Protein AF-A0A7C2AHK5-F1 (afdb_monomer_lite)

Secondary structure (DSSP, 8-state):
---------SSSS-------TTSPP-----TTSTHHHHHHHHTSTT-------EEEE-TTS-EEEEEEEE-TTS-EEEEEEEE----S-B-TT-SEEHHHHS--SS----TTT-S-SSPPEEE-SSSSSSPEEEEEETTTTEEEEE-TTS-EEEEE-SSEEEEEEE-SSSSSS-EEEEEESSS-EEEEEEEETTEEEEEEEEE-BSS---S-S-PPP-EEE-SSSSS--EEEEEEEEEEE-TTS-EEEEEEEEEE-TTS-EEEEEEEEEEETT----EEEEEEE--STT-SSPEEEEEETTSEEEEE-TTT--EEEEEE-SS-EEEEEEE-SSSSS-EEEEEEPPBTTTTBPPEEEEEEE-TTS-EEEEEEEE--TT-EEPPPEEE-TTSSSS-EEEEEEE---SSTTS-S--EEEEEEETT-PBPTTPPEEESSBPPTT---EEE-SSSSSSPEEEEEEBSTT-EEEEE-TTS-EEEEEE-SS-B-S--EEE-SSSSSEEEEEEEBTT-EEEEEEEEEETT-EEE-SGGGSTT---EE---------HHHHHHHHHTSTTS-SSHHHHHHHHHHHHHHHHHHHB-SSSEEESSHHHHS-HHHHHHHHHHHHHHHHTT---SS-EEEEEE-S-HHHHHHHHHHHHHHHHTT-EEEEEEE--HHHHHHHHHHTT-SEEEEE--TTS-TT-EEEEEEEEETTEEEPPPHHHHHHHHHHHHHHHHH-----

pLDDT: mean 77.26, std 20.7, range [22.19, 98.31]

Foldseek 3Di:
DDDDDWDDDPDPDDGDDDDDQVDADEDDDDPVCVVVVVVVVVPDPFFPFDFDFDWDQDPQGKTKTWGWGAHPVRDIDIGIHIYDDQPFDFQAQPLPFVCVVPPFPDDPPDPVPLAQLEFWAWACQPPPPQTWIWTDGQRQQWIWTAASNRDIDIDRHHRFRYWFWDQQPQPRHIKIWTFHAFQGKIWIWTDDPNDIDTLDIDGLEDGTDDDDSADWDWFWADFQQPNHTKIWTKRWYWDADPVRWIKIWIWTFIAGPNRDTPDIGTPDMDTPPDDQGQREWFWACADPDDRGIWIWTFGQQAKTWTARSVVRDTLEIDGDDGGFQYWFWEDQPPDGTWIWTFGWDDLVVQRATKIWTWHADPSRYTDTQAMDGDDTQWTKEYKAWFDQPLPLGIKIKIWIFHDDPPQEDWDQGIWIFIAHSRRHTDAQDTDTDIFGAARHEYWWWFFFAQPLGTWTWDAGFYPLGFIFTAHPNGDGPDTGHDPAHFHHYWFWAPNPPPQFIWIWGAHSSRGITTGTGNTGRVTTQAGIQCRHSSNNSYGYRDRRLPPDVVVVLVVVVVVPPDDDPSVVVLVVVLVVLLVLLVVQQDFFWGKDPACVPRVDLLNLLLLLLLVVVLQVVQDPDPEFEEEEEEEDAPSTVVSRVSNCSSCVVVRYHYDYPYHDDPVVQVVVCVVVVGQKYWYWAPDPDDSRMITTFMWHAHPVGIDGDGRVSSVSSSVSSSVCSVPVDDPD

Structure (mmCIF, N/CA/C/O backbone):
data_AF-A0A7C2AHK5-F1
#
_entry.id   AF-A0A7C2AHK5-F1
#
loop_
_atom_site.group_PDB
_atom_site.id
_atom_site.type_symbol
_atom_site.label_atom_id
_atom_site.label_alt_id
_atom_site.label_comp_id
_atom_site.label_asym_id
_atom_site.label_entity_id
_atom_site.label_seq_id
_atom_site.pdbx_PDB_ins_code
_atom_site.Cartn_x
_atom_site.Cartn_y
_atom_site.Cartn_z
_atom_site.occupancy
_atom_site.B_iso_or_equiv
_atom_site.auth_seq_id
_atom_site.auth_comp_id
_atom_site.auth_asym_id
_atom_site.auth_atom_id
_atom_site.pdbx_PDB_model_num
ATOM 1 N N . MET A 1 1 ? 29.754 5.024 -36.751 1.00 22.38 1 MET A N 1
ATOM 2 C CA . MET A 1 1 ? 29.939 6.315 -37.450 1.00 22.38 1 MET A CA 1
ATOM 3 C C . MET A 1 1 ? 29.369 7.406 -36.564 1.00 22.38 1 MET A C 1
ATOM 5 O O . MET A 1 1 ? 28.341 7.166 -35.954 1.00 22.38 1 MET A O 1
ATOM 9 N N . ASP A 1 2 ? 30.065 8.533 -36.438 1.00 22.19 2 ASP A N 1
ATOM 10 C CA . ASP A 1 2 ? 29.644 9.706 -35.663 1.00 22.19 2 ASP A CA 1
ATOM 11 C C . ASP A 1 2 ? 29.239 10.776 -36.690 1.00 22.19 2 ASP A C 1
ATOM 13 O O . ASP A 1 2 ? 30.099 11.295 -37.404 1.00 22.19 2 ASP A O 1
ATOM 17 N N . ILE A 1 3 ? 27.935 10.994 -36.890 1.00 24.61 3 ILE A N 1
ATOM 18 C CA . ILE A 1 3 ? 27.409 11.943 -37.885 1.00 24.61 3 ILE A CA 1
ATOM 19 C C . ILE A 1 3 ? 26.700 13.063 -37.125 1.00 24.61 3 ILE A C 1
ATOM 21 O O . ILE A 1 3 ? 25.500 13.005 -36.877 1.00 24.61 3 ILE A O 1
ATOM 25 N N . LYS A 1 4 ? 27.456 14.102 -36.761 1.00 23.19 4 LYS A N 1
ATOM 26 C CA . LYS A 1 4 ? 26.909 15.366 -36.253 1.00 23.19 4 LYS A CA 1
ATOM 27 C C . LYS A 1 4 ? 26.503 16.260 -37.425 1.00 23.19 4 LYS A C 1
ATOM 29 O O . LYS A 1 4 ? 27.356 16.664 -38.212 1.00 23.19 4 LYS A O 1
ATOM 34 N N . GLY A 1 5 ? 25.218 16.599 -37.521 1.00 24.86 5 GLY A N 1
ATOM 35 C CA . GLY A 1 5 ? 24.708 17.590 -38.471 1.00 24.86 5 GLY A CA 1
ATOM 36 C C . GLY A 1 5 ? 23.272 18.010 -38.155 1.00 24.86 5 GLY A C 1
ATOM 37 O O . GLY A 1 5 ? 22.361 17.192 -38.235 1.00 24.86 5 GLY A O 1
ATOM 38 N N . ILE A 1 6 ? 23.095 19.287 -37.807 1.00 25.98 6 ILE A N 1
ATOM 39 C CA . ILE A 1 6 ? 21.806 19.961 -37.582 1.00 25.98 6 ILE A CA 1
ATOM 40 C C . ILE A 1 6 ? 21.166 20.244 -38.949 1.00 25.98 6 ILE A C 1
ATOM 42 O O . ILE A 1 6 ? 21.825 20.809 -39.822 1.00 25.98 6 ILE A O 1
ATOM 46 N N . VAL A 1 7 ? 19.898 19.871 -39.144 1.00 29.41 7 VAL A N 1
ATOM 47 C CA . VAL A 1 7 ? 19.110 20.264 -40.324 1.00 29.41 7 VAL A CA 1
ATOM 48 C C . VAL A 1 7 ? 18.128 21.354 -39.902 1.00 29.41 7 VAL A C 1
ATOM 50 O O . VAL A 1 7 ? 17.110 21.064 -39.285 1.00 29.41 7 VAL A O 1
ATOM 53 N N . GLU A 1 8 ? 18.420 22.608 -40.249 1.00 27.92 8 GLU A N 1
ATOM 54 C CA . GLU A 1 8 ? 17.404 23.664 -40.315 1.00 27.92 8 GLU A CA 1
ATOM 55 C C . GLU A 1 8 ? 16.759 23.612 -41.706 1.00 27.92 8 GLU A C 1
ATOM 57 O O . GLU A 1 8 ? 17.364 23.990 -42.710 1.00 27.92 8 GLU A O 1
ATOM 62 N N . GLY A 1 9 ? 15.532 23.095 -41.773 1.00 25.39 9 GLY A N 1
ATOM 63 C CA . GLY A 1 9 ? 14.725 23.015 -42.987 1.00 25.39 9 GLY A CA 1
ATOM 64 C C . GLY A 1 9 ? 13.323 23.560 -42.733 1.00 25.39 9 GLY A C 1
ATOM 65 O O . GLY A 1 9 ? 12.704 23.260 -41.721 1.00 25.39 9 GLY A O 1
ATOM 66 N N . ASN A 1 10 ? 12.846 24.397 -43.653 1.00 28.81 10 ASN A N 1
ATOM 67 C CA . ASN A 1 10 ? 11.644 25.232 -43.572 1.00 28.81 10 ASN A CA 1
ATOM 68 C C . ASN A 1 10 ? 10.322 24.424 -43.550 1.00 28.81 10 ASN A C 1
ATOM 70 O O . ASN A 1 10 ? 9.554 24.446 -44.507 1.00 28.81 10 ASN A O 1
ATOM 74 N N . VAL A 1 11 ? 10.028 23.732 -42.451 1.00 28.94 11 VAL A N 1
ATOM 75 C CA . VAL A 1 11 ? 8.681 23.266 -42.089 1.00 28.94 11 VAL A CA 1
ATOM 76 C C . VAL A 1 11 ? 8.541 23.520 -40.593 1.00 28.94 11 VAL A C 1
ATOM 78 O O . VAL A 1 11 ? 9.368 23.077 -39.802 1.00 28.94 11 VAL A O 1
ATOM 81 N N . LYS A 1 12 ? 7.572 24.353 -40.206 1.00 28.83 12 LYS A N 1
ATOM 82 C CA . LYS A 1 12 ? 7.459 24.899 -38.847 1.00 28.83 12 LYS A CA 1
ATOM 83 C C . LYS A 1 12 ? 7.512 23.790 -37.777 1.00 28.83 12 LYS A C 1
ATOM 85 O O . LYS A 1 12 ? 6.617 22.955 -37.734 1.00 28.83 12 LYS A O 1
ATOM 90 N N . ASN A 1 13 ? 8.504 23.906 -36.887 1.00 28.30 13 ASN A N 1
ATOM 91 C CA . ASN A 1 13 ? 8.609 23.318 -35.542 1.00 28.30 13 ASN A CA 1
ATOM 92 C C . ASN A 1 13 ? 9.015 21.836 -35.404 1.00 28.30 13 ASN A C 1
ATOM 94 O O . ASN A 1 13 ? 8.268 21.069 -34.807 1.00 28.30 13 ASN A O 1
ATOM 98 N N . TRP A 1 14 ? 10.227 21.453 -35.824 1.00 29.44 14 TRP A N 1
ATOM 99 C CA . TRP A 1 14 ? 10.820 20.161 -35.425 1.00 29.44 14 TRP A CA 1
ATOM 100 C C . TRP A 1 14 ? 12.317 20.297 -35.097 1.00 29.44 14 TRP A C 1
ATOM 102 O O . TRP A 1 14 ? 13.020 21.077 -35.740 1.00 29.44 14 TRP A O 1
ATOM 112 N N . LYS A 1 15 ? 12.798 19.540 -34.097 1.00 26.73 15 LYS A N 1
ATOM 113 C CA . LYS A 1 15 ? 14.209 19.440 -33.672 1.00 26.73 15 LYS A CA 1
ATOM 114 C C . LYS A 1 15 ? 14.663 17.981 -33.828 1.00 26.73 15 LYS A C 1
ATOM 116 O O . LYS A 1 15 ? 13.911 17.072 -33.498 1.00 26.73 15 LYS A O 1
ATOM 121 N N . LEU A 1 16 ? 15.858 17.772 -34.376 1.00 29.59 16 LEU A N 1
ATOM 122 C CA . LEU A 1 16 ? 16.405 16.467 -34.762 1.00 29.59 16 LEU A CA 1
ATOM 123 C C . LEU A 1 16 ? 17.705 16.221 -33.982 1.00 29.59 16 LEU A C 1
ATOM 125 O O . LEU A 1 16 ? 18.669 16.964 -34.179 1.00 29.59 16 LEU A O 1
ATOM 129 N N . GLU A 1 17 ? 17.744 15.205 -33.120 1.00 25.67 17 GLU A N 1
ATOM 130 C CA . GLU A 1 17 ? 18.942 14.806 -32.363 1.00 25.67 17 GLU A CA 1
ATOM 131 C C . GLU A 1 17 ? 19.341 13.358 -32.712 1.00 25.67 17 GLU A C 1
ATOM 133 O O . GLU A 1 17 ? 18.481 12.515 -32.955 1.00 25.67 17 GLU A O 1
ATOM 138 N N . TYR A 1 18 ? 20.648 13.087 -32.825 1.00 26.77 18 TYR A N 1
ATOM 139 C CA . TYR A 1 18 ? 21.206 11.804 -33.284 1.00 26.77 18 TYR A CA 1
ATOM 140 C C . TYR A 1 18 ? 22.194 11.228 -32.253 1.00 26.77 18 TYR A C 1
ATOM 142 O O . TYR A 1 18 ? 23.119 11.939 -31.851 1.00 26.77 18 TYR A O 1
ATOM 150 N N . GLY A 1 19 ? 22.078 9.930 -31.942 1.00 25.77 19 GLY A N 1
ATOM 151 C CA . GLY A 1 19 ? 23.074 9.117 -31.222 1.00 25.77 19 GLY A CA 1
ATOM 152 C C . GLY A 1 19 ? 23.246 7.707 -31.829 1.00 25.77 19 GLY A C 1
ATOM 153 O O . GLY A 1 19 ? 22.784 7.461 -32.943 1.00 25.77 19 GLY A O 1
ATOM 154 N N . ARG A 1 20 ? 24.061 6.828 -31.219 1.00 24.67 20 ARG A N 1
ATOM 155 C CA . ARG A 1 20 ? 24.598 5.583 -31.843 1.00 24.67 20 ARG A CA 1
ATOM 156 C C . ARG A 1 20 ? 23.581 4.428 -31.889 1.00 24.67 20 ARG A C 1
ATOM 158 O O . ARG A 1 20 ? 22.604 4.438 -31.164 1.00 24.67 20 ARG A O 1
ATOM 165 N N . ALA A 1 21 ? 23.884 3.414 -32.713 1.00 27.17 21 ALA A N 1
ATOM 166 C CA . ALA A 1 21 ? 23.085 2.233 -33.111 1.00 27.17 21 ALA A CA 1
ATOM 167 C C . ALA A 1 21 ? 22.557 1.298 -31.991 1.00 27.17 21 ALA A C 1
ATOM 169 O O . ALA A 1 21 ? 22.083 0.201 -32.271 1.00 27.17 21 ALA A O 1
ATOM 170 N N . ASP A 1 22 ? 22.628 1.734 -30.740 1.00 29.72 22 ASP A N 1
ATOM 171 C CA . ASP A 1 22 ? 22.151 1.031 -29.553 1.00 29.72 22 ASP A CA 1
ATOM 172 C C . ASP A 1 22 ? 20.921 1.775 -28.968 1.00 29.72 22 ASP A C 1
ATOM 174 O O . ASP A 1 22 ? 20.307 1.328 -28.000 1.00 29.72 22 ASP A O 1
ATOM 178 N N . GLU A 1 23 ? 20.561 2.919 -29.565 1.00 32.22 23 GLU A N 1
ATOM 179 C CA . GLU A 1 23 ? 19.473 3.814 -29.181 1.00 32.22 23 GLU A CA 1
ATOM 180 C C . GLU A 1 23 ? 18.272 3.631 -30.128 1.00 32.22 23 GLU A C 1
ATOM 182 O O . GLU A 1 23 ? 18.377 3.764 -31.348 1.00 32.22 23 GLU A O 1
ATOM 187 N N . LEU A 1 24 ? 17.104 3.319 -29.564 1.00 30.81 24 LEU A N 1
ATOM 188 C CA . LEU A 1 24 ? 15.826 3.299 -30.280 1.00 30.81 24 LEU A CA 1
ATOM 189 C C . LEU A 1 24 ? 15.439 4.729 -30.695 1.00 30.81 24 LEU A C 1
ATOM 191 O O . LEU A 1 24 ? 15.269 5.599 -29.844 1.00 30.81 24 LEU A O 1
ATOM 195 N N . PHE A 1 25 ? 15.275 4.967 -31.998 1.00 32.66 25 PHE A N 1
ATOM 196 C CA . PHE A 1 25 ? 14.879 6.269 -32.547 1.00 32.66 25 PHE A CA 1
ATOM 197 C C . PHE A 1 25 ? 13.351 6.418 -32.620 1.00 32.66 25 PHE A C 1
ATOM 199 O O . PHE A 1 25 ? 12.674 5.548 -33.170 1.00 32.66 25 PHE A O 1
ATOM 206 N N . TYR A 1 26 ? 12.811 7.555 -32.168 1.00 35.31 26 TYR A N 1
ATOM 207 C CA . TYR A 1 26 ? 11.376 7.872 -32.234 1.00 35.31 26 TYR A CA 1
ATOM 208 C C . TYR A 1 26 ? 11.083 8.971 -33.259 1.00 35.31 26 TYR A C 1
ATOM 210 O O . TYR A 1 26 ? 11.805 9.960 -33.353 1.00 35.31 26 TYR A O 1
ATOM 218 N N . TRP A 1 27 ? 9.986 8.814 -34.001 1.00 33.56 27 TRP A N 1
ATOM 219 C CA . TRP A 1 27 ? 9.486 9.801 -34.958 1.00 33.56 27 TRP A CA 1
ATOM 220 C C . TRP A 1 27 ? 7.971 9.967 -34.773 1.00 33.56 27 TRP A C 1
ATOM 222 O O . TRP A 1 27 ? 7.254 8.976 -34.647 1.00 33.56 27 TRP A O 1
ATOM 232 N N . GLN A 1 28 ? 7.468 11.202 -34.808 1.00 31.05 28 GLN A N 1
ATOM 233 C CA . GLN A 1 28 ? 6.037 11.493 -34.952 1.00 31.05 28 GLN A CA 1
ATOM 234 C C . GLN A 1 28 ? 5.805 12.081 -36.343 1.00 31.05 28 GLN A C 1
ATOM 236 O O . GLN A 1 28 ? 6.187 13.220 -36.571 1.00 31.05 28 GLN A O 1
ATOM 241 N N . LEU A 1 29 ? 5.174 11.352 -37.270 1.00 32.09 29 LEU A N 1
ATOM 242 C CA . LEU A 1 29 ? 4.672 11.950 -38.515 1.00 32.09 29 LEU A CA 1
ATOM 243 C C . LEU A 1 29 ? 3.349 11.316 -38.969 1.00 32.09 29 LEU A C 1
ATOM 245 O O . LEU A 1 29 ? 3.121 10.124 -38.729 1.00 32.09 29 LEU A O 1
ATOM 249 N N . PRO A 1 30 ? 2.486 12.081 -39.665 1.00 31.25 30 PRO A N 1
ATOM 250 C CA . PRO A 1 30 ? 1.340 11.525 -40.369 1.00 31.25 30 PRO A CA 1
ATOM 251 C C . PRO A 1 30 ? 1.787 10.558 -41.487 1.00 31.25 30 PRO A C 1
ATOM 253 O O . PRO A 1 30 ? 2.823 10.793 -42.112 1.00 31.25 30 PRO A O 1
ATOM 256 N N . PRO A 1 31 ? 0.995 9.515 -41.814 1.00 36.59 31 PRO A N 1
ATOM 257 C CA . PRO A 1 31 ? 1.322 8.500 -42.829 1.00 36.59 31 PRO A CA 1
ATOM 258 C C . PRO A 1 31 ? 1.708 9.043 -44.219 1.00 36.59 31 PRO A C 1
ATOM 260 O O . PRO A 1 31 ? 2.374 8.365 -44.996 1.00 36.59 31 PRO A O 1
ATOM 263 N N . GLU A 1 32 ? 1.286 10.261 -44.548 1.00 37.19 32 GLU A N 1
ATOM 264 C CA . GLU A 1 32 ? 1.394 10.837 -45.890 1.00 37.19 32 GLU A CA 1
ATOM 265 C C . GLU A 1 32 ? 2.747 11.528 -46.153 1.00 37.19 32 GLU A C 1
ATOM 267 O O . GLU A 1 32 ? 3.104 11.765 -47.306 1.00 37.19 32 GLU A O 1
ATOM 272 N N . GLU A 1 33 ? 3.539 11.804 -45.108 1.00 36.91 33 GLU A N 1
ATOM 273 C CA . GLU A 1 33 ? 4.796 12.570 -45.203 1.00 36.91 33 GLU A CA 1
ATOM 274 C C . GLU A 1 33 ? 6.069 11.691 -45.208 1.00 36.91 33 GLU A C 1
ATOM 276 O O . GLU A 1 33 ? 7.178 12.192 -45.394 1.00 36.91 33 GLU A O 1
ATOM 281 N N . TRP A 1 34 ? 5.941 10.364 -45.087 1.00 43.91 34 TRP A N 1
ATOM 282 C CA . TRP A 1 34 ? 7.082 9.443 -44.928 1.00 43.91 34 TRP A CA 1
ATOM 283 C C . TRP A 1 34 ? 7.926 9.210 -46.185 1.00 43.91 34 TRP A C 1
ATOM 285 O O . TRP A 1 34 ? 9.121 8.917 -46.077 1.00 43.91 34 TRP A O 1
ATOM 295 N N . ASN A 1 35 ? 7.357 9.407 -47.379 1.00 39.78 35 ASN A N 1
ATOM 296 C CA . ASN A 1 35 ? 8.114 9.313 -48.634 1.00 39.78 35 ASN A CA 1
ATOM 297 C C . ASN A 1 35 ? 9.270 10.336 -48.688 1.00 39.78 35 ASN A C 1
ATOM 299 O O . ASN A 1 35 ? 10.307 10.060 -49.286 1.00 39.78 35 ASN A O 1
ATOM 303 N N . LEU A 1 36 ? 9.137 11.473 -47.994 1.00 40.19 36 LEU A N 1
ATOM 304 C CA . LEU A 1 36 ? 10.139 12.544 -47.965 1.00 40.19 36 LEU A CA 1
ATOM 305 C C . LEU A 1 36 ? 11.373 12.196 -47.112 1.00 40.19 36 LEU A C 1
ATOM 307 O O . LEU A 1 36 ? 12.481 12.629 -47.429 1.00 40.19 36 LEU A O 1
ATOM 311 N N . ILE A 1 37 ? 11.223 11.385 -46.058 1.00 40.16 37 ILE A N 1
ATOM 312 C CA . ILE A 1 37 ? 12.356 10.937 -45.224 1.00 40.16 37 ILE A CA 1
ATOM 313 C C . ILE A 1 37 ? 13.178 9.874 -45.946 1.00 40.16 37 ILE A C 1
ATOM 315 O O . ILE A 1 37 ? 14.409 9.927 -45.924 1.00 40.16 37 ILE A O 1
ATOM 319 N N . ALA A 1 38 ? 12.507 8.932 -46.612 1.00 39.12 38 ALA A N 1
ATOM 320 C CA . ALA A 1 38 ? 13.171 7.921 -47.427 1.00 39.12 38 ALA A CA 1
ATOM 321 C C . ALA A 1 38 ? 13.989 8.568 -48.562 1.00 39.12 38 ALA A C 1
ATOM 323 O O . ALA A 1 38 ? 15.111 8.142 -48.840 1.00 39.12 38 ALA A O 1
ATOM 324 N N . GLU A 1 39 ? 13.475 9.642 -49.170 1.00 41.66 39 GLU A N 1
ATOM 325 C CA . GLU A 1 39 ? 14.217 10.448 -50.147 1.00 41.66 39 GLU A CA 1
ATOM 326 C C . GLU A 1 39 ? 15.399 11.206 -49.514 1.00 41.66 39 GLU A C 1
ATOM 328 O O . GLU A 1 39 ? 16.502 11.181 -50.065 1.00 41.66 39 GLU A O 1
ATOM 333 N N . GLY A 1 40 ? 15.221 11.811 -48.332 1.00 41.41 40 GLY A N 1
ATOM 334 C CA . GLY A 1 40 ? 16.273 12.560 -47.630 1.00 41.41 40 GLY A CA 1
ATOM 335 C C . GLY A 1 40 ? 17.431 11.706 -47.088 1.00 41.41 40 GLY A C 1
ATOM 336 O O . GLY A 1 40 ? 18.581 12.157 -47.065 1.00 41.41 40 GLY A O 1
ATOM 337 N N . LEU A 1 41 ? 17.164 10.459 -46.687 1.00 40.84 41 LEU A N 1
ATOM 338 C CA . LEU A 1 41 ? 18.193 9.501 -46.258 1.00 40.84 41 LEU A CA 1
ATOM 339 C C . LEU A 1 41 ? 18.985 8.936 -47.446 1.00 40.84 41 LEU A C 1
ATOM 341 O O . LEU A 1 41 ? 20.201 8.776 -47.342 1.00 40.84 41 LEU A O 1
ATOM 345 N N . ASN A 1 42 ? 18.326 8.719 -48.590 1.00 41.06 42 ASN A N 1
ATOM 346 C CA . ASN A 1 42 ? 18.976 8.293 -49.835 1.00 41.06 42 ASN A CA 1
ATOM 347 C C . ASN A 1 42 ? 19.854 9.387 -50.473 1.00 41.06 42 ASN A C 1
ATOM 349 O O . ASN A 1 42 ? 20.701 9.075 -51.309 1.00 41.06 42 ASN A O 1
ATOM 353 N N . SER A 1 43 ? 19.680 10.662 -50.102 1.00 41.03 43 SER A N 1
ATOM 354 C CA . SER A 1 43 ? 20.416 11.785 -50.703 1.00 41.03 43 SER A CA 1
ATOM 355 C C . SER A 1 43 ? 21.730 12.172 -50.005 1.00 41.03 43 SER A C 1
ATOM 357 O O . SER A 1 43 ? 22.382 13.120 -50.442 1.00 41.03 43 SER A O 1
ATOM 359 N N . LYS A 1 44 ? 22.148 11.492 -48.924 1.00 39.94 44 LYS A N 1
ATOM 360 C CA . LYS A 1 44 ? 23.424 11.795 -48.241 1.00 39.94 44 LYS A CA 1
ATOM 361 C C . LYS A 1 44 ? 24.611 11.102 -48.924 1.00 39.94 44 LYS A C 1
ATOM 363 O O . LYS A 1 44 ? 24.648 9.879 -49.045 1.00 39.94 44 LYS A O 1
ATOM 368 N N . GLU A 1 45 ? 25.623 11.880 -49.310 1.00 37.88 45 GLU A N 1
ATOM 369 C CA . GLU A 1 45 ? 26.899 11.354 -49.812 1.00 37.88 45 GLU A CA 1
ATOM 370 C C . GLU A 1 45 ? 27.574 10.462 -48.753 1.00 37.88 45 GLU A C 1
ATOM 372 O O . GLU A 1 45 ? 27.896 10.914 -47.655 1.00 37.88 45 GLU A O 1
ATOM 377 N N . GLY A 1 46 ? 27.791 9.185 -49.089 1.00 40.69 46 GLY A N 1
ATOM 378 C CA . GLY A 1 46 ? 28.533 8.223 -48.261 1.00 40.69 46 GLY A CA 1
ATOM 379 C C . GLY A 1 46 ? 27.796 6.919 -47.936 1.00 40.69 46 GLY A C 1
ATOM 380 O O . GLY A 1 46 ? 28.443 5.967 -47.503 1.00 40.69 46 GLY A O 1
ATOM 381 N N . ILE A 1 47 ? 26.486 6.834 -48.191 1.00 37.50 47 ILE A N 1
ATOM 382 C CA . ILE A 1 47 ? 25.698 5.598 -48.057 1.00 37.50 47 ILE A CA 1
ATOM 383 C C . ILE A 1 47 ? 25.345 5.099 -49.465 1.00 37.50 47 ILE A C 1
ATOM 385 O O . ILE A 1 47 ? 24.442 5.615 -50.110 1.00 37.50 47 ILE A O 1
ATOM 389 N N . LEU A 1 48 ? 26.072 4.096 -49.964 1.00 39.06 48 LEU A N 1
ATOM 390 C CA . LEU A 1 48 ? 25.681 3.330 -51.155 1.00 39.06 48 LEU A CA 1
ATOM 391 C C . LEU A 1 48 ? 25.013 2.033 -50.687 1.00 39.06 48 LEU A C 1
ATOM 393 O O . LEU A 1 48 ? 25.641 0.981 -50.661 1.00 39.06 48 LEU A O 1
ATOM 397 N N . GLY A 1 49 ? 23.747 2.115 -50.281 1.00 40.66 49 GLY A N 1
ATOM 398 C CA . GLY A 1 49 ? 22.968 0.958 -49.842 1.00 40.66 49 GLY A CA 1
ATOM 399 C C . GLY A 1 49 ? 21.509 1.078 -50.264 1.00 40.66 49 GLY A C 1
ATOM 400 O O . GLY A 1 49 ? 20.933 2.158 -50.207 1.00 40.66 49 GLY A O 1
ATOM 401 N N . SER A 1 50 ? 20.913 -0.028 -50.709 1.00 39.75 50 SER A N 1
ATOM 402 C CA . SER A 1 50 ? 19.475 -0.111 -50.966 1.00 39.75 50 SER A CA 1
ATOM 403 C C . SER A 1 50 ? 18.722 -0.230 -49.643 1.00 39.75 50 SER A C 1
ATOM 405 O O . SER A 1 50 ? 18.892 -1.224 -48.938 1.00 39.75 50 SER A O 1
ATOM 407 N N . LEU A 1 51 ? 17.876 0.747 -49.331 1.00 40.00 51 LEU A N 1
ATOM 408 C CA . LEU A 1 51 ? 16.969 0.700 -48.190 1.00 40.00 51 LEU A CA 1
ATOM 409 C C . LEU A 1 51 ? 15.781 -0.235 -48.509 1.00 40.00 51 LEU A C 1
ATOM 411 O O . LEU A 1 51 ? 14.882 0.150 -49.253 1.00 40.00 51 LEU A O 1
ATOM 415 N N . ASP A 1 52 ? 15.786 -1.470 -47.990 1.00 39.09 52 ASP A N 1
ATOM 416 C CA . ASP A 1 52 ? 14.639 -2.401 -48.074 1.00 39.09 52 ASP A CA 1
ATOM 417 C C . ASP A 1 52 ? 13.731 -2.195 -46.854 1.00 39.09 52 ASP A C 1
ATOM 419 O O . ASP A 1 52 ? 13.987 -2.757 -45.789 1.00 39.09 52 ASP A O 1
ATOM 423 N N . ILE A 1 53 ? 12.696 -1.360 -46.992 1.00 42.38 53 ILE A N 1
ATOM 424 C CA . ILE A 1 53 ? 11.689 -1.146 -45.946 1.00 42.38 53 ILE A CA 1
ATOM 425 C C . ILE A 1 53 ? 10.685 -2.297 -46.012 1.00 42.38 53 ILE A C 1
ATOM 427 O O . ILE A 1 53 ? 9.862 -2.367 -46.925 1.00 42.38 53 ILE A O 1
ATOM 431 N N . ARG A 1 54 ? 10.731 -3.200 -45.030 1.00 38.59 54 ARG A N 1
ATOM 432 C CA . ARG A 1 54 ? 9.676 -4.202 -44.831 1.00 38.59 54 ARG A CA 1
ATOM 433 C C . ARG A 1 54 ? 8.825 -3.806 -43.644 1.00 38.59 54 ARG A C 1
ATOM 435 O O . ARG A 1 54 ? 9.307 -3.816 -42.516 1.00 38.59 54 ARG A O 1
ATOM 442 N N . GLU A 1 55 ? 7.570 -3.480 -43.915 1.00 39.25 55 GLU A N 1
ATOM 443 C CA . GLU A 1 55 ? 6.573 -3.213 -42.888 1.00 39.25 55 GLU A CA 1
ATOM 444 C C . GLU A 1 55 ? 6.143 -4.529 -42.236 1.00 39.25 55 GLU A C 1
ATOM 446 O O . GLU A 1 55 ? 5.674 -5.458 -42.903 1.00 39.25 55 GLU A O 1
ATOM 451 N N . HIS A 1 56 ? 6.281 -4.609 -40.915 1.00 39.12 56 HIS A N 1
ATOM 452 C CA . HIS A 1 56 ? 5.488 -5.537 -40.125 1.00 39.12 56 HIS A CA 1
ATOM 453 C C . HIS A 1 56 ? 4.550 -4.723 -39.242 1.00 39.12 56 HIS A C 1
ATOM 455 O O . HIS A 1 56 ? 4.991 -4.004 -38.347 1.00 39.12 56 HIS A O 1
ATOM 461 N N . ILE A 1 57 ? 3.262 -4.797 -39.575 1.00 37.75 57 ILE A N 1
ATOM 462 C CA . ILE A 1 57 ? 2.181 -4.163 -38.830 1.00 37.75 57 ILE A CA 1
ATOM 463 C C . ILE A 1 57 ? 1.819 -5.126 -37.708 1.00 37.75 57 ILE A C 1
ATOM 465 O O . ILE A 1 57 ? 1.311 -6.221 -37.974 1.00 37.75 57 ILE A O 1
ATOM 469 N N . PHE A 1 58 ? 2.093 -4.737 -36.466 1.00 44.44 58 PHE A N 1
ATOM 470 C CA . PHE A 1 58 ? 1.569 -5.479 -35.330 1.00 44.44 58 PHE A CA 1
ATOM 471 C C . PHE A 1 58 ? 0.071 -5.173 -35.175 1.00 44.44 58 PHE A C 1
ATOM 473 O O . PHE A 1 58 ? -0.343 -4.038 -35.433 1.00 44.44 58 PHE A O 1
ATOM 480 N N . PRO A 1 59 ? -0.757 -6.147 -34.750 1.00 36.00 59 PRO A N 1
ATOM 481 C CA . PRO A 1 59 ? -2.206 -5.972 -34.605 1.00 36.00 59 PRO A CA 1
ATOM 482 C C . PRO A 1 59 ? -2.621 -4.775 -33.734 1.00 36.00 59 PRO A C 1
ATOM 484 O O . PRO A 1 59 ? -3.742 -4.291 -33.860 1.00 36.00 59 PRO A O 1
ATOM 487 N N . GLU A 1 60 ? -1.720 -4.288 -32.876 1.00 42.69 60 GLU A N 1
ATOM 488 C CA . GLU A 1 60 ? -1.973 -3.219 -31.907 1.00 42.69 60 GLU A CA 1
ATOM 489 C C . GLU A 1 60 ? -1.447 -1.824 -32.316 1.00 42.69 60 GLU A C 1
ATOM 491 O O . GLU A 1 60 ? -1.512 -0.898 -31.511 1.00 42.69 60 GLU A O 1
ATOM 496 N N . GLY A 1 61 ? -0.949 -1.638 -33.549 1.00 42.00 61 GLY A N 1
ATOM 497 C CA . GLY A 1 61 ? -0.574 -0.312 -34.077 1.00 42.00 61 GLY A CA 1
ATOM 498 C C . GLY A 1 61 ? 0.898 0.100 -33.925 1.00 42.00 61 GLY A C 1
ATOM 499 O O . GLY A 1 61 ? 1.223 1.262 -34.175 1.00 42.00 61 GLY A O 1
ATOM 500 N N . ASP A 1 62 ? 1.781 -0.836 -33.567 1.00 44.62 62 ASP A N 1
ATOM 501 C CA . ASP A 1 62 ? 3.232 -0.649 -33.665 1.00 44.62 62 ASP A CA 1
ATOM 502 C C . ASP A 1 62 ? 3.729 -0.964 -35.085 1.00 44.62 62 ASP A C 1
ATOM 504 O O . ASP A 1 62 ? 3.281 -1.928 -35.718 1.00 44.62 62 ASP A O 1
ATOM 508 N N . TYR A 1 63 ? 4.706 -0.188 -35.561 1.00 46.31 63 TYR A N 1
ATOM 509 C CA . TYR A 1 63 ? 5.420 -0.461 -36.809 1.00 46.31 63 TYR A CA 1
ATOM 510 C C . TYR A 1 63 ? 6.866 -0.798 -36.486 1.00 46.31 63 TYR A C 1
ATOM 512 O O . TYR A 1 63 ? 7.560 -0.028 -35.830 1.00 46.31 63 TYR A O 1
ATOM 520 N N . MET A 1 64 ? 7.347 -1.930 -36.984 1.00 41.91 64 MET A N 1
ATOM 521 C CA . MET A 1 64 ? 8.776 -2.218 -36.988 1.00 41.91 64 MET A CA 1
ATOM 522 C C . MET A 1 64 ? 9.305 -2.031 -38.405 1.00 41.91 64 MET A C 1
ATOM 524 O O . MET A 1 64 ? 8.895 -2.739 -39.326 1.00 41.91 64 MET A O 1
ATOM 528 N N . LEU A 1 65 ? 10.214 -1.074 -38.575 1.00 46.44 65 LEU A N 1
ATOM 529 C CA . LEU A 1 65 ? 10.933 -0.854 -39.821 1.00 46.44 65 LEU A CA 1
ATOM 530 C C . LEU A 1 65 ? 12.286 -1.541 -39.712 1.00 46.44 65 LEU A C 1
ATOM 532 O O . LEU A 1 65 ? 13.138 -1.159 -38.913 1.00 46.44 65 LEU A O 1
ATOM 536 N N . ARG A 1 66 ? 12.503 -2.554 -40.545 1.00 45.25 66 ARG A N 1
ATOM 537 C CA . ARG A 1 66 ? 13.837 -3.120 -40.720 1.00 45.25 66 ARG A CA 1
ATOM 538 C C . ARG A 1 66 ? 14.630 -2.219 -41.661 1.00 45.25 66 ARG A C 1
ATOM 540 O O . ARG A 1 66 ? 14.268 -2.080 -42.824 1.00 45.25 66 ARG A O 1
ATOM 547 N N . LEU A 1 67 ? 15.724 -1.648 -41.177 1.00 50.03 67 LEU A N 1
ATOM 548 C CA . LEU A 1 67 ? 16.709 -0.961 -41.998 1.00 50.03 67 LEU A CA 1
ATOM 549 C C . LEU A 1 67 ? 17.757 -1.971 -42.450 1.00 50.03 67 LEU A C 1
ATOM 551 O O . LEU A 1 67 ? 18.319 -2.702 -41.637 1.00 50.03 67 LEU A O 1
ATOM 555 N N . LYS A 1 68 ? 18.047 -2.007 -43.748 1.00 43.44 68 LYS A N 1
ATOM 556 C CA . LYS A 1 68 ? 19.176 -2.762 -44.286 1.00 43.44 68 LYS A CA 1
ATOM 557 C C . LYS A 1 68 ? 20.072 -1.806 -45.059 1.00 43.44 68 LYS A C 1
ATOM 559 O O . LYS A 1 68 ? 19.600 -1.121 -45.959 1.00 43.44 68 LYS A O 1
ATOM 564 N N . ALA A 1 69 ? 21.345 -1.747 -44.697 1.00 47.84 69 ALA A N 1
ATOM 565 C CA . ALA A 1 69 ? 22.353 -0.946 -45.376 1.00 47.84 69 ALA A CA 1
ATOM 566 C C . ALA A 1 69 ? 23.551 -1.825 -45.728 1.00 47.84 69 ALA A C 1
ATOM 568 O O . ALA A 1 69 ? 23.830 -2.808 -45.050 1.00 47.84 69 ALA A O 1
ATOM 569 N N . THR A 1 70 ? 24.282 -1.473 -46.777 1.00 44.22 70 THR A N 1
ATOM 570 C CA . THR A 1 70 ? 25.526 -2.154 -47.146 1.00 44.22 70 THR A CA 1
ATOM 571 C C . THR A 1 70 ? 26.618 -1.102 -47.231 1.00 44.22 70 THR A C 1
ATOM 573 O O . THR A 1 70 ? 26.404 -0.048 -47.828 1.00 44.22 70 THR A O 1
ATOM 576 N N . ASN A 1 71 ? 27.766 -1.329 -46.592 1.00 47.00 71 ASN A N 1
ATOM 577 C CA . ASN A 1 71 ? 28.872 -0.375 -46.678 1.00 47.00 71 ASN A CA 1
ATOM 578 C C . ASN A 1 71 ? 29.674 -0.544 -47.979 1.00 47.00 71 ASN A C 1
ATOM 580 O O . ASN A 1 71 ? 29.492 -1.490 -48.746 1.00 47.00 71 ASN A O 1
ATOM 584 N N . ILE A 1 72 ? 30.627 0.365 -48.195 1.00 41.81 72 ILE A N 1
ATOM 585 C CA . ILE A 1 72 ? 31.524 0.369 -49.362 1.00 41.81 72 ILE A CA 1
ATOM 586 C C . ILE A 1 72 ? 32.439 -0.868 -49.463 1.00 41.81 72 ILE A C 1
ATOM 588 O O . ILE A 1 72 ? 33.088 -1.056 -50.489 1.00 41.81 72 ILE A O 1
ATOM 592 N N . TYR A 1 73 ? 32.497 -1.701 -48.420 1.00 47.94 73 TYR A N 1
ATOM 593 C CA . TYR A 1 73 ? 33.246 -2.959 -48.382 1.00 47.94 73 TYR A CA 1
ATOM 594 C C . TYR A 1 73 ? 32.359 -4.191 -48.635 1.00 47.94 73 TYR A C 1
ATOM 596 O O . TYR A 1 73 ? 32.869 -5.308 -48.665 1.00 47.94 73 TYR A O 1
ATOM 604 N N . GLY A 1 74 ? 31.052 -4.004 -48.861 1.00 47.31 74 GLY A N 1
ATOM 605 C CA . GLY A 1 74 ? 30.094 -5.090 -49.081 1.00 47.31 74 GLY A CA 1
ATOM 606 C C . GLY A 1 74 ? 29.562 -5.731 -47.797 1.00 47.31 74 GLY A C 1
ATOM 607 O O . GLY A 1 74 ? 28.923 -6.778 -47.869 1.00 47.31 74 GLY A O 1
ATOM 608 N N . GLU A 1 75 ? 29.808 -5.133 -46.630 1.00 44.94 75 GLU A N 1
ATOM 609 C CA . GLU A 1 75 ? 29.279 -5.617 -45.352 1.00 44.94 75 GLU A CA 1
ATOM 610 C C . GLU A 1 75 ? 27.843 -5.124 -45.162 1.00 44.94 75 GLU A C 1
ATOM 612 O O . GLU A 1 75 ? 27.564 -3.932 -45.312 1.00 44.94 75 GLU A O 1
ATOM 617 N N . GLU A 1 76 ? 26.927 -6.041 -44.842 1.00 45.34 76 GLU A N 1
ATOM 618 C CA . GLU A 1 76 ? 25.526 -5.724 -44.571 1.00 45.34 76 GLU A CA 1
ATOM 619 C C . GLU A 1 76 ? 25.310 -5.370 -43.096 1.00 45.34 76 GLU A C 1
ATOM 621 O O . GLU A 1 76 ? 25.677 -6.121 -42.194 1.00 45.34 76 GLU A O 1
ATOM 626 N N . PHE A 1 77 ? 24.626 -4.258 -42.865 1.00 41.25 77 PHE A N 1
ATOM 627 C CA . PHE A 1 77 ? 24.128 -3.804 -41.577 1.00 41.25 77 PHE A CA 1
ATOM 628 C C . PHE A 1 77 ? 22.612 -3.947 -41.595 1.00 41.25 77 PHE A C 1
ATOM 630 O O . PHE A 1 77 ? 21.948 -3.505 -42.533 1.00 41.25 77 PHE A O 1
ATOM 637 N N . THR A 1 78 ? 22.063 -4.606 -40.580 1.00 41.25 78 THR A N 1
ATOM 638 C CA . THR A 1 78 ? 20.621 -4.638 -40.339 1.00 41.25 78 THR A CA 1
ATOM 639 C C . THR A 1 78 ? 20.358 -3.944 -39.016 1.00 41.25 78 THR A C 1
ATOM 641 O O . THR A 1 78 ? 20.998 -4.294 -38.030 1.00 41.25 78 THR A O 1
ATOM 644 N N . ASP A 1 79 ? 19.415 -3.013 -39.012 1.00 44.66 79 ASP A N 1
ATOM 645 C CA . ASP A 1 79 ? 18.936 -2.329 -37.815 1.00 44.66 79 ASP A CA 1
ATOM 646 C C . ASP A 1 79 ? 17.397 -2.346 -37.784 1.00 44.66 79 ASP A C 1
ATOM 648 O O . ASP A 1 79 ? 16.757 -2.633 -38.803 1.00 44.66 79 ASP A O 1
ATOM 652 N N . PHE A 1 80 ? 16.792 -2.080 -36.631 1.00 41.34 80 PHE A N 1
ATOM 653 C CA . PHE A 1 80 ? 15.341 -2.105 -36.443 1.00 41.34 80 PHE A CA 1
ATOM 654 C C . PHE A 1 80 ? 14.866 -0.816 -35.769 1.00 41.34 80 PHE A C 1
ATOM 656 O O . PHE A 1 80 ? 15.267 -0.508 -34.653 1.00 41.34 80 PHE A O 1
ATOM 663 N N . ILE A 1 81 ? 13.959 -0.089 -36.422 1.00 46.00 81 ILE A N 1
ATOM 664 C CA . ILE A 1 81 ? 13.237 1.034 -35.815 1.00 46.00 81 ILE A CA 1
ATOM 665 C C . ILE A 1 81 ? 11.881 0.520 -35.344 1.00 46.00 81 ILE A C 1
ATOM 667 O O . ILE A 1 81 ? 11.149 -0.084 -36.127 1.00 46.00 81 ILE A O 1
ATOM 671 N N . TYR A 1 82 ? 11.531 0.802 -34.093 1.00 42.75 82 TYR A N 1
ATOM 672 C CA . TYR A 1 82 ? 10.204 0.546 -33.544 1.00 42.75 82 TYR A CA 1
ATO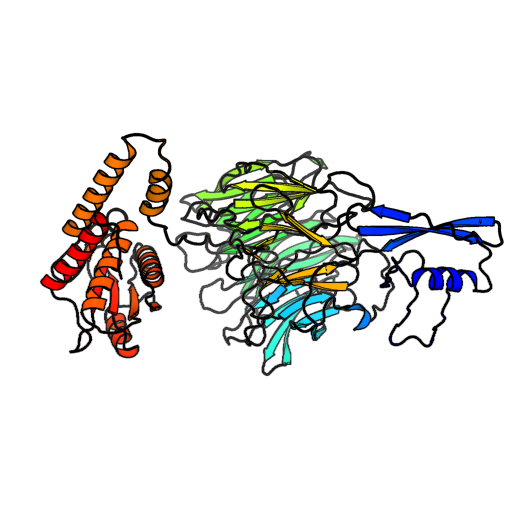M 673 C C . TYR A 1 82 ? 9.453 1.874 -33.424 1.00 42.75 82 TYR A C 1
ATOM 675 O O . TYR A 1 82 ? 9.926 2.813 -32.791 1.00 42.75 82 TYR A O 1
ATOM 683 N N . LEU A 1 83 ? 8.281 1.954 -34.039 1.00 47.09 83 LEU A N 1
ATOM 684 C CA . LEU A 1 83 ? 7.378 3.096 -33.990 1.00 47.09 83 LEU A CA 1
ATOM 685 C C . LEU A 1 83 ? 6.157 2.696 -33.169 1.00 47.09 83 LEU A C 1
ATOM 687 O O . LEU A 1 83 ? 5.442 1.769 -33.546 1.00 47.09 83 LEU A O 1
ATOM 691 N N . THR A 1 84 ? 5.909 3.422 -32.083 1.00 49.19 84 THR A N 1
ATOM 692 C CA . THR A 1 84 ? 4.738 3.232 -31.223 1.00 49.19 84 THR A CA 1
ATOM 693 C C . THR A 1 84 ? 3.819 4.438 -31.336 1.00 49.19 84 THR A C 1
ATOM 695 O O . THR A 1 84 ? 4.237 5.573 -31.101 1.00 49.19 84 THR A O 1
ATOM 698 N N . ILE A 1 85 ? 2.552 4.202 -31.687 1.00 50.88 85 ILE A N 1
ATOM 699 C CA . ILE A 1 85 ? 1.522 5.244 -31.687 1.00 50.88 85 ILE A CA 1
ATOM 700 C C . ILE A 1 85 ? 0.899 5.326 -30.289 1.00 50.88 85 ILE A C 1
ATOM 702 O O . ILE A 1 85 ? 0.176 4.427 -29.859 1.00 50.88 85 ILE A O 1
ATOM 706 N N . LEU A 1 86 ? 1.122 6.440 -29.590 1.00 54.69 86 LEU A N 1
ATOM 707 C CA . LEU A 1 86 ? 0.449 6.742 -28.325 1.00 54.69 86 LEU A CA 1
ATOM 708 C C . LEU A 1 86 ? -0.980 7.248 -28.580 1.00 54.69 86 LEU A C 1
ATOM 710 O O . LEU A 1 86 ? -1.248 8.445 -28.545 1.00 54.69 86 LEU A O 1
ATOM 714 N N . ASN A 1 87 ? -1.924 6.340 -28.816 1.00 51.09 87 ASN A N 1
ATOM 715 C CA . ASN A 1 87 ? -3.350 6.677 -28.916 1.00 51.09 87 ASN A CA 1
ATOM 716 C C . ASN A 1 87 ? -4.011 6.783 -27.526 1.00 51.09 87 ASN A C 1
ATOM 718 O O . ASN A 1 87 ? -5.019 6.132 -27.258 1.00 51.09 87 ASN A O 1
ATOM 722 N N . ALA A 1 88 ? -3.441 7.571 -26.610 1.00 62.12 88 ALA A N 1
ATOM 723 C CA . ALA A 1 88 ? -3.995 7.750 -25.268 1.00 62.12 88 ALA A CA 1
ATOM 724 C C . ALA A 1 88 ? -3.976 9.221 -24.840 1.00 62.12 88 ALA A C 1
ATOM 726 O O . ALA A 1 88 ? -2.946 9.884 -24.932 1.00 62.12 88 ALA A O 1
ATOM 727 N N . ALA A 1 89 ? -5.117 9.715 -24.349 1.00 78.06 89 ALA A N 1
ATOM 728 C CA . ALA A 1 89 ? -5.234 11.064 -23.806 1.00 78.06 89 ALA A CA 1
ATOM 729 C C . ALA A 1 89 ? -4.330 11.232 -22.573 1.00 78.06 89 ALA A C 1
ATOM 731 O O . ALA A 1 89 ? -4.398 10.426 -21.642 1.00 78.06 89 ALA A O 1
ATOM 732 N N . GLN A 1 90 ? -3.507 12.278 -22.582 1.00 86.50 90 GLN A N 1
ATOM 733 C CA . GLN A 1 90 ? -2.620 12.656 -21.480 1.00 86.50 90 GLN A CA 1
ATOM 734 C C . GLN A 1 90 ? -3.033 14.005 -20.880 1.00 86.50 90 GLN A C 1
ATOM 736 O O . GLN A 1 90 ? -3.846 14.732 -21.471 1.00 86.50 90 GLN A O 1
ATOM 741 N N . LEU A 1 91 ? -2.502 14.336 -19.702 1.00 87.25 91 LEU A N 1
ATOM 742 C CA . LEU A 1 91 ? -2.569 15.708 -19.198 1.00 87.25 91 LEU A CA 1
ATOM 743 C C . LEU A 1 91 ? -1.748 16.660 -20.091 1.00 87.25 91 LEU A C 1
ATOM 745 O O . LEU A 1 91 ? -0.769 16.238 -20.713 1.00 87.25 91 LEU A O 1
ATOM 749 N N . PRO A 1 92 ? -2.141 17.945 -20.195 1.00 86.75 92 PRO A N 1
ATOM 750 C CA . PRO A 1 92 ? -1.294 18.961 -20.813 1.00 86.75 92 PRO A CA 1
ATOM 751 C C . PRO A 1 92 ? 0.096 18.981 -20.161 1.00 86.75 92 PRO A C 1
ATOM 753 O O . PRO A 1 92 ? 0.192 18.885 -18.947 1.00 86.75 92 PRO A O 1
ATOM 756 N N . GLY A 1 93 ? 1.154 19.094 -20.968 1.00 83.75 93 GLY A N 1
ATOM 757 C CA . GLY A 1 93 ? 2.540 19.026 -20.481 1.00 83.75 93 GLY A CA 1
ATOM 758 C C . GLY A 1 93 ? 3.161 17.626 -20.519 1.00 83.75 93 GLY A C 1
ATOM 759 O O . GLY A 1 93 ? 4.371 17.511 -20.347 1.00 83.75 93 GLY A O 1
ATOM 760 N N . PHE A 1 94 ? 2.371 16.587 -20.827 1.00 85.88 94 PHE A N 1
ATOM 761 C CA . PHE A 1 94 ? 2.830 15.197 -20.879 1.00 85.88 94 PHE A CA 1
ATOM 762 C C . PHE A 1 94 ? 2.733 14.577 -22.291 1.00 85.88 94 PHE A C 1
ATOM 764 O O . PHE A 1 94 ? 1.850 14.948 -23.076 1.00 85.88 94 PHE A O 1
ATOM 771 N N . PRO A 1 95 ? 3.626 13.630 -22.647 1.00 85.19 95 PRO A N 1
ATOM 772 C CA . PRO A 1 95 ? 4.686 13.078 -21.803 1.00 85.19 95 PRO A CA 1
ATOM 773 C C . PRO A 1 95 ? 5.814 14.094 -21.587 1.00 85.19 95 PRO A C 1
ATOM 775 O O . PRO A 1 95 ? 6.191 14.806 -22.518 1.00 85.19 95 PRO A O 1
ATOM 778 N N . LEU A 1 96 ? 6.329 14.162 -20.360 1.00 84.62 96 LEU A N 1
ATOM 779 C CA . LEU A 1 96 ? 7.416 15.063 -19.992 1.00 84.62 96 LEU A CA 1
ATOM 780 C C . LEU A 1 96 ? 8.749 14.335 -20.176 1.00 84.62 96 LEU A C 1
ATOM 782 O O . LEU A 1 96 ? 8.935 13.246 -19.636 1.00 84.62 96 LEU A O 1
ATOM 786 N N . ASP A 1 97 ? 9.664 14.924 -20.942 1.00 83.94 97 ASP A N 1
ATOM 787 C CA . ASP A 1 97 ? 11.003 14.376 -21.162 1.00 83.94 97 ASP A CA 1
ATOM 788 C C . ASP A 1 97 ? 11.995 14.973 -20.155 1.00 83.94 97 ASP A C 1
ATOM 790 O O . ASP A 1 97 ? 12.353 16.150 -20.243 1.00 83.94 97 ASP A O 1
ATOM 794 N N . LEU A 1 98 ? 12.425 14.173 -19.175 1.00 78.31 98 LEU A N 1
ATOM 795 C CA . LEU A 1 98 ? 13.368 14.635 -18.154 1.00 78.31 98 LEU A CA 1
ATOM 796 C C . LEU A 1 98 ? 14.809 14.741 -18.689 1.00 78.31 98 LEU A C 1
ATOM 798 O O . LEU A 1 98 ? 15.596 15.518 -18.142 1.00 78.31 98 LEU A O 1
ATOM 802 N N . LEU A 1 99 ? 15.148 14.057 -19.792 1.00 71.19 99 LEU A N 1
ATOM 803 C CA . LEU A 1 99 ? 16.468 14.167 -20.431 1.00 71.19 99 LEU A CA 1
ATOM 804 C C . LEU A 1 99 ? 16.660 15.530 -21.097 1.00 71.19 99 LEU A C 1
ATOM 806 O O . LEU A 1 99 ? 17.746 16.107 -21.022 1.00 71.19 99 LEU A O 1
ATOM 810 N N . ASP A 1 100 ? 15.604 16.060 -21.721 1.00 65.62 100 ASP A N 1
ATOM 811 C CA . ASP A 1 100 ? 15.622 17.388 -22.349 1.00 65.62 100 ASP A CA 1
ATOM 812 C C . ASP A 1 100 ? 15.834 18.505 -21.314 1.00 65.62 100 ASP A C 1
ATOM 814 O O . ASP A 1 100 ? 16.431 19.545 -21.611 1.00 65.62 100 ASP A O 1
ATOM 818 N N . ILE A 1 101 ? 15.363 18.283 -20.084 1.00 70.38 101 ILE A N 1
ATOM 819 C CA . ILE A 1 101 ? 15.536 19.200 -18.955 1.00 70.38 101 ILE A CA 1
ATOM 820 C C . ILE A 1 101 ? 16.980 19.166 -18.448 1.00 70.38 101 ILE A C 1
ATOM 822 O O . ILE A 1 101 ? 17.576 20.220 -18.198 1.00 70.38 101 ILE A O 1
ATOM 826 N N . CYS A 1 102 ? 17.552 17.971 -18.282 1.00 63.94 102 CYS A N 1
ATOM 827 C CA . CYS A 1 102 ? 18.934 17.805 -17.857 1.00 63.94 102 CYS A CA 1
ATOM 828 C C . CYS A 1 102 ? 19.623 16.659 -18.610 1.00 63.94 102 CYS A C 1
ATOM 830 O O . CYS A 1 102 ? 19.448 15.497 -18.243 1.00 63.94 102 CYS A O 1
ATOM 832 N N . PRO A 1 103 ? 20.487 16.960 -19.596 1.00 62.31 103 PRO A N 1
ATOM 833 C CA . PRO A 1 103 ? 21.178 15.917 -20.335 1.00 62.31 103 PRO A CA 1
ATOM 834 C C . PRO A 1 103 ? 22.121 15.148 -19.408 1.00 62.31 103 PRO A C 1
ATOM 836 O O . PRO A 1 103 ? 22.946 15.736 -18.700 1.00 62.31 103 PRO A O 1
ATOM 839 N N . HIS A 1 104 ? 22.005 13.821 -19.423 1.00 61.62 104 HIS A N 1
ATOM 840 C CA . HIS A 1 104 ? 22.819 12.955 -18.581 1.00 61.62 104 HIS A CA 1
ATOM 841 C C . HIS A 1 104 ? 24.296 13.057 -18.997 1.00 61.62 104 HIS A C 1
ATOM 843 O O . HIS A 1 104 ? 24.614 13.119 -20.189 1.00 61.62 104 HIS A O 1
ATOM 849 N N . PRO A 1 105 ? 25.236 13.059 -18.036 1.00 54.00 105 PRO A N 1
ATOM 850 C CA . PRO A 1 105 ? 26.665 13.183 -18.327 1.00 54.00 105 PRO A CA 1
ATOM 851 C C . PRO A 1 105 ? 27.248 11.962 -19.059 1.00 54.00 105 PRO A C 1
ATOM 853 O O . PRO A 1 105 ? 28.371 12.031 -19.567 1.00 54.00 105 PRO A O 1
ATOM 856 N N . PHE A 1 106 ? 26.500 10.858 -19.132 1.00 50.84 106 PHE A N 1
ATOM 857 C CA . PHE A 1 106 ? 26.881 9.628 -19.812 1.00 50.84 106 PHE A CA 1
ATOM 858 C C . PHE A 1 106 ? 25.764 9.194 -20.776 1.00 50.84 106 PHE A C 1
ATOM 860 O O . PHE A 1 106 ? 24.593 9.313 -20.422 1.00 50.84 106 PHE A O 1
ATOM 867 N N . PRO A 1 107 ? 26.099 8.663 -21.970 1.00 45.09 107 PRO A N 1
ATOM 868 C CA . PRO A 1 107 ? 25.164 7.871 -22.767 1.00 45.09 107 PRO A CA 1
ATOM 869 C C . PRO A 1 107 ? 24.533 6.793 -21.884 1.00 45.09 107 PRO A C 1
ATOM 871 O O . PRO A 1 107 ? 25.229 6.235 -21.032 1.00 45.09 107 PRO A O 1
ATOM 874 N N . ILE A 1 108 ? 23.248 6.498 -22.089 1.00 48.34 108 ILE A N 1
ATOM 875 C CA . ILE A 1 108 ? 22.522 5.422 -21.401 1.00 48.34 108 ILE A CA 1
ATOM 876 C C . ILE A 1 108 ? 23.200 4.093 -21.773 1.00 48.34 108 ILE A C 1
ATOM 878 O O . ILE A 1 108 ? 22.833 3.432 -22.736 1.00 48.34 108 ILE A O 1
ATOM 882 N N . TYR A 1 109 ? 24.275 3.725 -21.073 1.00 34.34 109 TYR A N 1
ATOM 883 C CA . TYR A 1 109 ? 25.188 2.684 -21.555 1.00 34.34 109 TYR A CA 1
ATOM 884 C C . TYR A 1 109 ? 24.674 1.264 -21.331 1.00 34.34 109 TYR A C 1
ATOM 886 O O . TYR A 1 109 ? 25.311 0.314 -21.780 1.00 34.34 109 TYR A O 1
ATOM 894 N N . THR A 1 110 ? 23.528 1.083 -20.674 1.00 37.66 110 THR A N 1
ATOM 895 C CA . THR A 1 110 ? 22.993 -0.250 -20.400 1.00 37.66 110 THR A CA 1
ATOM 896 C C . THR A 1 110 ? 21.494 -0.211 -20.088 1.00 37.66 110 THR A C 1
ATOM 898 O O . THR A 1 110 ? 21.119 0.400 -19.085 1.00 37.66 110 THR A O 1
ATOM 901 N N . PRO A 1 111 ? 20.647 -0.970 -20.811 1.00 38.16 111 PRO A N 1
ATOM 902 C CA . PRO A 1 111 ? 19.241 -1.181 -20.441 1.00 38.16 111 PRO A CA 1
ATOM 903 C C . PRO A 1 111 ? 19.058 -1.942 -19.110 1.00 38.16 111 PRO A C 1
ATOM 905 O O . PRO A 1 111 ? 17.937 -2.121 -18.655 1.00 38.16 111 PRO A O 1
ATOM 908 N N . PHE A 1 112 ? 20.147 -2.392 -18.474 1.00 36.88 112 PHE A N 1
ATOM 909 C CA . PHE A 1 112 ? 20.131 -3.080 -17.179 1.00 36.88 112 PHE A CA 1
ATOM 910 C C . PHE A 1 112 ? 20.136 -2.144 -15.958 1.00 36.88 112 PHE A C 1
ATOM 912 O O . PHE A 1 112 ? 19.797 -2.605 -14.872 1.00 36.88 112 PHE A O 1
ATOM 919 N N . PHE A 1 113 ? 20.537 -0.873 -16.107 1.00 39.78 113 PHE A N 1
ATOM 920 C CA . PHE A 1 113 ? 20.814 0.014 -14.961 1.00 39.78 113 PHE A CA 1
ATOM 921 C C . PHE A 1 113 ? 20.135 1.391 -15.013 1.00 39.78 113 PHE A C 1
ATOM 923 O O . PHE A 1 113 ? 20.074 2.054 -13.985 1.00 39.78 113 PHE A O 1
ATOM 930 N N . ALA A 1 114 ? 19.600 1.811 -16.163 1.00 40.81 114 ALA A N 1
ATOM 931 C CA . ALA A 1 114 ? 18.973 3.125 -16.340 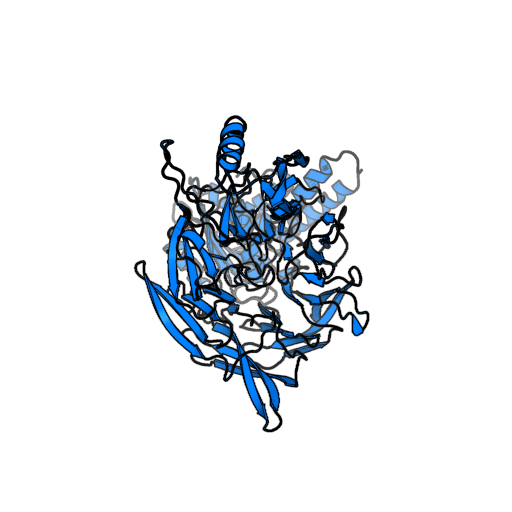1.00 40.81 114 ALA A CA 1
ATOM 932 C C . ALA A 1 114 ? 17.450 3.085 -16.130 1.00 40.81 114 ALA A C 1
ATOM 934 O O . ALA A 1 114 ? 16.686 3.566 -16.958 1.00 40.81 114 ALA A O 1
ATOM 935 N N . THR A 1 115 ? 16.981 2.438 -15.065 1.00 51.41 115 THR A N 1
ATOM 936 C CA . THR A 1 115 ? 15.574 2.564 -14.665 1.00 51.41 115 THR A CA 1
ATOM 937 C C . THR A 1 115 ? 15.458 3.620 -13.575 1.00 51.41 115 THR A C 1
ATOM 939 O O . THR A 1 115 ? 16.314 3.621 -12.685 1.00 51.41 115 THR A O 1
ATOM 942 N N . PRO A 1 116 ? 14.406 4.459 -13.570 1.00 52.81 116 PRO A N 1
ATOM 943 C CA . PRO A 1 116 ? 14.067 5.236 -12.383 1.00 52.81 116 PRO A CA 1
ATOM 944 C C . PRO A 1 116 ? 14.063 4.297 -11.173 1.00 52.81 116 PRO A C 1
ATOM 946 O O . PRO A 1 116 ? 13.459 3.229 -11.190 1.00 52.81 116 PRO A O 1
ATOM 949 N N . THR A 1 117 ? 14.848 4.633 -10.157 1.00 61.00 117 THR A N 1
ATOM 950 C CA . THR A 1 117 ? 15.077 3.778 -8.978 1.00 61.00 117 THR A CA 1
ATOM 951 C C . THR A 1 117 ? 14.054 4.043 -7.879 1.00 61.00 117 THR A C 1
ATOM 953 O O . THR A 1 117 ? 13.875 3.228 -6.970 1.00 61.00 117 THR A O 1
ATOM 956 N N . VAL A 1 118 ? 13.375 5.186 -7.973 1.00 67.12 118 VAL A N 1
ATOM 957 C CA . VAL A 1 118 ? 12.309 5.624 -7.079 1.00 67.12 118 VAL A CA 1
ATOM 958 C C . VAL A 1 118 ? 10.972 5.389 -7.776 1.00 67.12 118 VAL A C 1
ATOM 960 O O . VAL A 1 118 ? 10.768 5.837 -8.902 1.00 67.12 118 VAL A O 1
ATOM 963 N N . HIS A 1 119 ? 10.067 4.678 -7.105 1.00 80.75 119 HIS A N 1
ATOM 964 C CA . HIS A 1 119 ? 8.687 4.522 -7.564 1.00 80.75 119 HIS A CA 1
ATOM 965 C C . HIS A 1 119 ? 7.990 5.882 -7.631 1.00 80.75 119 HIS A C 1
ATOM 967 O O . HIS A 1 119 ? 8.243 6.733 -6.778 1.00 80.75 119 HIS A O 1
ATOM 973 N N . SER A 1 120 ? 7.121 6.082 -8.625 1.00 86.81 120 SER A N 1
ATOM 974 C CA . SER A 1 120 ? 6.338 7.313 -8.721 1.00 86.81 120 SER A CA 1
ATOM 975 C C . SER A 1 120 ? 5.518 7.496 -7.450 1.00 86.81 120 SER A C 1
ATOM 977 O O . SER A 1 120 ? 4.819 6.585 -7.004 1.00 86.81 120 SER A O 1
ATOM 979 N N . LEU A 1 121 ? 5.629 8.680 -6.864 1.00 91.38 121 LEU A N 1
ATOM 980 C CA . LEU A 1 121 ? 4.926 9.069 -5.654 1.00 91.38 121 LEU A CA 1
ATOM 981 C C . LEU A 1 121 ? 4.062 10.281 -5.980 1.00 91.38 121 LEU A C 1
ATOM 983 O O . LEU A 1 121 ? 4.480 11.129 -6.762 1.00 91.38 121 LEU A O 1
ATOM 987 N N . VAL A 1 122 ? 2.873 10.367 -5.387 1.00 94.50 122 VAL A N 1
ATOM 988 C CA . VAL A 1 122 ? 1.989 11.522 -5.569 1.00 94.50 122 VAL A CA 1
ATOM 989 C C . VAL A 1 122 ? 1.567 12.073 -4.212 1.00 94.50 122 VAL A C 1
ATOM 991 O O . VAL A 1 122 ? 1.059 11.324 -3.380 1.00 94.50 122 VAL A O 1
ATOM 994 N N . TYR A 1 123 ? 1.797 13.359 -3.961 1.00 94.38 123 TYR A N 1
ATOM 995 C CA . TYR A 1 123 ? 1.492 13.994 -2.677 1.00 94.38 123 TYR A CA 1
ATOM 996 C C . TYR A 1 123 ? 1.191 15.478 -2.873 1.00 94.38 123 TYR A C 1
ATOM 998 O O . TYR A 1 123 ? 1.886 16.133 -3.630 1.00 94.38 123 TYR A O 1
ATOM 1006 N N . ASP A 1 124 ? 0.185 15.992 -2.169 1.00 93.06 124 ASP A N 1
ATOM 1007 C CA . ASP A 1 124 ? -0.175 17.417 -2.149 1.00 93.06 124 ASP A CA 1
ATOM 1008 C C . ASP A 1 124 ? 0.790 18.182 -1.236 1.00 93.06 124 ASP A C 1
ATOM 1010 O O . ASP A 1 124 ? 0.608 18.247 -0.014 1.00 93.06 124 ASP A O 1
ATOM 1014 N N . VAL A 1 125 ? 1.894 18.651 -1.824 1.00 92.31 125 VAL A N 1
ATOM 1015 C CA . VAL A 1 125 ? 3.015 19.273 -1.114 1.00 92.31 125 VAL A CA 1
ATOM 1016 C C . VAL A 1 125 ? 2.623 20.657 -0.613 1.00 92.31 125 VAL A C 1
ATOM 1018 O O . VAL A 1 125 ? 2.921 21.008 0.535 1.00 92.31 125 VAL A O 1
ATOM 1021 N N . ASP A 1 126 ? 1.969 21.445 -1.463 1.00 89.75 126 ASP A N 1
ATOM 1022 C CA . ASP A 1 126 ? 1.664 22.848 -1.195 1.00 89.75 126 ASP A CA 1
ATOM 1023 C C . ASP A 1 126 ? 0.243 23.096 -0.653 1.00 89.75 126 ASP A C 1
ATOM 1025 O O . ASP A 1 126 ? -0.058 24.205 -0.191 1.00 89.75 126 ASP A O 1
ATOM 1029 N N . LYS A 1 127 ? -0.576 22.039 -0.578 1.00 89.06 127 LYS A N 1
ATOM 1030 C CA . LYS A 1 127 ? -1.955 22.030 -0.070 1.00 89.06 127 LYS A CA 1
ATOM 1031 C C . LYS A 1 127 ? -2.948 22.785 -0.941 1.00 89.06 127 LYS A C 1
ATOM 1033 O O . LYS A 1 127 ? -3.974 23.265 -0.431 1.00 89.06 127 LYS A O 1
ATOM 1038 N N . ASP A 1 128 ? -2.689 22.895 -2.236 1.00 89.06 128 ASP A N 1
ATOM 1039 C CA . ASP A 1 128 ? -3.650 23.424 -3.199 1.00 89.06 128 ASP A CA 1
ATOM 1040 C C . ASP A 1 128 ? -4.697 22.372 -3.646 1.00 89.06 128 ASP A C 1
ATOM 1042 O O . ASP A 1 128 ? -5.669 22.707 -4.342 1.00 89.06 128 ASP A O 1
ATOM 1046 N N . LYS A 1 129 ? -4.560 21.132 -3.141 1.00 88.50 129 LYS A N 1
ATOM 1047 C CA . LYS A 1 129 ? -5.351 19.923 -3.434 1.00 88.50 129 LYS A CA 1
ATOM 1048 C C . LYS A 1 129 ? -5.054 19.280 -4.793 1.00 88.50 129 LYS A C 1
ATOM 1050 O O . LYS A 1 129 ? -5.754 18.334 -5.157 1.00 88.50 129 LYS A O 1
ATOM 1055 N N . LYS A 1 130 ? -4.094 19.787 -5.563 1.00 93.31 130 LYS A N 1
ATOM 1056 C CA . LYS A 1 130 ? -3.578 19.187 -6.794 1.00 93.31 130 LYS A CA 1
ATOM 1057 C C . LYS A 1 130 ? -2.234 18.547 -6.476 1.00 93.31 130 LYS A C 1
ATOM 1059 O O . LYS A 1 130 ? -1.221 19.225 -6.404 1.00 93.31 130 LYS A O 1
ATOM 1064 N N . PRO A 1 131 ? -2.200 17.235 -6.244 1.00 95.00 131 PRO A N 1
ATOM 1065 C CA . PRO A 1 131 ? -0.987 16.633 -5.743 1.00 95.00 131 PRO A CA 1
ATOM 1066 C C . PRO A 1 131 ? 0.123 16.600 -6.800 1.00 95.00 131 PRO A C 1
ATOM 1068 O O . PRO A 1 131 ? -0.118 16.275 -7.963 1.00 95.00 131 PRO A O 1
ATOM 1071 N N . GLU A 1 132 ? 1.355 16.864 -6.374 1.00 95.75 132 GLU A N 1
ATOM 1072 C CA . GLU A 1 132 ? 2.536 16.796 -7.225 1.00 95.75 132 GLU A CA 1
ATOM 1073 C C . GLU A 1 132 ? 3.057 15.368 -7.380 1.00 95.75 132 GLU A C 1
ATOM 1075 O O . GLU A 1 132 ? 2.981 14.531 -6.475 1.00 95.75 132 GLU A O 1
ATOM 1080 N N . ILE A 1 133 ? 3.670 15.110 -8.533 1.00 95.31 133 ILE A N 1
ATOM 1081 C CA . ILE A 1 133 ? 4.381 13.877 -8.848 1.00 95.31 133 ILE A CA 1
ATOM 1082 C C . ILE A 1 133 ? 5.836 14.015 -8.396 1.00 95.31 133 ILE A C 1
ATOM 1084 O O . ILE A 1 133 ? 6.555 14.918 -8.823 1.00 95.31 133 ILE A O 1
ATOM 1088 N N . ILE A 1 134 ? 6.304 13.075 -7.581 1.00 93.19 134 ILE A N 1
ATOM 1089 C CA . ILE A 1 134 ? 7.677 13.016 -7.088 1.00 93.19 134 ILE A CA 1
ATOM 1090 C C . ILE A 1 134 ? 8.397 11.826 -7.728 1.00 93.19 134 ILE A C 1
ATOM 1092 O O . ILE A 1 134 ? 7.957 10.678 -7.617 1.00 93.19 134 ILE A O 1
ATOM 1096 N N . VAL A 1 135 ? 9.522 12.103 -8.394 1.00 89.81 135 VAL A N 1
ATOM 1097 C CA . VAL A 1 135 ? 10.337 11.102 -9.103 1.00 89.81 135 VAL A CA 1
ATOM 1098 C C . VAL A 1 135 ? 11.817 11.325 -8.818 1.00 89.81 135 VAL A C 1
ATOM 1100 O O . VAL A 1 135 ? 12.309 12.448 -8.889 1.00 89.81 135 VAL A O 1
ATOM 1103 N N . GLY A 1 136 ? 12.547 10.254 -8.509 1.00 85.00 136 GLY A N 1
ATOM 1104 C CA . GLY A 1 136 ? 13.993 10.297 -8.296 1.00 85.00 136 GLY A CA 1
ATOM 1105 C C . GLY A 1 136 ? 14.789 9.839 -9.514 1.00 85.00 136 GLY A C 1
ATOM 1106 O O . GLY A 1 136 ? 14.478 8.812 -10.116 1.00 85.00 136 GLY A O 1
ATOM 1107 N N . ASP A 1 137 ? 15.852 10.577 -9.807 1.00 82.69 137 ASP A N 1
ATOM 1108 C CA . ASP A 1 137 ? 16.832 10.310 -10.846 1.00 82.69 137 ASP A CA 1
ATOM 1109 C C . ASP A 1 137 ? 18.223 10.106 -10.241 1.00 82.69 137 ASP A C 1
ATOM 1111 O O . ASP A 1 137 ? 18.862 11.024 -9.711 1.00 82.69 137 ASP A O 1
ATOM 1115 N N . ILE A 1 138 ? 18.672 8.852 -10.293 1.00 77.00 138 ILE A N 1
ATOM 1116 C CA . ILE A 1 138 ? 19.952 8.416 -9.742 1.00 77.00 138 ILE A CA 1
ATOM 1117 C C . ILE A 1 138 ? 21.146 8.913 -10.558 1.00 77.00 138 ILE A C 1
ATOM 1119 O O . ILE A 1 138 ? 22.200 9.188 -9.983 1.00 77.00 138 ILE A O 1
ATOM 1123 N N . ASP A 1 139 ? 20.986 9.058 -11.872 1.00 75.31 139 ASP A N 1
ATOM 1124 C CA . ASP A 1 139 ? 22.086 9.334 -12.791 1.00 75.31 139 ASP A CA 1
ATOM 1125 C C . ASP A 1 139 ? 22.498 10.808 -12.737 1.00 75.31 139 ASP A C 1
ATOM 1127 O O . ASP A 1 139 ? 23.687 11.128 -12.845 1.00 75.31 139 ASP A O 1
ATOM 1131 N N . VAL A 1 140 ? 21.532 11.708 -12.519 1.00 79.75 140 VAL A N 1
ATOM 1132 C CA . VAL A 1 140 ? 21.802 13.142 -12.315 1.00 79.75 140 VAL A CA 1
ATOM 1133 C C . VAL A 1 140 ? 21.680 13.591 -10.862 1.00 79.75 140 VAL A C 1
ATOM 1135 O O . VAL A 1 140 ? 21.847 14.779 -10.601 1.00 79.75 140 VAL A O 1
ATOM 1138 N N . ASN A 1 141 ? 21.481 12.668 -9.911 1.00 84.00 141 ASN A N 1
ATOM 1139 C CA . ASN A 1 141 ? 21.448 12.960 -8.473 1.00 84.00 141 ASN A CA 1
ATOM 1140 C C . ASN A 1 141 ? 20.324 13.944 -8.087 1.00 84.00 141 ASN A C 1
ATOM 1142 O O . ASN A 1 141 ? 20.548 14.916 -7.361 1.00 84.00 141 ASN A O 1
ATOM 1146 N N . ARG A 1 142 ? 19.094 13.715 -8.564 1.00 87.19 142 ARG A N 1
ATOM 1147 C CA . ARG A 1 142 ? 17.971 14.644 -8.344 1.00 87.19 142 ARG A CA 1
ATOM 1148 C C . ARG A 1 142 ? 16.672 13.974 -7.968 1.00 87.19 142 ARG A C 1
ATOM 1150 O O . ARG A 1 142 ? 16.368 12.889 -8.434 1.00 87.19 142 ARG A O 1
ATOM 1157 N N . VAL A 1 143 ? 15.868 14.675 -7.183 1.00 91.12 143 VAL A N 1
ATOM 1158 C CA . VAL A 1 143 ? 14.440 14.378 -7.048 1.00 91.12 143 VAL A CA 1
ATOM 1159 C C . VAL A 1 143 ? 13.661 15.516 -7.690 1.00 91.12 143 VAL A C 1
ATOM 1161 O O . VAL A 1 143 ? 13.866 16.672 -7.327 1.00 91.12 143 VAL A O 1
ATOM 1164 N N . TYR A 1 144 ? 12.806 15.187 -8.652 1.00 92.06 144 TYR A N 1
ATOM 1165 C CA . TYR A 1 144 ? 11.889 16.109 -9.312 1.00 92.06 144 TYR A CA 1
ATOM 1166 C C . TYR A 1 144 ? 10.553 16.131 -8.567 1.00 92.06 144 TYR A C 1
ATOM 1168 O O . TYR A 1 144 ? 10.061 15.078 -8.163 1.00 92.06 144 TYR A O 1
ATOM 1176 N N . ILE A 1 145 ? 9.984 17.325 -8.410 1.00 94.12 145 ILE A N 1
ATOM 1177 C CA . ILE A 1 145 ? 8.622 17.572 -7.925 1.00 94.12 145 ILE A CA 1
ATOM 1178 C C . ILE A 1 145 ? 7.878 18.256 -9.070 1.00 94.12 145 ILE A C 1
ATOM 1180 O O . ILE A 1 145 ? 8.259 19.359 -9.460 1.00 94.12 145 ILE A O 1
ATOM 1184 N N . ILE A 1 146 ? 6.902 17.574 -9.660 1.00 94.81 146 ILE A N 1
ATOM 1185 C CA . ILE A 1 146 ? 6.303 17.911 -10.955 1.00 94.81 146 ILE A CA 1
ATOM 1186 C C . ILE A 1 146 ? 4.798 18.124 -10.767 1.00 94.81 146 ILE A C 1
ATOM 1188 O O . ILE A 1 146 ? 4.107 17.242 -10.265 1.00 94.81 146 ILE A O 1
ATOM 1192 N N . ASN A 1 147 ? 4.299 19.273 -11.203 1.00 95.31 147 ASN A N 1
ATOM 1193 C CA . ASN A 1 147 ? 2.892 19.653 -11.146 1.00 95.31 147 ASN A CA 1
ATOM 1194 C C . ASN A 1 147 ? 2.077 18.964 -12.254 1.00 95.31 147 ASN A C 1
ATOM 1196 O O . ASN A 1 147 ? 2.616 18.402 -13.214 1.00 95.31 147 ASN A O 1
ATOM 1200 N N . GLU A 1 148 ? 0.754 19.065 -12.170 1.00 94.12 148 GLU A N 1
ATOM 1201 C CA . GLU A 1 148 ? -0.196 18.466 -13.111 1.00 94.12 148 GLU A CA 1
ATOM 1202 C C . GLU A 1 148 ? -0.126 19.049 -14.534 1.00 94.12 148 GLU A C 1
ATOM 1204 O O . GLU A 1 148 ? -0.649 18.450 -15.476 1.00 94.12 148 GLU A O 1
ATOM 1209 N N . ASP A 1 149 ? 0.503 20.216 -14.702 1.00 91.75 149 ASP A N 1
ATOM 1210 C CA . ASP A 1 149 ? 0.735 20.878 -15.992 1.00 91.75 149 ASP A CA 1
ATOM 1211 C C . ASP A 1 149 ? 2.135 20.614 -16.585 1.00 91.75 149 ASP A C 1
ATOM 1213 O O . ASP A 1 149 ? 2.474 21.143 -17.649 1.00 91.75 149 ASP A O 1
ATOM 1217 N N . GLY A 1 150 ? 2.952 19.806 -15.900 1.00 90.75 150 GLY A N 1
ATOM 1218 C CA . GLY A 1 150 ? 4.323 19.472 -16.283 1.00 90.75 150 GLY A CA 1
ATOM 1219 C C . GLY A 1 150 ? 5.381 20.499 -15.861 1.00 90.75 150 GLY A C 1
ATOM 1220 O O . GLY A 1 150 ? 6.567 20.280 -16.117 1.00 90.75 150 GLY A O 1
ATOM 1221 N N . SER A 1 151 ? 5.005 21.608 -15.213 1.00 92.38 151 SER A N 1
ATOM 1222 C CA . SER A 1 151 ? 5.975 22.476 -14.534 1.00 92.38 151 SER A CA 1
ATOM 1223 C C . SER A 1 151 ? 6.586 21.755 -13.328 1.00 92.38 151 SER A C 1
ATOM 1225 O O . SER A 1 151 ? 5.964 20.869 -12.752 1.00 92.38 151 SER A O 1
ATOM 1227 N N . PHE A 1 152 ? 7.832 22.067 -12.961 1.00 92.31 152 PHE A N 1
ATOM 1228 C CA . PHE A 1 152 ? 8.535 21.298 -11.932 1.00 92.31 152 PHE A CA 1
ATOM 1229 C C . PHE A 1 152 ? 9.569 22.117 -11.154 1.00 92.31 152 PHE A C 1
ATOM 1231 O O . PHE A 1 152 ? 10.098 23.123 -11.632 1.00 92.31 152 PHE A O 1
ATOM 1238 N N . GLN A 1 153 ? 9.898 21.620 -9.964 1.00 92.50 153 GLN A N 1
ATOM 1239 C CA . GLN A 1 153 ? 11.085 21.960 -9.181 1.00 92.50 153 GLN A CA 1
ATOM 1240 C C . GLN A 1 153 ? 11.975 20.715 -9.045 1.00 92.50 153 GLN A C 1
ATOM 1242 O O . GLN A 1 153 ? 11.535 19.593 -9.298 1.00 92.50 153 GLN A O 1
ATOM 1247 N N . TYR A 1 154 ? 13.235 20.885 -8.641 1.00 91.50 154 TYR A N 1
ATOM 1248 C CA . TYR A 1 154 ? 14.103 19.749 -8.334 1.00 91.50 154 TYR A CA 1
ATOM 1249 C C . TYR A 1 154 ? 14.979 20.007 -7.111 1.00 91.50 154 TYR A C 1
ATOM 1251 O O . TYR A 1 154 ? 15.333 21.145 -6.800 1.00 91.50 154 TYR A O 1
ATOM 1259 N N . LEU A 1 155 ? 15.367 18.919 -6.451 1.00 91.56 155 LEU A N 1
ATOM 1260 C CA . LEU A 1 155 ? 16.268 18.906 -5.305 1.00 91.56 155 LEU A CA 1
ATOM 1261 C C . LEU A 1 155 ? 17.527 18.123 -5.649 1.00 91.56 155 LEU A C 1
ATOM 1263 O O . LEU A 1 155 ? 17.452 17.043 -6.227 1.00 91.56 155 LEU A O 1
ATOM 1267 N N . GLU A 1 156 ? 18.683 18.651 -5.259 1.00 89.25 156 GLU A N 1
ATOM 1268 C CA . GLU A 1 156 ? 19.973 17.976 -5.418 1.00 89.25 156 GLU A CA 1
ATOM 1269 C C . GLU A 1 156 ? 20.160 16.943 -4.293 1.00 89.25 156 GLU A C 1
ATOM 1271 O O . GLU A 1 156 ? 20.269 17.277 -3.104 1.00 89.25 156 GLU A O 1
ATOM 1276 N N . THR A 1 157 ? 20.197 15.665 -4.667 1.00 86.25 157 THR A N 1
ATOM 1277 C CA . THR A 1 157 ? 20.173 14.520 -3.747 1.00 86.25 157 THR A CA 1
ATOM 1278 C C . THR A 1 157 ? 21.242 13.496 -4.132 1.00 86.25 157 THR A C 1
ATOM 1280 O O . THR A 1 157 ? 21.433 13.234 -5.308 1.00 86.25 157 THR A O 1
ATOM 1283 N N . PRO A 1 158 ? 21.966 12.874 -3.194 1.00 75.88 158 PRO A N 1
ATOM 1284 C CA . PRO A 1 158 ? 22.964 11.877 -3.565 1.00 75.88 158 PRO A CA 1
ATOM 1285 C C . PRO A 1 158 ? 22.268 10.588 -4.024 1.00 75.88 158 PRO A C 1
ATOM 1287 O O . PRO A 1 158 ? 21.780 9.848 -3.185 1.00 75.88 158 PRO A O 1
ATOM 1290 N N . ALA A 1 159 ? 22.244 10.311 -5.327 1.00 78.69 159 ALA A N 1
ATOM 1291 C CA . ALA A 1 159 ? 21.831 9.050 -5.946 1.00 78.69 159 ALA A CA 1
ATOM 1292 C C . ALA A 1 159 ? 20.506 8.472 -5.395 1.00 78.69 159 ALA A C 1
ATOM 1294 O O . ALA A 1 159 ? 20.532 7.397 -4.795 1.00 78.69 159 ALA A O 1
ATOM 1295 N N . PRO A 1 160 ? 19.359 9.160 -5.532 1.00 84.12 160 PRO A N 1
ATOM 1296 C CA . PRO A 1 160 ? 18.113 8.808 -4.848 1.00 84.12 160 PRO A CA 1
ATOM 1297 C C . PRO A 1 160 ? 17.626 7.396 -5.198 1.00 84.12 160 PRO A C 1
ATOM 1299 O O . PRO A 1 160 ? 17.599 6.994 -6.357 1.00 84.12 160 PRO A O 1
ATOM 1302 N N . THR A 1 161 ? 17.226 6.628 -4.183 1.00 79.81 161 THR A N 1
ATOM 1303 C CA . THR A 1 161 ? 16.737 5.239 -4.340 1.00 79.81 161 THR A CA 1
ATOM 1304 C C . THR A 1 161 ? 15.448 4.946 -3.588 1.00 79.81 161 THR A C 1
ATOM 1306 O O . THR A 1 161 ? 14.666 4.076 -3.978 1.00 79.81 161 THR A O 1
ATOM 1309 N N . ARG A 1 162 ? 15.204 5.681 -2.502 1.00 84.75 162 ARG A N 1
ATOM 1310 C CA . ARG A 1 162 ? 13.942 5.682 -1.772 1.00 84.75 162 ARG A CA 1
ATOM 1311 C C . ARG A 1 162 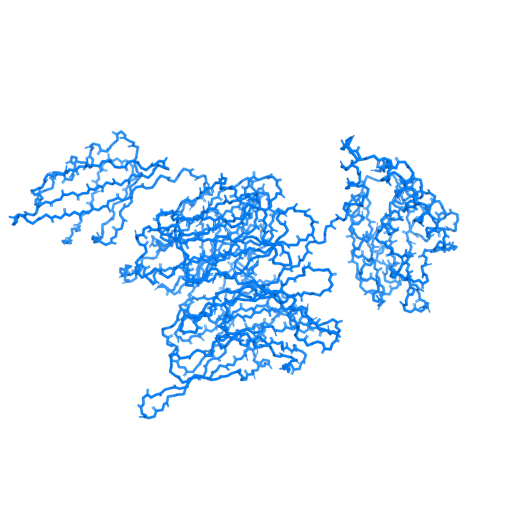? 13.593 7.096 -1.376 1.00 84.75 162 ARG A C 1
ATOM 1313 O O . ARG A 1 162 ? 14.468 7.878 -1.004 1.00 84.75 162 ARG A O 1
ATOM 1320 N N . VAL A 1 163 ? 12.304 7.373 -1.446 1.00 90.25 163 VAL A N 1
ATOM 1321 C CA . VAL A 1 163 ? 11.705 8.640 -1.067 1.00 90.25 163 VAL A CA 1
ATOM 1322 C C . VAL A 1 163 ? 10.475 8.329 -0.227 1.00 90.25 163 VAL A C 1
ATOM 1324 O O . VAL A 1 163 ? 9.785 7.347 -0.494 1.00 90.25 163 VAL A O 1
ATOM 1327 N N . ALA A 1 164 ? 10.243 9.129 0.802 1.00 92.94 164 ALA A N 1
ATOM 1328 C CA . ALA A 1 164 ? 9.000 9.168 1.555 1.00 92.94 164 ALA A CA 1
ATOM 1329 C C . ALA A 1 164 ? 8.706 10.630 1.891 1.00 92.94 164 ALA A C 1
ATOM 1331 O O . ALA A 1 164 ? 9.635 11.418 2.074 1.00 92.94 164 ALA A O 1
ATOM 1332 N N . ILE A 1 165 ? 7.433 10.998 1.963 1.00 94.38 165 ILE A N 1
ATOM 1333 C CA . ILE A 1 165 ? 7.018 12.367 2.275 1.00 94.38 165 ILE A CA 1
ATOM 1334 C C . ILE A 1 165 ? 5.871 12.348 3.272 1.00 94.38 165 ILE A C 1
ATOM 1336 O O . ILE A 1 165 ? 4.922 11.586 3.104 1.00 94.38 165 ILE A O 1
ATOM 1340 N N . ASP A 1 166 ? 5.970 13.148 4.326 1.00 93.88 166 ASP A N 1
ATOM 1341 C CA . ASP A 1 166 ? 4.901 13.341 5.305 1.00 93.88 166 ASP A CA 1
ATOM 1342 C C . ASP A 1 166 ? 5.229 14.523 6.226 1.00 93.88 166 ASP A C 1
ATOM 1344 O O . ASP A 1 166 ? 6.375 14.953 6.291 1.00 93.88 166 ASP A O 1
ATOM 1348 N N . ASP A 1 167 ? 4.253 15.007 6.988 1.00 92.44 167 ASP A N 1
ATOM 1349 C CA . ASP A 1 167 ? 4.486 15.944 8.093 1.00 92.44 167 ASP A CA 1
ATOM 1350 C C . ASP A 1 167 ? 5.196 15.217 9.253 1.00 92.44 167 ASP A C 1
ATOM 1352 O O . ASP A 1 167 ? 4.573 14.446 9.995 1.00 92.44 167 ASP A O 1
ATOM 1356 N N . LEU A 1 168 ? 6.518 15.402 9.372 1.00 93.25 168 LEU A N 1
ATOM 1357 C CA . LEU A 1 168 ? 7.341 14.711 10.369 1.00 93.25 168 LEU A CA 1
ATOM 1358 C C . LEU A 1 168 ? 7.283 15.394 11.731 1.00 93.25 168 LEU A C 1
ATOM 1360 O O . LEU A 1 168 ? 7.354 14.723 12.765 1.00 93.25 168 LEU A O 1
ATOM 1364 N N . ASP A 1 169 ? 7.254 16.726 11.756 1.00 90.25 169 ASP A N 1
ATOM 1365 C CA . ASP A 1 169 ? 7.345 17.499 12.995 1.00 90.25 169 ASP A CA 1
ATOM 1366 C C . ASP A 1 169 ? 6.007 18.008 13.548 1.00 90.25 169 ASP A C 1
ATOM 1368 O O . ASP A 1 169 ? 5.978 18.510 14.683 1.00 90.25 169 ASP A O 1
ATOM 1372 N N . GLY A 1 170 ? 4.912 17.758 12.830 1.00 89.25 170 GLY A N 1
ATOM 1373 C CA . GLY A 1 170 ? 3.547 18.081 13.227 1.00 89.25 170 GLY A CA 1
ATOM 1374 C C . GLY A 1 170 ? 3.174 19.538 12.953 1.00 89.25 170 GLY A C 1
ATOM 1375 O O . GLY A 1 170 ? 2.223 20.044 13.561 1.00 89.25 170 GLY A O 1
ATOM 1376 N N . ASP A 1 171 ? 3.936 20.247 12.115 1.00 88.50 171 ASP A N 1
ATOM 1377 C CA . ASP A 1 171 ? 3.672 21.646 11.764 1.00 88.50 171 ASP A CA 1
ATOM 1378 C C . ASP A 1 171 ? 2.706 21.813 10.579 1.00 88.50 171 ASP A C 1
ATOM 1380 O O . ASP A 1 171 ? 2.357 22.934 10.196 1.00 88.50 171 ASP A O 1
ATOM 1384 N N . GLN A 1 172 ? 2.181 20.690 10.087 1.00 86.31 172 GLN A N 1
ATOM 1385 C CA . GLN A 1 172 ? 1.319 20.535 8.927 1.00 86.31 172 GLN A CA 1
ATOM 1386 C C . GLN A 1 172 ? 2.033 20.731 7.586 1.00 86.31 172 GLN A C 1
ATOM 1388 O O . GLN A 1 172 ? 1.399 20.487 6.565 1.00 86.31 172 GLN A O 1
ATOM 1393 N N . SER A 1 173 ? 3.285 21.161 7.526 1.00 89.25 173 SER A N 1
ATOM 1394 C CA . SER A 1 173 ? 4.052 21.228 6.278 1.00 89.25 173 SER A CA 1
ATOM 1395 C C . SER A 1 173 ? 4.737 19.882 6.048 1.00 89.25 173 SER A C 1
ATOM 1397 O O . SER A 1 173 ? 5.214 19.274 7.001 1.00 89.25 173 SER A O 1
ATOM 1399 N N . PRO A 1 174 ? 4.779 19.366 4.814 1.00 92.38 174 PRO A N 1
ATOM 1400 C CA . PRO A 1 174 ? 5.416 18.086 4.578 1.00 92.38 174 PRO A CA 1
ATOM 1401 C C . PRO A 1 174 ? 6.942 18.204 4.586 1.00 92.38 174 PRO A C 1
ATOM 1403 O O . PRO A 1 174 ? 7.536 19.150 4.055 1.00 92.38 174 PRO A O 1
ATOM 1406 N N . GLU A 1 175 ? 7.578 17.161 5.103 1.00 94.75 175 GLU A N 1
ATOM 1407 C CA . GLU A 1 175 ? 8.990 16.890 4.922 1.00 94.75 175 GLU A CA 1
ATOM 1408 C C . GLU A 1 175 ? 9.211 15.754 3.927 1.00 94.75 175 GLU A C 1
ATOM 1410 O O . GLU A 1 175 ? 8.655 14.662 4.053 1.00 94.75 175 GLU A O 1
ATOM 1415 N N . LEU A 1 176 ? 10.107 15.990 2.972 1.00 95.25 176 LEU A N 1
ATOM 1416 C CA . LEU A 1 176 ? 10.591 14.981 2.042 1.00 95.25 176 LEU A CA 1
ATOM 1417 C C . LEU A 1 176 ? 11.850 14.327 2.607 1.00 95.25 176 LEU A C 1
ATOM 1419 O O . LEU A 1 176 ? 12.833 15.009 2.898 1.00 95.25 176 LEU A O 1
ATOM 1423 N N . VAL A 1 177 ? 11.844 13.002 2.714 1.00 94.50 177 VAL A N 1
ATOM 1424 C CA . VAL A 1 177 ? 12.975 12.186 3.161 1.00 94.50 177 VAL A CA 1
ATOM 1425 C C . VAL A 1 177 ? 13.498 11.377 1.985 1.00 94.50 177 VAL A C 1
ATOM 1427 O O . VAL A 1 177 ? 12.746 10.635 1.358 1.00 94.50 177 VAL A O 1
ATOM 1430 N N . VAL A 1 178 ? 14.795 11.486 1.700 1.00 91.94 178 VAL A N 1
ATOM 1431 C CA . VAL A 1 178 ? 15.439 10.774 0.587 1.00 91.94 178 VAL A CA 1
ATOM 1432 C C . VAL A 1 178 ? 16.633 9.980 1.095 1.00 91.94 178 VAL A C 1
ATOM 1434 O O . VAL A 1 178 ? 17.475 10.509 1.829 1.00 91.94 178 VAL A O 1
ATOM 1437 N N . ILE A 1 179 ? 16.724 8.718 0.671 1.00 85.88 179 ILE A N 1
ATOM 1438 C CA . ILE A 1 179 ? 17.897 7.863 0.879 1.00 85.88 179 ILE A CA 1
ATOM 1439 C C . ILE A 1 179 ? 18.549 7.534 -0.463 1.00 85.88 179 ILE A C 1
ATOM 1441 O O . ILE A 1 179 ? 17.895 7.131 -1.431 1.00 85.88 179 ILE A O 1
ATOM 1445 N N . GLY A 1 180 ? 19.868 7.703 -0.483 1.00 76.25 180 GLY A N 1
ATOM 1446 C CA . GLY A 1 180 ? 20.722 7.545 -1.649 1.00 76.25 180 GLY A CA 1
ATOM 1447 C C . GLY A 1 180 ? 21.529 6.250 -1.728 1.00 76.25 180 GLY A C 1
ATOM 1448 O O . GLY A 1 180 ? 21.878 5.674 -0.699 1.00 76.25 180 GLY A O 1
ATOM 1449 N N . TRP A 1 181 ? 21.920 5.841 -2.936 1.00 70.56 181 TRP A N 1
ATOM 1450 C CA . TRP A 1 181 ? 22.873 4.750 -3.170 1.00 70.56 181 TRP A CA 1
ATOM 1451 C C . TRP A 1 181 ? 24.333 5.156 -2.872 1.00 70.56 181 TRP A C 1
ATOM 1453 O O . TRP A 1 181 ? 24.713 6.327 -2.928 1.00 70.56 181 TRP A O 1
ATOM 1463 N N . GLY A 1 182 ? 25.183 4.172 -2.556 1.00 62.25 182 GLY A N 1
ATOM 1464 C CA . GLY A 1 182 ? 26.634 4.332 -2.382 1.00 62.25 182 GLY A CA 1
ATOM 1465 C C . GLY A 1 182 ? 27.061 4.863 -1.009 1.00 62.25 182 GLY A C 1
ATOM 1466 O O . GLY A 1 182 ? 27.622 4.112 -0.210 1.00 62.25 182 GLY A O 1
ATOM 1467 N N . ASN A 1 183 ? 26.794 6.143 -0.732 1.00 57.66 183 ASN A N 1
ATOM 1468 C CA . ASN A 1 183 ? 27.178 6.808 0.527 1.00 57.66 183 ASN A CA 1
ATOM 1469 C C . ASN A 1 183 ? 26.049 6.856 1.570 1.00 57.66 183 ASN A C 1
ATOM 1471 O O . ASN A 1 183 ? 26.295 7.350 2.667 1.00 57.66 183 ASN A O 1
ATOM 1475 N N . GLU A 1 184 ? 24.844 6.379 1.215 1.00 68.94 184 GLU A N 1
ATOM 1476 C CA . GLU A 1 184 ? 23.641 6.301 2.066 1.00 68.94 184 GLU A CA 1
ATOM 1477 C C . GLU A 1 184 ? 23.536 7.522 2.998 1.00 68.94 184 GLU A C 1
ATOM 1479 O O . GLU A 1 184 ? 23.547 7.425 4.225 1.00 68.94 184 GLU A O 1
ATOM 1484 N N . ILE A 1 185 ? 23.525 8.717 2.399 1.00 78.69 185 ILE A N 1
ATOM 1485 C CA . ILE A 1 185 ? 23.213 9.946 3.125 1.00 78.69 185 ILE A CA 1
ATOM 1486 C C . ILE A 1 185 ? 21.698 10.066 3.104 1.00 78.69 185 ILE A C 1
ATOM 1488 O O . ILE A 1 185 ? 21.097 10.204 2.039 1.00 78.69 185 ILE A O 1
ATOM 1492 N N . LEU A 1 186 ? 21.101 10.014 4.288 1.00 89.25 186 LEU A N 1
ATOM 1493 C CA . LEU A 1 186 ? 19.710 10.371 4.477 1.00 89.25 186 LEU A CA 1
ATOM 1494 C C . LEU A 1 186 ? 19.626 11.893 4.519 1.00 89.25 186 LEU A C 1
ATOM 1496 O O . LEU A 1 186 ? 20.306 12.534 5.325 1.00 89.25 186 LEU A O 1
ATOM 1500 N N . LYS A 1 187 ? 18.808 12.471 3.648 1.00 92.81 187 LYS A N 1
ATOM 1501 C CA . LYS A 1 187 ? 18.555 13.910 3.607 1.00 92.81 187 LYS A CA 1
ATOM 1502 C C . LYS A 1 187 ? 17.076 14.191 3.834 1.00 92.81 187 LYS A C 1
ATOM 1504 O O . LYS A 1 187 ? 16.230 13.432 3.363 1.00 92.81 187 LYS A O 1
ATOM 1509 N N . VAL A 1 188 ? 16.792 15.281 4.543 1.00 95.00 188 VAL A N 1
ATOM 1510 C CA . VAL A 1 188 ? 15.431 15.747 4.815 1.00 95.00 188 VAL A CA 1
ATOM 1511 C C . VAL A 1 188 ? 15.282 17.194 4.373 1.00 95.00 188 VAL A C 1
ATOM 1513 O O . VAL A 1 188 ? 16.085 18.046 4.759 1.00 95.00 188 VAL A O 1
ATOM 1516 N N . TRP A 1 189 ? 14.235 17.473 3.605 1.00 95.31 189 TRP A N 1
ATOM 1517 C CA . TRP A 1 189 ? 13.835 18.817 3.195 1.00 95.31 189 TRP A CA 1
ATOM 1518 C C . TRP A 1 189 ? 12.464 19.143 3.768 1.00 95.31 189 TRP A C 1
ATOM 1520 O O . TRP A 1 189 ? 11.638 18.250 3.905 1.00 95.31 189 TRP A O 1
ATOM 1530 N N . SER A 1 190 ? 12.228 20.411 4.081 1.00 93.50 190 SER A N 1
ATOM 1531 C CA . SER A 1 190 ? 10.917 20.937 4.473 1.00 93.50 190 SER A CA 1
ATOM 1532 C C . SER A 1 190 ? 10.434 21.887 3.383 1.00 93.50 190 SER A C 1
ATOM 1534 O O . SER A 1 190 ? 11.243 22.638 2.823 1.00 93.50 190 SER A O 1
ATOM 1536 N N . PHE A 1 191 ? 9.142 21.841 3.074 1.00 91.38 191 PHE A N 1
ATOM 1537 C CA . PHE A 1 191 ? 8.516 22.755 2.126 1.00 91.38 191 PHE A CA 1
ATOM 1538 C C . PHE A 1 191 ? 7.851 23.914 2.870 1.00 91.38 191 PHE A C 1
ATOM 1540 O O . PHE A 1 191 ? 6.941 23.700 3.671 1.00 91.38 191 PHE A O 1
ATOM 1547 N N . ARG A 1 192 ? 8.305 25.152 2.639 1.00 84.06 192 ARG A N 1
ATOM 1548 C CA . ARG A 1 192 ? 7.750 26.354 3.284 1.00 84.06 192 ARG A CA 1
ATOM 1549 C C . ARG A 1 192 ? 7.744 27.531 2.324 1.00 84.06 192 ARG A C 1
ATOM 1551 O O . ARG A 1 192 ? 8.729 27.789 1.647 1.00 84.06 192 ARG A O 1
ATOM 1558 N N . GLU A 1 193 ? 6.633 28.265 2.307 1.00 84.31 193 GLU A N 1
ATOM 1559 C CA . GLU A 1 193 ? 6.472 29.488 1.502 1.00 84.31 193 GLU A CA 1
ATOM 1560 C C . GLU A 1 193 ? 6.765 29.293 -0.005 1.00 84.31 193 GLU A C 1
ATOM 1562 O O . GLU A 1 193 ? 7.190 30.225 -0.681 1.00 84.31 193 GLU A O 1
ATOM 1567 N N . GLY A 1 194 ? 6.512 28.093 -0.545 1.00 85.06 194 GLY A N 1
ATOM 1568 C CA . GLY A 1 194 ? 6.731 27.768 -1.961 1.00 85.06 194 GLY A CA 1
ATOM 1569 C C . GLY A 1 194 ? 8.136 27.259 -2.299 1.00 85.06 194 GLY A C 1
ATOM 1570 O O . GLY A 1 194 ? 8.399 26.942 -3.460 1.00 85.06 194 GLY A O 1
ATOM 1571 N N . GLU A 1 195 ? 9.029 27.163 -1.310 1.00 88.38 195 GLU A N 1
ATOM 1572 C CA . GLU A 1 195 ? 10.415 26.737 -1.495 1.00 88.38 195 GLU A CA 1
ATOM 1573 C C . GLU A 1 195 ? 10.765 25.513 -0.638 1.00 88.38 195 GLU A C 1
ATOM 1575 O O . GLU A 1 195 ? 10.287 25.328 0.485 1.00 88.38 195 GLU A O 1
ATOM 1580 N N . TRP A 1 196 ? 11.663 24.684 -1.169 1.00 93.44 196 TRP A N 1
ATOM 1581 C CA . TRP A 1 196 ? 12.240 23.546 -0.462 1.00 93.44 196 TRP A CA 1
ATOM 1582 C C . TRP A 1 196 ? 13.555 23.921 0.218 1.00 93.44 196 TRP A C 1
ATOM 1584 O O . TRP A 1 196 ? 14.491 24.404 -0.422 1.00 93.44 196 TRP A O 1
ATOM 1594 N N . ILE A 1 197 ? 13.665 23.624 1.512 1.00 92.19 197 ILE A N 1
ATOM 1595 C CA . ILE A 1 197 ? 14.851 23.929 2.319 1.00 92.19 197 ILE A CA 1
ATOM 1596 C C . ILE A 1 197 ? 15.383 22.635 2.939 1.00 92.19 197 ILE A C 1
ATOM 1598 O O . ILE A 1 197 ? 14.643 21.929 3.624 1.00 92.19 197 ILE A O 1
ATOM 1602 N N . GLU A 1 198 ? 16.670 22.320 2.734 1.00 93.25 198 GLU A N 1
ATOM 1603 C CA . GLU A 1 198 ? 17.319 21.192 3.425 1.00 93.25 198 GLU A CA 1
ATOM 1604 C C . GLU A 1 198 ? 17.323 21.467 4.937 1.00 93.25 198 GLU A C 1
ATOM 1606 O O . GLU A 1 198 ? 17.926 22.432 5.410 1.00 93.25 198 GLU A O 1
ATOM 1611 N N . LYS A 1 199 ? 16.632 20.616 5.697 1.00 92.69 199 LYS A N 1
ATOM 1612 C CA . LYS A 1 199 ? 16.452 20.744 7.145 1.00 92.69 199 LYS A CA 1
ATOM 1613 C C . LYS A 1 199 ? 17.649 20.156 7.886 1.00 92.69 199 LYS A C 1
ATOM 1615 O O . LYS A 1 199 ? 18.190 20.782 8.796 1.00 92.69 199 LYS A O 1
ATOM 1620 N N . TRP A 1 200 ? 18.057 18.951 7.495 1.00 94.38 200 TRP A N 1
ATOM 1621 C CA . TRP A 1 200 ? 19.246 18.270 7.999 1.00 94.38 200 TRP A CA 1
ATOM 1622 C C . TRP A 1 200 ? 19.599 17.069 7.113 1.00 94.38 200 TRP A C 1
ATOM 1624 O O . TRP A 1 200 ? 18.784 16.572 6.333 1.00 94.38 200 TRP A O 1
ATOM 1634 N N . SER A 1 201 ? 20.823 16.573 7.268 1.00 91.88 201 SER A N 1
ATOM 1635 C CA . SER A 1 201 ? 21.288 15.341 6.640 1.00 91.88 201 SER A CA 1
ATOM 1636 C C . SER A 1 201 ? 22.092 14.495 7.623 1.00 91.88 201 SER A C 1
ATOM 1638 O O . SER A 1 201 ? 22.714 15.008 8.558 1.00 91.88 201 SER A O 1
ATOM 1640 N N . LYS A 1 202 ? 22.040 13.173 7.452 1.00 89.12 202 LYS A N 1
ATOM 1641 C CA . LYS A 1 202 ? 22.687 12.202 8.335 1.00 89.12 202 LYS A CA 1
ATOM 1642 C C . LYS A 1 202 ? 23.283 11.067 7.522 1.00 89.12 202 LYS A C 1
ATOM 1644 O O . LYS A 1 202 ? 22.611 10.456 6.698 1.00 89.12 202 LYS A O 1
ATOM 1649 N N . GLN A 1 203 ? 24.547 10.759 7.786 1.00 85.81 203 GLN A N 1
ATOM 1650 C CA . GLN A 1 203 ? 25.174 9.577 7.214 1.00 85.81 203 GLN A CA 1
ATOM 1651 C C . GLN A 1 203 ? 24.624 8.331 7.915 1.00 85.81 203 GLN A C 1
ATOM 1653 O O . GLN A 1 203 ? 24.758 8.203 9.135 1.00 85.81 203 GLN A O 1
ATOM 1658 N N . ILE A 1 204 ? 24.002 7.428 7.154 1.00 80.38 204 ILE A N 1
ATOM 1659 C CA . ILE A 1 204 ? 23.432 6.179 7.681 1.00 80.38 204 ILE A CA 1
ATOM 1660 C C . ILE A 1 204 ? 24.254 4.940 7.286 1.00 80.38 204 ILE A C 1
ATOM 1662 O O . ILE A 1 204 ? 23.787 3.809 7.383 1.00 80.38 204 ILE A O 1
ATOM 1666 N N . ASN A 1 205 ? 25.529 5.153 6.951 1.00 76.38 205 ASN A N 1
ATOM 1667 C CA . ASN A 1 205 ? 26.532 4.105 6.803 1.00 76.38 205 ASN A CA 1
ATOM 1668 C C . ASN A 1 205 ? 27.932 4.565 7.252 1.00 76.38 205 ASN A C 1
ATOM 1670 O O . ASN A 1 205 ? 28.113 5.700 7.690 1.00 76.38 205 ASN A O 1
ATOM 1674 N N . ASN A 1 206 ? 28.932 3.685 7.175 1.00 70.25 206 ASN A N 1
ATOM 1675 C CA . ASN A 1 206 ? 30.341 4.024 7.435 1.00 70.25 206 ASN A CA 1
ATOM 1676 C C . ASN A 1 206 ? 31.309 3.599 6.302 1.00 70.25 206 ASN A C 1
ATOM 1678 O O . ASN A 1 206 ? 32.521 3.607 6.513 1.00 70.25 206 ASN A O 1
ATOM 1682 N N . GLY A 1 207 ? 30.811 3.215 5.121 1.00 60.06 207 GLY A N 1
ATOM 1683 C CA . GLY A 1 207 ? 31.640 2.728 4.013 1.00 60.06 207 GLY A CA 1
ATOM 1684 C C . GLY A 1 207 ? 30.881 2.608 2.688 1.00 60.06 207 GLY A C 1
ATOM 1685 O O . GLY A 1 207 ? 29.671 2.796 2.648 1.00 60.06 207 GLY A O 1
ATOM 1686 N N . LEU A 1 208 ? 31.598 2.289 1.601 1.00 53.28 208 LEU A N 1
ATOM 1687 C CA . LEU A 1 208 ? 31.012 2.091 0.268 1.00 53.28 208 LEU A CA 1
ATOM 1688 C C . LEU A 1 208 ? 30.064 0.884 0.289 1.00 53.28 208 LEU A C 1
ATOM 1690 O O . LEU A 1 208 ? 30.519 -0.254 0.463 1.00 53.28 208 LEU A O 1
ATOM 1694 N N . SER A 1 209 ? 28.767 1.146 0.119 1.00 51.56 209 SER A N 1
ATOM 1695 C CA . SER A 1 209 ? 27.744 0.116 -0.071 1.00 51.56 209 SER A CA 1
ATOM 1696 C C . SER A 1 209 ? 27.987 -0.565 -1.424 1.00 51.56 209 SER A C 1
ATOM 1698 O O . SER A 1 209 ? 28.161 0.107 -2.443 1.00 51.56 209 SER A O 1
ATOM 1700 N N . PHE A 1 210 ? 28.107 -1.894 -1.431 1.00 46.59 210 PHE A N 1
ATOM 1701 C CA . PHE A 1 210 ? 28.347 -2.657 -2.656 1.00 46.59 210 PHE A CA 1
ATOM 1702 C C . PHE A 1 210 ? 27.146 -2.585 -3.609 1.00 46.59 210 PHE A C 1
ATOM 1704 O O . PHE A 1 210 ? 26.000 -2.399 -3.202 1.00 46.59 210 PHE A O 1
ATOM 1711 N N . ALA A 1 211 ? 27.438 -2.778 -4.897 1.00 38.53 211 ALA A N 1
ATOM 1712 C CA . ALA A 1 211 ? 26.479 -2.953 -5.978 1.00 38.53 211 ALA A CA 1
ATOM 1713 C C . ALA A 1 211 ? 25.617 -4.207 -5.767 1.00 38.53 211 ALA A C 1
ATOM 1715 O O . ALA A 1 211 ? 25.950 -5.299 -6.216 1.00 38.53 211 ALA A O 1
ATOM 1716 N N . GLY A 1 212 ? 24.503 -4.041 -5.063 1.00 48.06 212 GLY A N 1
ATOM 1717 C CA . GLY A 1 212 ? 23.415 -5.005 -4.978 1.00 48.06 212 GLY A CA 1
ATOM 1718 C C . GLY A 1 212 ? 22.090 -4.275 -5.171 1.00 48.06 212 GLY A C 1
ATOM 1719 O O . GLY A 1 212 ? 21.913 -3.177 -4.653 1.00 48.06 212 GLY A O 1
ATOM 1720 N N . TYR A 1 213 ? 21.171 -4.879 -5.921 1.00 46.62 213 TYR A N 1
ATOM 1721 C CA . TYR A 1 213 ? 19.887 -4.310 -6.360 1.00 46.62 213 TYR A CA 1
ATOM 1722 C C . TYR A 1 213 ? 18.862 -4.008 -5.237 1.00 46.62 213 TYR A C 1
ATOM 1724 O O . TYR A 1 213 ? 17.693 -3.785 -5.535 1.00 46.62 213 TYR A O 1
ATOM 1732 N N . ASN A 1 214 ? 19.262 -4.009 -3.958 1.00 55.69 214 ASN A N 1
ATOM 1733 C CA . ASN A 1 214 ? 18.333 -3.946 -2.824 1.00 55.69 214 ASN A CA 1
ATOM 1734 C C . ASN A 1 214 ? 18.514 -2.646 -2.027 1.00 55.69 214 ASN A C 1
ATOM 1736 O O . ASN A 1 214 ? 19.472 -2.462 -1.267 1.00 55.69 214 ASN A O 1
ATOM 1740 N N . TYR A 1 215 ? 17.566 -1.733 -2.233 1.00 69.69 215 TYR A N 1
ATOM 1741 C CA . TYR A 1 215 ? 17.520 -0.411 -1.615 1.00 69.69 215 TYR A CA 1
ATOM 1742 C C . TYR A 1 215 ? 16.985 -0.498 -0.177 1.00 69.69 215 TYR A C 1
ATOM 1744 O O . TYR A 1 215 ? 16.009 -1.216 0.052 1.00 69.69 215 TYR A O 1
ATOM 1752 N N . PRO A 1 216 ? 17.592 0.210 0.796 1.00 74.75 216 PRO A N 1
ATOM 1753 C CA . PRO A 1 216 ? 17.166 0.134 2.192 1.00 74.75 216 PRO A CA 1
ATOM 1754 C C . PRO A 1 216 ? 15.703 0.580 2.331 1.00 74.75 216 PRO A C 1
ATOM 1756 O O . PRO A 1 216 ? 15.329 1.578 1.718 1.00 74.75 216 PRO A O 1
ATOM 1759 N N . PRO A 1 217 ? 14.865 -0.104 3.125 1.00 84.19 217 PRO A N 1
ATOM 1760 C CA . PRO A 1 217 ? 13.495 0.337 3.354 1.00 84.19 217 PRO A CA 1
ATOM 1761 C C . PRO A 1 217 ? 13.473 1.717 4.027 1.00 84.19 217 PRO A C 1
ATOM 1763 O O . PRO A 1 217 ? 14.345 2.048 4.838 1.00 84.19 217 PRO A O 1
ATOM 1766 N N . LEU A 1 218 ? 12.459 2.511 3.695 1.00 89.44 218 LEU A N 1
ATOM 1767 C CA . LEU A 1 218 ? 12.206 3.827 4.271 1.00 89.44 218 LEU A CA 1
ATOM 1768 C C . LEU A 1 218 ? 10.717 3.923 4.583 1.00 89.44 218 LEU A C 1
ATOM 1770 O O . LEU A 1 218 ? 9.904 3.880 3.665 1.00 89.44 218 LEU A O 1
ATOM 1774 N N . VAL A 1 219 ? 10.385 4.041 5.866 1.00 93.00 219 VAL A N 1
ATOM 1775 C CA . VAL A 1 219 ? 9.008 4.199 6.342 1.00 93.00 219 VAL A CA 1
ATOM 1776 C C . VAL A 1 219 ? 8.948 5.408 7.263 1.00 93.00 219 VAL A C 1
ATOM 1778 O O . VAL A 1 219 ? 9.828 5.590 8.107 1.00 93.00 219 VAL A O 1
ATOM 1781 N N . ILE A 1 220 ? 7.902 6.217 7.110 1.00 94.12 220 ILE A N 1
ATOM 1782 C CA . ILE A 1 220 ? 7.563 7.296 8.039 1.00 94.12 220 ILE A CA 1
ATOM 1783 C C . ILE A 1 220 ? 6.318 6.878 8.816 1.00 94.12 220 ILE A C 1
ATOM 1785 O O . ILE A 1 220 ? 5.297 6.526 8.221 1.00 94.12 220 ILE A O 1
ATOM 1789 N N . ALA A 1 221 ? 6.394 6.890 10.146 1.00 92.69 221 ALA A N 1
ATOM 1790 C CA . ALA A 1 221 ? 5.261 6.536 10.988 1.00 92.69 221 ALA A CA 1
ATOM 1791 C C . ALA A 1 221 ? 5.371 7.147 12.384 1.00 92.69 221 ALA A C 1
ATOM 1793 O O . ALA A 1 221 ? 6.442 7.163 12.970 1.00 92.69 221 ALA A O 1
ATOM 1794 N N . ASP A 1 222 ? 4.228 7.563 12.925 1.00 90.19 222 ASP A N 1
ATOM 1795 C CA . ASP A 1 222 ? 4.055 7.845 14.353 1.00 90.19 222 ASP A CA 1
ATOM 1796 C C . 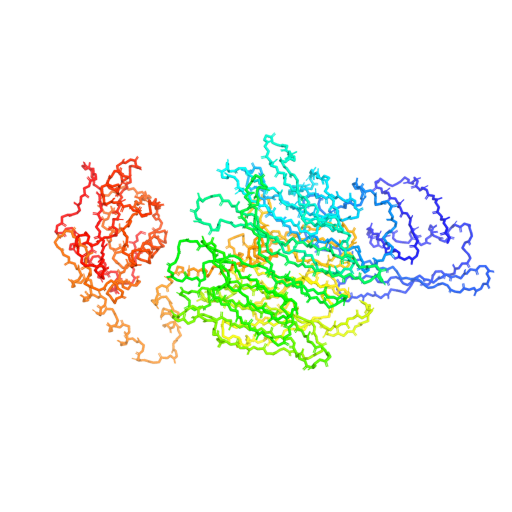ASP A 1 222 ? 4.064 6.513 15.123 1.00 90.19 222 ASP A C 1
ATOM 1798 O O . ASP A 1 222 ? 3.100 5.734 15.005 1.00 90.19 222 ASP A O 1
ATOM 1802 N N . LEU A 1 223 ? 5.183 6.206 15.790 1.00 89.44 223 LEU A N 1
ATOM 1803 C CA . LEU A 1 223 ? 5.427 4.941 16.488 1.00 89.44 223 LEU A CA 1
ATOM 1804 C C . LEU A 1 223 ? 4.873 4.933 17.914 1.00 89.44 223 LEU A C 1
ATOM 1806 O O . LEU A 1 223 ? 4.438 3.872 18.382 1.00 89.44 223 LEU A O 1
ATOM 1810 N N . ASP A 1 224 ? 4.907 6.071 18.606 1.00 83.38 224 ASP A N 1
ATOM 1811 C CA . ASP A 1 224 ? 4.556 6.195 20.025 1.00 83.38 224 ASP A CA 1
ATOM 1812 C C . ASP A 1 224 ? 3.182 6.851 20.275 1.00 83.38 224 ASP A C 1
ATOM 1814 O O . ASP A 1 224 ? 2.650 6.794 21.391 1.00 83.38 224 ASP A O 1
ATOM 1818 N N . GLY A 1 225 ? 2.545 7.363 19.222 1.00 82.31 225 GLY A N 1
ATOM 1819 C CA . GLY A 1 225 ? 1.227 7.981 19.251 1.00 82.31 225 GLY A CA 1
ATOM 1820 C C . GLY A 1 225 ? 1.240 9.430 19.737 1.00 82.31 225 GLY A C 1
ATOM 1821 O O . GLY A 1 225 ? 0.199 9.895 20.219 1.00 82.31 225 GLY A O 1
ATOM 1822 N N . ASP A 1 226 ? 2.383 10.123 19.696 1.00 83.31 226 ASP A N 1
ATOM 1823 C CA . ASP A 1 226 ? 2.496 11.526 20.112 1.00 83.31 226 ASP A CA 1
ATOM 1824 C C . ASP A 1 226 ? 2.049 12.531 19.027 1.00 83.31 226 ASP A C 1
ATOM 1826 O O . ASP A 1 226 ? 1.883 13.723 19.314 1.00 83.31 226 ASP A O 1
ATOM 1830 N N . GLY A 1 227 ? 1.773 12.040 17.813 1.00 83.06 227 GLY A N 1
ATOM 1831 C CA . GLY A 1 227 ? 1.343 12.820 16.655 1.00 83.06 227 GLY A CA 1
ATOM 1832 C C . GLY A 1 227 ? 2.484 13.349 15.784 1.00 83.06 227 GLY A C 1
ATOM 1833 O O . GLY A 1 227 ? 2.210 13.878 14.707 1.00 83.06 227 GLY A O 1
ATOM 1834 N N . LYS A 1 228 ? 3.741 13.200 16.207 1.00 89.69 228 LYS A N 1
ATOM 1835 C CA . LYS A 1 228 ? 4.930 13.370 15.366 1.00 89.69 228 LYS A CA 1
ATOM 1836 C C . LYS A 1 228 ? 5.309 12.024 14.776 1.00 89.69 228 LYS A C 1
ATOM 1838 O O . LYS A 1 228 ? 4.872 10.977 15.238 1.00 89.69 228 LYS A O 1
ATOM 1843 N N . LYS A 1 229 ? 6.059 12.058 13.680 1.00 93.00 229 LYS A N 1
ATOM 1844 C CA . LYS A 1 229 ? 6.419 10.842 12.955 1.00 93.00 229 LYS A CA 1
ATOM 1845 C C . LYS A 1 229 ? 7.916 10.614 13.022 1.00 93.00 229 LYS A C 1
ATOM 1847 O O . LYS A 1 229 ? 8.726 11.534 12.875 1.00 93.00 229 LYS A O 1
ATOM 1852 N N . GLU A 1 230 ? 8.272 9.351 13.177 1.00 94.06 230 GLU A N 1
ATOM 1853 C CA . GLU A 1 230 ? 9.641 8.880 13.136 1.00 94.06 230 GLU A CA 1
ATOM 1854 C C . GLU A 1 230 ? 9.990 8.397 11.734 1.00 94.06 230 GLU A C 1
ATOM 1856 O O . GLU A 1 230 ? 9.141 7.946 10.962 1.00 94.06 230 GLU A O 1
ATOM 1861 N N . ILE A 1 231 ? 11.283 8.452 11.430 1.00 95.31 231 ILE A N 1
ATOM 1862 C CA . ILE A 1 231 ? 11.864 7.848 10.239 1.00 95.31 231 ILE A CA 1
ATOM 1863 C C . ILE A 1 231 ? 12.444 6.494 10.640 1.00 95.31 231 ILE A C 1
ATOM 1865 O O . ILE A 1 231 ? 13.332 6.423 11.495 1.00 95.31 231 ILE A O 1
ATOM 1869 N N . ILE A 1 232 ? 11.972 5.431 9.994 1.00 93.69 232 ILE A N 1
ATOM 1870 C CA . ILE A 1 232 ? 12.423 4.057 10.200 1.00 93.69 232 ILE A CA 1
ATOM 1871 C C . ILE A 1 232 ? 13.175 3.598 8.952 1.00 93.69 232 ILE A C 1
ATOM 1873 O O . ILE A 1 232 ? 12.636 3.594 7.844 1.00 93.69 232 ILE A O 1
ATOM 1877 N N . THR A 1 233 ? 14.436 3.209 9.129 1.00 91.25 233 THR A N 1
ATOM 1878 C CA . THR A 1 233 ? 15.297 2.714 8.047 1.00 91.25 233 THR A CA 1
ATOM 1879 C C . THR A 1 233 ? 16.404 1.804 8.592 1.00 91.25 233 THR A C 1
ATOM 1881 O O . THR A 1 233 ? 16.358 1.385 9.749 1.00 91.25 233 THR A O 1
ATOM 1884 N N . ILE A 1 234 ? 17.398 1.472 7.768 1.00 86.19 234 ILE A N 1
ATOM 1885 C CA . ILE A 1 234 ? 18.527 0.611 8.119 1.00 86.19 234 ILE A CA 1
ATOM 1886 C C . ILE A 1 234 ? 19.829 1.409 8.130 1.00 86.19 234 ILE A C 1
ATOM 1888 O O . ILE A 1 234 ? 20.121 2.158 7.204 1.00 86.19 234 ILE A O 1
ATOM 1892 N N . TYR A 1 235 ? 20.631 1.208 9.176 1.00 84.75 235 TYR A N 1
ATOM 1893 C CA . TYR A 1 235 ? 22.022 1.644 9.246 1.00 84.75 235 TYR A CA 1
ATOM 1894 C C . TYR A 1 235 ? 22.955 0.476 8.925 1.00 84.75 235 TYR A C 1
ATOM 1896 O O . TYR A 1 235 ? 22.851 -0.590 9.541 1.00 84.75 235 TYR A O 1
ATOM 1904 N N . ARG A 1 236 ? 23.909 0.683 8.013 1.00 80.25 236 ARG A N 1
ATOM 1905 C CA . ARG A 1 236 ? 24.882 -0.345 7.612 1.00 80.25 236 ARG A CA 1
ATOM 1906 C C . ARG A 1 236 ? 26.287 -0.013 8.100 1.00 80.25 236 ARG A C 1
ATOM 1908 O O . ARG A 1 236 ? 26.839 1.044 7.806 1.00 80.25 236 ARG A O 1
ATOM 1915 N N . HIS A 1 237 ? 26.892 -0.949 8.825 1.00 80.81 237 HIS A N 1
ATOM 1916 C CA . HIS A 1 237 ? 28.258 -0.842 9.324 1.00 80.81 237 HIS A CA 1
ATOM 1917 C C . HIS A 1 237 ? 29.165 -1.873 8.650 1.00 80.81 237 HIS A C 1
ATOM 1919 O O . HIS A 1 237 ? 29.162 -3.055 9.000 1.00 80.81 237 HIS A O 1
ATOM 1925 N N . ARG A 1 238 ? 29.972 -1.407 7.702 1.00 80.06 238 ARG A N 1
ATOM 1926 C CA . ARG A 1 238 ? 31.024 -2.161 7.032 1.00 80.06 238 ARG A CA 1
ATOM 1927 C C . ARG A 1 238 ? 32.276 -2.229 7.907 1.00 80.06 238 ARG A C 1
ATOM 1929 O O . ARG A 1 238 ? 32.694 -1.239 8.508 1.00 80.06 238 ARG A O 1
ATOM 1936 N N . ILE A 1 239 ? 32.867 -3.415 7.977 1.00 81.69 239 ILE A N 1
ATOM 1937 C CA . ILE A 1 239 ? 34.129 -3.703 8.657 1.00 81.69 239 ILE A CA 1
ATOM 1938 C C . ILE A 1 239 ? 35.031 -4.390 7.638 1.00 81.69 239 ILE A C 1
ATOM 1940 O O . ILE A 1 239 ? 34.741 -5.510 7.233 1.00 81.69 239 ILE A O 1
ATOM 1944 N N . ASP A 1 240 ? 36.101 -3.722 7.217 1.00 82.06 240 ASP A N 1
ATOM 1945 C CA . ASP A 1 240 ? 37.095 -4.294 6.306 1.00 82.06 240 ASP A CA 1
ATOM 1946 C C . ASP A 1 240 ? 38.230 -4.960 7.100 1.00 82.06 240 ASP A C 1
ATOM 1948 O O . ASP A 1 240 ? 38.749 -4.398 8.070 1.00 82.06 240 ASP A O 1
ATOM 1952 N N . PHE A 1 241 ? 38.633 -6.157 6.680 1.00 83.19 241 PHE A N 1
ATOM 1953 C CA . PHE A 1 241 ? 39.730 -6.915 7.276 1.00 83.19 241 PHE A CA 1
ATOM 1954 C C . PHE A 1 241 ? 41.007 -6.801 6.433 1.00 83.19 241 PHE A C 1
ATOM 1956 O O . PHE A 1 241 ? 40.981 -6.506 5.238 1.00 83.19 241 PHE A O 1
ATOM 1963 N N . SER A 1 242 ? 42.167 -7.053 7.049 1.00 87.12 242 SER A N 1
ATOM 1964 C CA . SER A 1 242 ? 43.470 -6.892 6.383 1.00 87.12 242 SER A CA 1
ATOM 1965 C C . SER A 1 242 ? 43.741 -7.901 5.260 1.00 87.12 242 SER A C 1
ATOM 1967 O O . SER A 1 242 ? 44.682 -7.713 4.495 1.00 87.12 242 SER A O 1
ATOM 1969 N N . ASP A 1 243 ? 42.964 -8.981 5.183 1.00 82.88 243 ASP A N 1
ATOM 1970 C CA . ASP A 1 243 ? 43.021 -9.981 4.109 1.00 82.88 243 ASP A CA 1
ATOM 1971 C C . ASP A 1 243 ? 42.159 -9.605 2.886 1.00 82.88 243 ASP A C 1
ATOM 1973 O O . ASP A 1 243 ? 42.121 -10.350 1.909 1.00 82.88 243 ASP A O 1
ATOM 1977 N N . GLY A 1 244 ? 41.496 -8.442 2.922 1.00 74.88 244 GLY A N 1
ATOM 1978 C CA . GLY A 1 244 ? 40.617 -7.949 1.862 1.00 74.88 244 GLY A CA 1
ATOM 1979 C C . GLY A 1 244 ? 39.169 -8.435 1.966 1.00 74.88 244 GLY A C 1
ATOM 1980 O O . GLY A 1 244 ? 38.334 -8.013 1.162 1.00 74.88 244 GLY A O 1
ATOM 1981 N N . SER A 1 245 ? 38.846 -9.288 2.943 1.00 77.19 245 SER A N 1
ATOM 1982 C CA . SER A 1 245 ? 37.460 -9.626 3.266 1.00 77.19 245 SER A CA 1
ATOM 1983 C C . SER A 1 245 ? 36.765 -8.467 3.990 1.00 77.19 245 SER A C 1
ATOM 1985 O O . SER A 1 245 ? 37.407 -7.549 4.508 1.00 77.19 245 SER A O 1
ATOM 1987 N N . HIS A 1 246 ? 35.434 -8.486 4.011 1.00 73.94 246 HIS A N 1
ATOM 1988 C CA . HIS A 1 246 ? 34.631 -7.489 4.711 1.00 73.94 246 HIS A CA 1
ATOM 1989 C C . HIS A 1 246 ? 33.382 -8.125 5.328 1.00 73.94 246 HIS A C 1
ATOM 1991 O O . HIS A 1 246 ? 32.815 -9.071 4.779 1.00 73.94 246 HIS A O 1
ATOM 1997 N N . LEU A 1 247 ? 32.949 -7.572 6.460 1.00 77.62 247 LEU A N 1
ATOM 1998 C CA . LEU A 1 247 ? 31.714 -7.913 7.161 1.00 77.62 247 LEU A CA 1
ATOM 1999 C C . LEU A 1 247 ? 30.773 -6.711 7.120 1.00 77.62 247 LEU A C 1
ATOM 2001 O O . LEU A 1 247 ? 31.186 -5.588 7.415 1.00 77.62 247 LEU A O 1
ATOM 2005 N N . ILE A 1 248 ? 29.504 -6.944 6.799 1.00 77.12 248 ILE A N 1
ATOM 2006 C CA . ILE A 1 248 ? 28.462 -5.918 6.877 1.00 77.12 248 ILE A CA 1
ATOM 2007 C C . ILE A 1 248 ? 27.555 -6.263 8.051 1.00 77.12 248 ILE A C 1
ATOM 2009 O O . ILE A 1 248 ? 26.972 -7.344 8.090 1.00 77.12 248 ILE A O 1
ATOM 2013 N N . LYS A 1 249 ? 27.448 -5.346 9.015 1.00 80.81 249 LYS A N 1
ATOM 2014 C CA . LYS A 1 249 ? 26.472 -5.412 10.107 1.00 80.81 249 LYS A CA 1
ATOM 2015 C C . LYS A 1 249 ? 25.310 -4.480 9.798 1.00 80.81 249 LYS A C 1
ATOM 2017 O O . LYS A 1 249 ? 25.538 -3.306 9.506 1.00 80.81 249 LYS A O 1
ATOM 2022 N N . GLU A 1 250 ? 24.088 -4.976 9.914 1.00 80.50 250 GLU A N 1
ATOM 2023 C CA . GLU A 1 250 ? 22.881 -4.178 9.711 1.00 80.50 250 GLU A CA 1
ATOM 2024 C C . GLU A 1 250 ? 22.181 -3.876 11.030 1.00 80.50 250 GLU A C 1
ATOM 2026 O O . GLU A 1 250 ? 22.093 -4.715 11.937 1.00 80.50 250 GLU A O 1
ATOM 2031 N N . PHE A 1 251 ? 21.664 -2.654 11.116 1.00 85.81 251 PHE A N 1
ATOM 2032 C CA . PHE A 1 251 ? 20.937 -2.174 12.270 1.00 85.81 251 PHE A CA 1
ATOM 2033 C C . PHE A 1 251 ? 19.617 -1.548 11.846 1.00 85.81 251 PHE A C 1
ATOM 2035 O O . PHE A 1 251 ? 19.600 -0.702 10.957 1.00 85.81 251 PHE A O 1
ATOM 2042 N N . LEU A 1 252 ? 18.531 -1.893 12.531 1.00 89.00 252 LEU A N 1
ATOM 2043 C CA . LEU A 1 252 ? 17.318 -1.084 12.480 1.00 89.00 252 LEU A CA 1
ATOM 2044 C C . LEU A 1 252 ? 17.640 0.274 13.106 1.00 89.00 252 LEU A C 1
ATOM 2046 O O . LEU A 1 252 ? 18.150 0.310 14.226 1.00 89.00 252 LEU A O 1
ATOM 2050 N N . LEU A 1 253 ? 17.367 1.360 12.389 1.00 91.62 253 LEU A N 1
ATOM 2051 C CA . LEU A 1 253 ? 17.616 2.734 12.808 1.00 91.62 253 LEU A CA 1
ATOM 2052 C C . LEU A 1 253 ? 16.296 3.504 12.859 1.00 91.62 253 LEU A C 1
ATOM 2054 O O . LEU A 1 253 ? 15.549 3.523 11.881 1.00 91.62 253 LEU A O 1
ATOM 2058 N N . ILE A 1 254 ? 16.051 4.172 13.986 1.00 93.88 254 ILE A N 1
ATOM 2059 C CA . ILE A 1 254 ? 14.881 5.028 14.191 1.00 93.88 254 ILE A CA 1
ATOM 2060 C C . ILE A 1 254 ? 15.360 6.434 14.536 1.00 93.88 254 ILE A C 1
ATOM 2062 O O . ILE A 1 254 ? 16.132 6.630 15.484 1.00 93.88 254 ILE A O 1
ATOM 2066 N N . LEU A 1 255 ? 14.908 7.410 13.753 1.00 94.81 255 LEU A N 1
ATOM 2067 C CA . LEU A 1 255 ? 15.243 8.821 13.908 1.00 94.81 255 LEU A CA 1
ATOM 2068 C C . LEU A 1 255 ? 13.982 9.636 14.187 1.00 94.81 255 LEU A C 1
ATOM 2070 O O . LEU A 1 255 ? 12.944 9.391 13.579 1.00 94.81 255 LEU A O 1
ATOM 2074 N N . ASN A 1 256 ? 14.091 10.643 15.052 1.00 93.12 256 ASN A N 1
ATOM 2075 C CA . ASN A 1 256 ? 13.032 11.640 15.197 1.00 93.12 256 ASN A CA 1
ATOM 2076 C C . ASN A 1 256 ? 13.074 12.673 14.054 1.00 93.12 256 ASN A C 1
ATOM 2078 O O . ASN A 1 256 ? 14.015 12.719 13.256 1.00 93.12 256 ASN A O 1
ATOM 2082 N N . SER A 1 257 ? 12.099 13.582 14.030 1.00 91.06 257 SER A N 1
ATOM 2083 C CA . SER A 1 257 ? 11.989 14.656 13.028 1.00 91.06 257 SER A CA 1
ATOM 2084 C C . SER A 1 257 ? 13.163 15.656 12.990 1.00 91.06 257 SER A C 1
ATOM 2086 O O . SER A 1 257 ? 13.282 16.450 12.050 1.00 91.06 257 SER A O 1
ATOM 2088 N N . LYS A 1 258 ? 14.063 15.626 13.984 1.00 91.50 258 LYS A N 1
ATOM 2089 C CA . LYS A 1 258 ? 15.299 16.430 14.048 1.00 91.50 258 LYS A CA 1
ATOM 2090 C C . LYS A 1 258 ? 16.555 15.653 13.628 1.00 91.50 258 LYS A C 1
ATOM 2092 O O . LYS A 1 258 ? 17.649 16.209 13.682 1.00 91.50 258 LYS A O 1
ATOM 2097 N N . GLY A 1 259 ? 16.422 14.382 13.248 1.00 91.88 259 GLY A N 1
ATOM 2098 C CA . GLY A 1 259 ? 17.544 13.511 12.888 1.00 91.88 259 GLY A CA 1
ATOM 2099 C C . GLY A 1 259 ? 18.300 12.933 14.090 1.00 91.88 259 GLY A C 1
ATOM 2100 O O . GLY A 1 259 ? 19.353 12.298 13.929 1.00 91.88 259 GLY A O 1
ATOM 2101 N N . GLU A 1 260 ? 17.782 13.121 15.306 1.00 93.38 260 GLU A N 1
ATOM 2102 C CA . GLU A 1 260 ? 18.333 12.507 16.511 1.00 93.38 260 GLU A CA 1
ATOM 2103 C C . GLU A 1 260 ? 17.963 11.021 16.526 1.00 93.38 260 GLU A C 1
ATOM 2105 O O . GLU A 1 260 ? 16.859 10.629 16.154 1.00 93.38 260 GLU A O 1
ATOM 2110 N N . GLU A 1 261 ? 18.916 10.178 16.916 1.00 93.75 261 GLU A N 1
ATOM 2111 C CA . GLU A 1 261 ? 18.695 8.736 17.007 1.00 93.75 261 GLU A CA 1
ATOM 2112 C C . GLU A 1 261 ? 17.899 8.413 18.265 1.00 93.75 261 GLU A C 1
ATOM 2114 O O . GLU A 1 261 ? 18.380 8.638 19.375 1.00 93.75 261 GLU A O 1
ATOM 2119 N N . ILE A 1 262 ? 16.691 7.885 18.0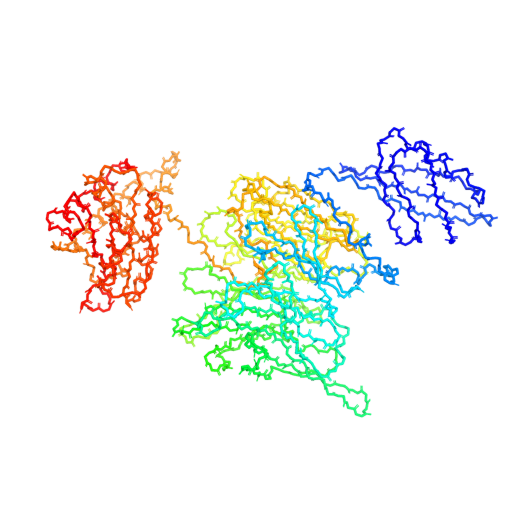74 1.00 90.31 262 ILE A N 1
ATOM 2120 C CA . ILE A 1 262 ? 15.855 7.378 19.164 1.00 90.31 262 ILE A CA 1
ATOM 2121 C C . ILE A 1 262 ? 16.322 5.974 19.532 1.00 90.31 262 ILE A C 1
ATOM 2123 O O . ILE A 1 262 ? 16.449 5.633 20.708 1.00 90.31 262 ILE A O 1
ATOM 2127 N N . TYR A 1 263 ? 16.578 5.153 18.512 1.00 89.06 263 TYR A N 1
ATOM 2128 C CA . TYR A 1 263 ? 16.867 3.746 18.702 1.00 89.06 263 TYR A CA 1
ATOM 2129 C C . TYR A 1 263 ? 17.727 3.170 17.578 1.00 89.06 263 TYR A C 1
ATOM 2131 O O . TYR A 1 263 ? 17.608 3.554 16.410 1.00 89.06 263 TYR A O 1
ATOM 2139 N N . ARG A 1 264 ? 18.572 2.204 17.952 1.00 89.38 264 ARG A N 1
ATOM 2140 C CA . ARG A 1 264 ? 19.368 1.396 17.034 1.00 89.38 264 ARG A CA 1
ATOM 2141 C C . ARG A 1 264 ? 19.498 -0.029 17.559 1.00 89.38 264 ARG A C 1
ATOM 2143 O O . ARG A 1 264 ? 20.060 -0.242 18.632 1.00 89.38 264 ARG A O 1
ATOM 2150 N N . GLN A 1 265 ? 19.057 -1.009 16.774 1.00 85.12 265 GLN A N 1
ATOM 2151 C CA . GLN A 1 265 ? 19.166 -2.433 17.112 1.00 85.12 265 GLN A CA 1
ATOM 2152 C C . GLN A 1 265 ? 20.010 -3.168 16.099 1.00 85.12 265 GLN A C 1
ATOM 2154 O O . GLN A 1 265 ? 19.745 -3.074 14.910 1.00 85.12 265 GLN A O 1
ATOM 2159 N N . TYR A 1 266 ? 20.969 -3.959 16.565 1.00 84.62 266 TYR A N 1
ATOM 2160 C CA . TYR A 1 266 ? 21.660 -4.911 15.705 1.00 84.62 266 TYR A CA 1
ATOM 2161 C C . TYR A 1 266 ? 20.699 -6.027 15.278 1.00 84.62 266 TYR A C 1
ATOM 2163 O O . TYR A 1 266 ? 20.124 -6.702 16.133 1.00 84.62 266 TYR A O 1
ATOM 2171 N N . ILE A 1 267 ? 20.537 -6.217 13.970 1.00 76.00 267 ILE A N 1
ATOM 2172 C CA . ILE A 1 267 ? 19.618 -7.219 13.411 1.00 76.00 267 ILE A CA 1
ATOM 2173 C C . ILE A 1 267 ? 20.376 -8.456 12.936 1.00 76.00 267 ILE A C 1
ATOM 2175 O O . ILE A 1 267 ? 19.894 -9.580 13.096 1.00 76.00 267 ILE A O 1
ATOM 2179 N N . GLY A 1 268 ? 21.574 -8.262 12.392 1.00 72.50 268 GLY A N 1
ATOM 2180 C CA . GLY A 1 268 ? 22.441 -9.351 11.977 1.00 72.50 268 GLY A CA 1
ATOM 2181 C C . GLY A 1 268 ? 23.646 -8.867 11.186 1.00 72.50 268 GLY A C 1
ATOM 2182 O O . GLY A 1 268 ? 23.861 -7.669 10.991 1.00 72.50 268 GLY A O 1
ATOM 2183 N N . GLU A 1 269 ? 24.462 -9.821 10.761 1.00 75.31 269 GLU A N 1
ATOM 2184 C CA . GLU A 1 269 ? 25.665 -9.567 9.983 1.00 75.31 269 GLU A CA 1
ATOM 2185 C C . GLU A 1 269 ? 25.858 -10.615 8.907 1.00 75.31 269 GLU A C 1
ATOM 2187 O O . GLU A 1 269 ? 25.315 -11.718 8.990 1.00 75.31 269 GLU A O 1
ATOM 2192 N N . THR A 1 270 ? 26.652 -10.259 7.908 1.00 67.38 270 THR A N 1
ATOM 2193 C CA . THR A 1 270 ? 26.982 -11.164 6.821 1.00 67.38 270 THR A CA 1
ATOM 2194 C C . THR A 1 270 ? 28.399 -10.962 6.298 1.00 67.38 270 THR A C 1
ATOM 2196 O O . THR A 1 270 ? 28.886 -9.830 6.191 1.00 67.38 270 THR A O 1
ATOM 2199 N N . GLU A 1 271 ? 29.048 -12.080 5.977 1.00 62.16 271 GLU A N 1
ATOM 2200 C CA . GLU A 1 271 ? 30.338 -12.161 5.296 1.00 62.16 271 GLU A CA 1
ATOM 2201 C C . GLU A 1 271 ? 30.071 -12.431 3.806 1.00 62.16 271 GLU A C 1
ATOM 2203 O O . GLU A 1 271 ? 29.466 -13.449 3.483 1.00 62.16 271 GLU A O 1
ATOM 2208 N N . PHE A 1 272 ? 30.513 -11.527 2.920 1.00 52.19 272 PHE A N 1
ATOM 2209 C CA . PHE A 1 272 ? 30.629 -11.696 1.455 1.00 52.19 272 PHE A CA 1
ATOM 2210 C C . PHE A 1 272 ? 29.397 -12.267 0.693 1.00 52.19 272 PHE A C 1
ATOM 2212 O O . PHE A 1 272 ? 29.119 -13.459 0.757 1.00 52.19 272 PHE A O 1
ATOM 2219 N N . ASP A 1 273 ? 28.712 -11.441 -0.119 1.00 50.00 273 ASP A N 1
ATOM 2220 C CA . ASP A 1 273 ? 27.628 -11.781 -1.091 1.00 50.00 273 ASP A CA 1
ATOM 2221 C C . ASP A 1 273 ? 26.356 -12.475 -0.532 1.00 50.00 273 ASP A C 1
ATOM 2223 O O . ASP A 1 273 ? 25.275 -12.406 -1.118 1.00 50.00 273 ASP A O 1
ATOM 2227 N N . ASN A 1 274 ? 26.429 -13.072 0.658 1.00 46.38 274 ASN A N 1
ATOM 2228 C CA . ASN A 1 274 ? 25.279 -13.540 1.413 1.00 46.38 274 ASN A CA 1
ATOM 2229 C C . ASN A 1 274 ? 24.613 -12.343 2.087 1.00 46.38 274 ASN A C 1
ATOM 2231 O O . ASN A 1 274 ? 25.278 -11.456 2.610 1.00 46.38 274 ASN A O 1
ATOM 2235 N N . ARG A 1 275 ? 23.289 -12.269 2.047 1.00 56.19 275 ARG A N 1
ATOM 2236 C CA . ARG A 1 275 ? 22.537 -11.073 2.435 1.00 56.19 275 ARG A CA 1
ATOM 2237 C C . ARG A 1 275 ? 21.843 -11.334 3.774 1.00 56.19 275 ARG A C 1
ATOM 2239 O O . ARG A 1 275 ? 20.946 -12.169 3.862 1.00 56.19 275 ARG A O 1
ATOM 2246 N N . VAL A 1 276 ? 22.231 -10.616 4.825 1.00 52.47 276 VAL A N 1
ATOM 2247 C CA . VAL A 1 276 ? 21.289 -10.260 5.897 1.00 52.47 276 VAL A CA 1
ATOM 2248 C C . VAL A 1 276 ? 20.894 -8.838 5.568 1.00 52.47 276 VAL A C 1
ATOM 2250 O O . VAL A 1 276 ? 21.548 -7.914 6.021 1.00 52.47 276 VAL A O 1
ATOM 2253 N N . ILE A 1 277 ? 19.936 -8.705 4.653 1.00 67.06 277 ILE A N 1
ATOM 2254 C CA . ILE A 1 277 ? 19.368 -7.422 4.254 1.00 67.06 277 ILE A CA 1
ATOM 2255 C C . ILE A 1 277 ? 17.945 -7.423 4.786 1.00 67.06 277 ILE A C 1
ATOM 2257 O O . ILE A 1 277 ? 17.180 -8.320 4.427 1.00 67.06 277 ILE A O 1
ATOM 2261 N N . ILE A 1 278 ? 17.586 -6.485 5.665 1.00 72.38 278 ILE A N 1
ATOM 2262 C CA . ILE A 1 278 ? 16.159 -6.195 5.859 1.00 72.38 278 ILE A CA 1
ATOM 2263 C C . ILE A 1 278 ? 15.640 -5.655 4.524 1.00 72.38 278 ILE A C 1
ATOM 2265 O O . ILE A 1 278 ? 15.993 -4.553 4.113 1.00 72.38 278 ILE A O 1
ATOM 2269 N N . GLU A 1 279 ? 14.812 -6.451 3.854 1.00 76.00 279 GLU A N 1
ATOM 2270 C CA . GLU A 1 279 ? 14.263 -6.143 2.528 1.00 76.00 279 GLU A CA 1
ATOM 2271 C C . GLU A 1 279 ? 12.980 -5.318 2.633 1.00 76.00 279 GLU A C 1
ATOM 2273 O O . GLU A 1 279 ? 12.650 -4.533 1.750 1.00 76.00 279 GLU A O 1
ATOM 2278 N N . SER A 1 280 ? 12.234 -5.498 3.725 1.00 87.81 280 SER A N 1
ATOM 2279 C CA . SER A 1 280 ? 10.938 -4.858 3.903 1.00 87.81 280 SER A CA 1
ATOM 2280 C C . SER A 1 280 ? 10.689 -4.546 5.369 1.00 87.81 280 SER A C 1
ATOM 2282 O O . SER A 1 280 ? 10.911 -5.382 6.250 1.00 87.81 280 SER A O 1
ATOM 2284 N N . ILE A 1 281 ? 10.170 -3.346 5.606 1.00 91.62 281 ILE A N 1
ATOM 2285 C CA . ILE A 1 281 ? 9.639 -2.897 6.889 1.00 91.62 281 ILE A CA 1
ATOM 2286 C C . ILE A 1 281 ? 8.209 -2.432 6.647 1.00 91.62 281 ILE A C 1
ATOM 2288 O O . ILE A 1 281 ? 7.945 -1.771 5.647 1.00 91.62 281 ILE A O 1
ATOM 2292 N N . VAL A 1 282 ? 7.307 -2.778 7.558 1.00 94.31 282 VAL A N 1
ATOM 2293 C CA . VAL A 1 282 ? 5.964 -2.193 7.648 1.00 94.31 282 VAL A CA 1
ATOM 2294 C C . VAL A 1 282 ? 5.689 -1.825 9.098 1.00 94.31 282 VAL A C 1
ATOM 2296 O O . VAL A 1 282 ? 6.181 -2.490 10.013 1.00 94.31 282 VAL A O 1
ATOM 2299 N N . VAL A 1 283 ? 4.932 -0.752 9.312 1.00 93.38 283 VAL A N 1
ATOM 2300 C CA . VAL A 1 283 ? 4.626 -0.237 10.652 1.00 93.38 283 VAL A CA 1
ATOM 2301 C C . VAL A 1 283 ? 3.122 -0.134 10.823 1.00 93.38 283 VAL A C 1
ATOM 2303 O O . VAL A 1 283 ? 2.463 0.581 10.073 1.00 93.38 283 VAL A O 1
ATOM 2306 N N . GLY A 1 284 ? 2.565 -0.808 11.825 1.00 89.94 284 GLY A N 1
ATOM 2307 C CA . GLY A 1 284 ? 1.124 -0.793 12.059 1.00 89.94 284 GLY A CA 1
ATOM 2308 C C . GLY A 1 284 ? 0.733 -1.327 13.426 1.00 89.94 284 GLY A C 1
ATOM 2309 O O . GLY A 1 284 ? 1.566 -1.832 14.166 1.00 89.94 284 GLY A O 1
ATOM 2310 N N . ASP A 1 285 ? -0.546 -1.185 13.756 1.00 86.06 285 ASP A N 1
ATOM 2311 C CA . ASP A 1 285 ? -1.118 -1.729 14.987 1.00 86.06 285 ASP A CA 1
ATOM 2312 C C . ASP A 1 285 ? -1.374 -3.222 14.785 1.00 86.06 285 ASP A C 1
ATOM 2314 O O . ASP A 1 285 ? -2.326 -3.628 14.112 1.00 86.06 285 ASP A O 1
ATOM 2318 N N . VAL A 1 286 ? -0.451 -4.030 15.291 1.00 84.75 286 VAL A N 1
ATOM 2319 C CA . VAL A 1 286 ? -0.495 -5.482 15.183 1.00 84.75 286 VAL A CA 1
ATOM 2320 C C . VAL A 1 286 ? -0.625 -6.099 16.568 1.00 84.75 286 VAL A C 1
ATOM 2322 O O . VAL A 1 286 ? -0.945 -7.275 16.637 1.00 84.75 286 VAL A O 1
ATOM 2325 N N . LEU A 1 287 ? -0.431 -5.396 17.690 1.00 81.19 287 LEU A N 1
ATOM 2326 C CA . LEU A 1 287 ? -0.633 -5.938 19.042 1.00 81.19 287 LEU A CA 1
ATOM 2327 C C . LEU A 1 287 ? -1.861 -5.340 19.732 1.00 81.19 287 LEU A C 1
ATOM 2329 O O . LEU A 1 287 ? -1.896 -4.177 20.102 1.00 81.19 287 LEU A O 1
ATOM 2333 N N . SER A 1 288 ? -2.841 -6.194 20.043 1.00 60.19 288 SER A N 1
ATOM 2334 C CA . SER A 1 288 ? -4.197 -5.803 20.456 1.00 60.19 288 SER A CA 1
ATOM 2335 C C . SER A 1 288 ? -4.345 -5.135 21.839 1.00 60.19 288 SER A C 1
ATOM 2337 O O . SER A 1 288 ? -5.435 -5.169 22.394 1.00 60.19 288 SER A O 1
ATOM 2339 N N . ASN A 1 289 ? -3.288 -4.597 22.457 1.00 57.84 289 ASN A N 1
ATOM 2340 C CA . ASN A 1 289 ? -3.314 -4.118 23.849 1.00 57.84 289 ASN A CA 1
ATOM 2341 C C . ASN A 1 289 ? -2.308 -2.993 24.161 1.00 57.84 289 ASN A C 1
ATOM 2343 O O . ASN A 1 289 ? -1.995 -2.772 25.336 1.00 57.84 289 ASN A O 1
ATOM 2347 N N . ARG A 1 290 ? -1.739 -2.312 23.158 1.00 62.22 290 ARG A N 1
ATOM 2348 C CA . ARG A 1 290 ? -0.663 -1.339 23.393 1.00 62.22 290 ARG A CA 1
ATOM 2349 C C . ARG A 1 290 ? -0.929 0.008 22.743 1.00 62.22 290 ARG A C 1
ATOM 2351 O O . ARG A 1 290 ? -1.634 0.133 21.755 1.00 62.22 290 ARG A O 1
ATOM 2358 N N . ARG A 1 291 ? -0.379 1.039 23.383 1.00 58.34 291 ARG A N 1
ATOM 2359 C CA . ARG A 1 291 ? -0.371 2.415 22.895 1.00 58.34 291 ARG A CA 1
ATOM 2360 C C . ARG A 1 291 ? 0.922 2.574 22.094 1.00 58.34 291 ARG A C 1
ATOM 2362 O O . ARG A 1 291 ? 1.979 2.680 22.708 1.00 58.34 291 ARG A O 1
ATOM 2369 N N . GLY A 1 292 ? 0.844 2.433 20.778 1.00 67.94 292 GLY A N 1
ATOM 2370 C CA . GLY A 1 292 ? 1.992 2.458 19.868 1.00 67.94 292 GLY A CA 1
ATOM 2371 C C . GLY A 1 292 ? 1.795 1.503 18.690 1.00 67.94 292 GLY A C 1
ATOM 2372 O O . GLY A 1 292 ? 0.914 0.650 18.739 1.00 67.94 292 GLY A O 1
ATOM 2373 N N . LYS A 1 293 ? 2.584 1.673 17.628 1.00 85.88 293 LYS A N 1
ATOM 2374 C CA . LYS A 1 293 ? 2.583 0.780 16.458 1.00 85.88 293 LYS A CA 1
ATOM 2375 C C . LYS A 1 293 ? 3.787 -0.145 16.488 1.00 85.88 293 LYS A C 1
ATOM 2377 O O . LYS A 1 293 ? 4.881 0.269 16.852 1.00 85.88 293 LYS A O 1
ATOM 2382 N N . GLU A 1 294 ? 3.630 -1.371 16.023 1.00 91.19 294 GLU A N 1
ATOM 2383 C CA . GLU A 1 294 ? 4.739 -2.303 15.899 1.00 91.19 294 GLU A CA 1
ATOM 2384 C C . GLU A 1 294 ? 5.458 -2.170 14.566 1.00 91.19 294 GLU A C 1
ATOM 2386 O O . GLU A 1 294 ? 4.860 -1.919 13.518 1.00 91.19 294 GLU A O 1
ATOM 2391 N N . ILE A 1 295 ? 6.765 -2.409 14.617 1.00 93.00 295 ILE A N 1
ATOM 2392 C CA . ILE A 1 295 ? 7.615 -2.528 13.442 1.00 93.00 295 ILE A CA 1
ATOM 2393 C C . ILE A 1 295 ? 7.694 -4.010 13.088 1.00 93.00 295 ILE A C 1
ATOM 2395 O O . ILE A 1 295 ? 8.160 -4.829 13.885 1.00 93.00 295 ILE A O 1
ATOM 2399 N N . ILE A 1 296 ? 7.270 -4.352 11.876 1.00 94.38 296 ILE A N 1
ATOM 2400 C CA . ILE A 1 296 ? 7.434 -5.690 11.318 1.00 94.38 296 ILE A CA 1
ATOM 2401 C C . ILE A 1 296 ? 8.569 -5.644 10.306 1.00 94.38 296 ILE A C 1
ATOM 2403 O O . ILE A 1 296 ? 8.490 -4.927 9.309 1.00 94.38 296 ILE A O 1
ATOM 2407 N N . ALA A 1 297 ? 9.625 -6.410 10.565 1.00 92.62 297 ALA A N 1
ATOM 2408 C CA . ALA A 1 297 ? 10.826 -6.425 9.736 1.00 92.62 297 ALA A CA 1
ATOM 2409 C C . ALA A 1 297 ? 11.071 -7.819 9.159 1.00 92.62 297 ALA A C 1
ATOM 2411 O O . ALA A 1 297 ? 11.098 -8.812 9.895 1.00 92.62 297 ALA A O 1
ATOM 2412 N N . GLY A 1 298 ? 11.269 -7.877 7.845 1.00 91.00 298 GLY A N 1
ATOM 2413 C CA . GLY A 1 298 ? 11.544 -9.093 7.090 1.00 91.00 298 GLY A CA 1
ATOM 2414 C C . GLY A 1 298 ? 12.924 -9.034 6.457 1.00 91.00 298 GLY A C 1
ATOM 2415 O O . GLY A 1 298 ? 13.261 -8.028 5.835 1.00 91.00 298 GLY A O 1
ATOM 2416 N N . ASP A 1 299 ? 13.715 -10.095 6.605 1.00 86.88 299 ASP A N 1
ATOM 2417 C CA . ASP A 1 299 ? 15.071 -10.146 6.055 1.00 86.88 299 ASP A CA 1
ATOM 2418 C C . ASP A 1 299 ? 15.271 -11.199 4.960 1.00 86.88 299 ASP A C 1
ATOM 2420 O O . ASP A 1 299 ? 14.511 -12.162 4.809 1.00 86.88 299 ASP A O 1
ATOM 2424 N N . TYR A 1 300 ? 16.352 -11.021 4.205 1.00 82.81 300 TYR A N 1
ATOM 2425 C CA . TYR A 1 300 ? 16.763 -11.925 3.138 1.00 82.81 300 TYR A CA 1
ATOM 2426 C C . TYR A 1 300 ? 17.134 -13.322 3.650 1.00 82.81 300 TYR A C 1
ATOM 2428 O O . TYR A 1 300 ? 17.074 -14.307 2.921 1.00 82.81 300 TYR A O 1
ATOM 2436 N N . SER A 1 301 ? 17.467 -13.461 4.933 1.00 83.94 301 SER A N 1
ATOM 2437 C CA . SER A 1 301 ? 17.647 -14.785 5.518 1.00 83.94 301 SER A CA 1
ATOM 2438 C C . SER A 1 301 ? 16.312 -15.513 5.696 1.00 83.94 301 SER A C 1
ATOM 2440 O O . SER A 1 301 ? 16.329 -16.726 5.882 1.00 83.94 301 SER A O 1
ATOM 2442 N N . GLY A 1 302 ? 15.167 -14.830 5.650 1.00 88.94 302 GLY A N 1
ATOM 2443 C CA . GLY A 1 302 ? 13.833 -15.400 5.829 1.00 88.94 302 GLY A CA 1
ATOM 2444 C C . GLY A 1 302 ? 13.285 -15.249 7.250 1.00 88.94 302 GLY A C 1
ATOM 2445 O O . GLY A 1 302 ? 12.398 -15.998 7.644 1.00 88.94 302 GLY A O 1
ATOM 2446 N N . TYR A 1 303 ? 13.833 -14.366 8.083 1.00 91.69 303 TYR A N 1
ATOM 2447 C CA . TYR A 1 303 ? 13.218 -14.063 9.378 1.00 91.69 303 TYR A CA 1
ATOM 2448 C C . TYR A 1 303 ? 12.214 -12.918 9.246 1.00 91.69 303 TYR A C 1
ATOM 2450 O O . TYR A 1 303 ? 12.504 -11.904 8.617 1.00 91.69 303 TYR A O 1
ATOM 2458 N N . VAL A 1 304 ? 11.067 -13.070 9.903 1.00 95.12 304 VAL A N 1
ATOM 2459 C CA . VAL A 1 304 ? 10.040 -12.042 10.093 1.00 95.12 304 VAL A CA 1
ATOM 2460 C C . VAL A 1 304 ? 9.949 -11.754 11.587 1.00 95.12 304 VAL A C 1
ATOM 2462 O O . VAL A 1 304 ? 9.773 -12.678 12.381 1.00 95.12 304 VAL A O 1
ATOM 2465 N N . ARG A 1 305 ? 10.108 -10.495 11.993 1.00 93.38 305 ARG A N 1
ATOM 2466 C CA . ARG A 1 305 ? 10.170 -10.081 13.405 1.00 93.38 305 ARG A CA 1
ATOM 2467 C C . ARG A 1 305 ? 9.091 -9.065 13.719 1.00 93.38 305 ARG A C 1
ATOM 2469 O O . ARG A 1 305 ? 8.811 -8.222 12.875 1.00 93.38 305 ARG A O 1
ATOM 2476 N N . ILE A 1 306 ? 8.567 -9.117 14.940 1.00 92.81 306 ILE A N 1
ATOM 2477 C CA . ILE A 1 306 ? 7.741 -8.056 15.529 1.00 92.81 306 ILE A CA 1
ATOM 2478 C C . ILE A 1 306 ? 8.588 -7.332 16.557 1.00 92.81 306 ILE A C 1
ATOM 2480 O O . ILE A 1 306 ? 9.133 -7.966 17.461 1.00 92.81 306 ILE A O 1
ATOM 2484 N N . ILE A 1 307 ? 8.699 -6.019 16.420 1.00 90.06 307 ILE A N 1
ATOM 2485 C CA . ILE A 1 307 ? 9.445 -5.159 17.331 1.00 90.06 307 ILE A CA 1
ATOM 2486 C C . ILE A 1 307 ? 8.464 -4.133 17.902 1.00 90.06 307 ILE A C 1
ATOM 2488 O O . ILE A 1 307 ? 7.823 -3.394 17.154 1.00 90.06 307 ILE A O 1
ATOM 2492 N N . SER A 1 308 ? 8.330 -4.121 19.228 1.00 86.62 308 SER A N 1
ATOM 2493 C CA . SER A 1 308 ? 7.468 -3.188 19.968 1.00 86.62 308 SER A CA 1
ATOM 2494 C C . SER A 1 308 ? 8.033 -1.771 19.884 1.00 86.62 308 SER A C 1
ATOM 2496 O O . SER A 1 308 ? 9.214 -1.588 20.145 1.00 86.62 308 SER A O 1
ATOM 2498 N N . SER A 1 309 ? 7.238 -0.746 19.574 1.00 81.56 309 SER A N 1
ATOM 2499 C CA . SER A 1 309 ? 7.743 0.640 19.580 1.00 81.56 309 SER A CA 1
ATOM 2500 C C . SER A 1 309 ? 7.968 1.224 20.975 1.00 81.56 309 SER A C 1
ATOM 2502 O O . SER A 1 309 ? 8.677 2.214 21.113 1.00 81.56 309 SER A O 1
ATOM 2504 N N . GLN A 1 310 ? 7.376 0.639 22.019 1.00 79.50 310 GLN A N 1
ATOM 2505 C CA . GLN A 1 310 ? 7.410 1.219 23.367 1.00 79.50 310 GLN A CA 1
ATOM 2506 C C . GLN A 1 310 ? 8.781 1.083 24.036 1.00 79.50 310 GLN A C 1
ATOM 2508 O O . GLN A 1 310 ? 9.214 1.945 24.796 1.00 79.50 310 GLN A O 1
ATOM 2513 N N . ASP A 1 311 ? 9.434 -0.044 23.794 1.00 81.81 311 ASP A N 1
ATOM 2514 C CA . ASP A 1 311 ? 10.682 -0.455 24.433 1.00 81.81 311 ASP A CA 1
ATOM 2515 C C . ASP A 1 311 ? 11.642 -1.142 23.453 1.00 81.81 311 ASP A C 1
ATOM 2517 O O . ASP A 1 311 ? 12.727 -1.571 23.846 1.00 81.81 311 ASP A O 1
ATOM 2521 N N . PHE A 1 312 ? 11.252 -1.228 22.177 1.00 84.06 312 PHE A N 1
ATOM 2522 C CA . PHE A 1 312 ? 12.053 -1.731 21.066 1.00 84.06 312 PHE A CA 1
ATOM 2523 C C . PHE A 1 312 ? 12.585 -3.155 21.226 1.00 84.06 312 PHE A C 1
ATOM 2525 O O . PHE A 1 312 ? 13.523 -3.565 20.534 1.00 84.06 312 PHE A O 1
ATOM 2532 N N . HIS A 1 313 ? 11.960 -3.949 22.095 1.00 85.75 313 HIS A N 1
ATOM 2533 C CA . HIS A 1 313 ? 12.268 -5.365 22.178 1.00 85.75 313 HIS A CA 1
ATOM 2534 C C . HIS A 1 313 ? 11.566 -6.144 21.063 1.00 85.75 313 HIS A C 1
ATOM 2536 O O . HIS A 1 313 ? 10.487 -5.786 20.583 1.00 85.75 313 HIS A O 1
ATOM 2542 N N . THR A 1 314 ? 12.197 -7.240 20.649 1.00 88.56 314 THR A N 1
ATOM 2543 C CA . THR A 1 314 ? 11.598 -8.181 19.706 1.00 88.56 314 THR A CA 1
ATOM 2544 C C . THR A 1 314 ? 10.592 -9.061 20.445 1.00 88.56 314 THR A C 1
ATOM 2546 O O . THR A 1 314 ? 10.976 -9.889 21.268 1.00 88.56 314 THR A O 1
ATOM 2549 N N . GLU A 1 315 ? 9.313 -8.874 20.138 1.00 90.19 315 GLU A N 1
ATOM 2550 C CA . GLU A 1 315 ? 8.175 -9.585 20.734 1.00 90.19 315 GLU A CA 1
ATOM 2551 C C . GLU A 1 315 ? 8.132 -11.041 20.282 1.00 90.19 315 GLU A C 1
ATOM 2553 O O . GLU A 1 315 ? 7.960 -11.974 21.076 1.00 90.19 315 GLU A O 1
ATOM 2558 N N . ASP A 1 316 ? 8.311 -11.245 18.977 1.00 93.56 316 ASP A N 1
ATOM 2559 C CA . ASP A 1 316 ? 8.380 -12.568 18.389 1.00 93.56 316 ASP A CA 1
ATOM 2560 C C . ASP A 1 316 ? 9.159 -12.588 17.077 1.00 93.56 316 ASP A C 1
ATOM 2562 O O . ASP A 1 316 ? 9.404 -11.561 16.437 1.00 93.56 316 ASP A O 1
ATOM 2566 N N . THR A 1 317 ? 9.586 -13.783 16.680 1.00 94.19 317 THR A N 1
ATOM 2567 C CA . THR A 1 317 ? 10.291 -14.014 15.420 1.00 94.19 317 THR A CA 1
ATOM 2568 C C . THR A 1 317 ? 9.798 -15.299 14.783 1.00 94.19 317 THR A C 1
ATOM 2570 O O . THR A 1 317 ? 9.827 -16.361 15.401 1.00 94.19 317 THR A O 1
ATOM 2573 N N . TYR A 1 318 ? 9.413 -15.211 13.517 1.00 96.25 318 TYR A N 1
ATOM 2574 C CA . TYR A 1 318 ? 9.044 -16.348 12.694 1.00 96.25 318 TYR A CA 1
ATOM 2575 C C . TYR A 1 318 ? 10.081 -16.573 11.595 1.00 96.25 318 TYR A C 1
ATOM 2577 O O . TYR A 1 318 ? 10.590 -15.623 11.001 1.00 96.25 318 TYR A O 1
ATOM 2585 N N . LYS A 1 319 ? 10.408 -17.837 11.318 1.00 95.31 319 LYS A N 1
ATOM 2586 C CA . LYS A 1 319 ? 11.366 -18.221 10.278 1.00 95.31 319 LYS A CA 1
ATOM 2587 C C . LYS A 1 319 ? 10.635 -18.870 9.109 1.00 95.31 319 LYS A C 1
ATOM 2589 O O . LYS A 1 319 ? 10.086 -19.958 9.259 1.00 95.31 319 LYS A O 1
ATOM 2594 N N . ILE A 1 320 ? 10.670 -18.216 7.953 1.00 94.88 320 ILE A N 1
ATOM 2595 C CA . ILE A 1 320 ? 10.237 -18.784 6.675 1.00 94.88 320 ILE A CA 1
ATOM 2596 C C . ILE A 1 320 ? 11.408 -19.496 5.974 1.00 94.88 320 ILE A C 1
ATOM 2598 O O . ILE A 1 320 ? 12.544 -19.496 6.459 1.00 94.88 320 ILE A O 1
ATOM 2602 N N . SER A 1 321 ? 11.122 -20.177 4.863 1.00 93.44 321 SER A N 1
ATOM 2603 C CA . SER A 1 321 ? 12.062 -21.129 4.248 1.00 93.44 321 SER A CA 1
ATOM 2604 C C . SER A 1 321 ? 13.043 -20.483 3.262 1.00 93.44 321 SER A C 1
ATOM 2606 O O . SER A 1 321 ? 14.079 -21.076 2.969 1.00 93.44 321 SER A O 1
ATOM 2608 N N . ALA A 1 322 ? 12.729 -19.287 2.765 1.00 92.19 322 ALA A N 1
ATOM 2609 C CA . ALA A 1 322 ? 13.508 -18.542 1.775 1.00 92.19 322 ALA A CA 1
ATOM 2610 C C . ALA A 1 322 ? 13.410 -17.018 2.051 1.00 92.19 322 ALA A C 1
ATOM 2612 O O . ALA A 1 322 ? 12.706 -16.634 2.990 1.00 92.19 322 ALA A O 1
ATOM 2613 N N . PRO A 1 323 ? 14.120 -16.146 1.307 1.00 90.12 323 PRO A N 1
ATOM 2614 C CA . PRO A 1 323 ? 14.156 -14.706 1.574 1.00 90.12 323 PRO A CA 1
ATOM 2615 C C . PRO A 1 323 ? 12.775 -14.039 1.615 1.00 90.12 323 PRO A C 1
ATOM 2617 O O . PRO A 1 323 ? 11.893 -14.358 0.812 1.00 90.12 323 PRO A O 1
ATOM 2620 N N . VAL A 1 324 ? 12.593 -13.068 2.516 1.00 90.94 324 VAL A N 1
ATOM 2621 C CA . VAL A 1 324 ? 11.415 -12.189 2.491 1.00 90.94 324 VAL A CA 1
ATOM 2622 C C . VAL A 1 324 ? 11.572 -11.196 1.339 1.00 90.94 324 VAL A C 1
ATOM 2624 O O . VAL A 1 324 ? 12.521 -10.426 1.323 1.00 90.94 324 VAL A O 1
ATOM 2627 N N . GLY A 1 325 ? 10.645 -11.207 0.382 1.00 86.31 325 GLY A N 1
ATOM 2628 C CA . GLY A 1 325 ? 10.618 -10.277 -0.754 1.00 86.31 325 GLY A CA 1
ATOM 2629 C C . GLY A 1 325 ? 9.708 -9.063 -0.568 1.00 86.31 325 GLY A C 1
ATOM 2630 O O . GLY A 1 325 ? 9.774 -8.137 -1.364 1.00 86.31 325 GLY A O 1
ATOM 2631 N N . GLY A 1 326 ? 8.841 -9.073 0.445 1.00 90.88 326 GLY A N 1
ATOM 2632 C CA . GLY A 1 326 ? 7.887 -7.999 0.708 1.00 90.88 326 GLY A CA 1
ATOM 2633 C C . GLY A 1 326 ? 6.983 -8.324 1.894 1.00 90.88 326 GLY A C 1
ATOM 2634 O O . GLY A 1 326 ? 6.674 -9.493 2.150 1.00 90.88 326 GLY A O 1
ATOM 2635 N N . LEU A 1 327 ? 6.592 -7.283 2.626 1.00 94.75 327 LEU A N 1
ATOM 2636 C CA . LEU A 1 327 ? 5.667 -7.351 3.753 1.00 94.75 327 LEU A CA 1
ATOM 2637 C C . LEU A 1 327 ? 4.507 -6.383 3.549 1.00 94.75 327 LEU A C 1
ATOM 2639 O O . LEU A 1 327 ? 4.693 -5.277 3.045 1.00 94.75 327 LEU A O 1
ATOM 2643 N N . ILE A 1 328 ? 3.326 -6.809 3.986 1.00 95.50 328 ILE A N 1
ATOM 2644 C CA . ILE A 1 328 ? 2.109 -5.999 4.042 1.00 95.50 328 ILE A CA 1
ATOM 2645 C C . ILE A 1 328 ? 1.405 -6.306 5.356 1.00 95.50 328 ILE A C 1
ATOM 2647 O O . ILE A 1 328 ? 1.350 -7.463 5.774 1.00 95.50 328 ILE A O 1
ATOM 2651 N N . LEU A 1 329 ? 0.829 -5.284 5.975 1.00 95.19 329 LEU A N 1
ATOM 2652 C CA . LEU A 1 329 ? -0.178 -5.447 7.012 1.00 95.19 329 LEU A CA 1
ATOM 2653 C C . LEU A 1 329 ? -1.554 -5.265 6.400 1.00 95.19 329 LEU A C 1
ATOM 2655 O O . LEU A 1 329 ? -1.804 -4.251 5.759 1.00 95.19 329 LEU A O 1
ATOM 2659 N N . ALA A 1 330 ? -2.449 -6.223 6.595 1.00 93.62 330 ALA A N 1
ATOM 2660 C CA . ALA A 1 330 ? -3.814 -6.116 6.101 1.00 93.62 330 ALA A CA 1
ATOM 2661 C C . ALA A 1 330 ? -4.793 -6.751 7.077 1.00 93.62 330 ALA A C 1
ATOM 2663 O O . ALA A 1 330 ? -4.554 -7.851 7.554 1.00 93.62 330 ALA A O 1
ATOM 2664 N N . ASP A 1 331 ? -5.909 -6.078 7.340 1.00 89.56 331 ASP A N 1
ATOM 2665 C CA . ASP A 1 331 ? -7.027 -6.680 8.072 1.00 89.56 331 ASP A CA 1
ATOM 2666 C C . ASP A 1 331 ? -7.870 -7.554 7.127 1.00 89.56 331 ASP A C 1
ATOM 2668 O O . ASP A 1 331 ? -8.705 -7.046 6.373 1.00 89.56 331 ASP A O 1
ATOM 2672 N N . LEU A 1 332 ? -7.640 -8.870 7.140 1.00 88.12 332 LEU A N 1
ATOM 2673 C CA . LEU A 1 332 ? -8.321 -9.826 6.262 1.00 88.12 332 LEU A CA 1
ATOM 2674 C C . LEU A 1 332 ? -9.607 -10.392 6.882 1.00 88.12 332 LEU A C 1
ATOM 2676 O O . LEU A 1 332 ? -10.485 -10.863 6.151 1.00 88.12 332 LEU A O 1
ATOM 2680 N N . ASP A 1 333 ? -9.736 -10.379 8.214 1.00 74.50 333 ASP A N 1
ATOM 2681 C CA . ASP A 1 333 ? -10.834 -11.043 8.930 1.00 74.50 333 ASP A CA 1
ATOM 2682 C C . ASP A 1 333 ? -11.486 -10.246 10.085 1.00 74.50 333 ASP A C 1
ATOM 2684 O O . ASP A 1 333 ? -12.308 -10.799 10.822 1.00 74.50 333 ASP A O 1
ATOM 2688 N N . SER A 1 334 ? -11.328 -8.912 10.093 1.00 59.19 334 SER A N 1
ATOM 2689 C CA . SER A 1 334 ? -12.082 -7.877 10.850 1.00 59.19 334 SER A CA 1
ATOM 2690 C C . SER A 1 334 ? -11.717 -7.643 12.324 1.00 59.19 334 SER A C 1
ATOM 2692 O O . SER A 1 334 ? -12.529 -7.089 13.069 1.00 59.19 334 SER A O 1
ATOM 2694 N N . GLY A 1 335 ? -10.519 -8.026 12.770 1.00 69.19 335 GLY A N 1
ATOM 2695 C CA . GLY A 1 335 ? -10.143 -7.876 14.186 1.00 69.19 335 GLY A CA 1
ATOM 2696 C C . GLY A 1 335 ? -8.746 -7.327 14.447 1.00 69.19 335 GLY A C 1
ATOM 2697 O O . GLY A 1 335 ? -8.571 -6.485 15.325 1.00 69.19 335 GLY A O 1
ATOM 2698 N N . ARG A 1 336 ? -7.746 -7.820 13.718 1.00 81.06 336 ARG A N 1
ATOM 2699 C CA . ARG A 1 336 ? -6.329 -7.527 13.943 1.00 81.06 336 ARG A CA 1
ATOM 2700 C C . ARG A 1 336 ? -5.599 -7.720 12.616 1.00 81.06 336 ARG A C 1
ATOM 2702 O O . ARG A 1 336 ? -5.762 -8.794 12.050 1.00 81.06 336 ARG A O 1
ATOM 2709 N N . PRO A 1 337 ? -4.809 -6.751 12.126 1.00 89.31 337 PRO A N 1
ATOM 2710 C CA . PRO A 1 337 ? -4.089 -6.916 10.870 1.00 89.31 337 PRO A CA 1
ATOM 2711 C C . PRO A 1 337 ? -3.196 -8.161 10.868 1.00 89.31 337 PRO A C 1
ATOM 2713 O O . PRO A 1 337 ? -2.435 -8.408 11.807 1.00 89.31 337 PRO A O 1
ATOM 2716 N N . GLU A 1 338 ? -3.272 -8.934 9.793 1.00 93.69 338 GLU A N 1
ATOM 2717 C CA . GLU A 1 338 ? -2.340 -10.008 9.484 1.00 93.69 338 GLU A CA 1
ATOM 2718 C C . GLU A 1 338 ? -1.091 -9.468 8.790 1.00 93.69 338 GLU A C 1
ATOM 2720 O O . GLU A 1 338 ? -1.145 -8.492 8.041 1.00 93.69 338 GLU A O 1
ATOM 2725 N N . VAL A 1 339 ? 0.027 -10.173 8.969 1.00 96.38 339 VAL A N 1
ATOM 2726 C CA . VAL A 1 339 ? 1.240 -9.968 8.175 1.00 96.38 339 VAL A CA 1
ATOM 2727 C C . VAL A 1 339 ? 1.173 -10.871 6.947 1.00 96.38 339 VAL A C 1
ATOM 2729 O O . VAL A 1 339 ? 1.247 -12.097 7.058 1.00 96.38 339 VAL A O 1
ATOM 2732 N N . ILE A 1 340 ? 1.067 -10.276 5.765 1.00 97.44 340 ILE A N 1
ATOM 2733 C CA . ILE A 1 340 ? 1.213 -10.981 4.492 1.00 97.44 340 ILE A CA 1
ATOM 2734 C C . ILE A 1 340 ? 2.678 -10.891 4.078 1.00 97.44 340 ILE A C 1
ATOM 2736 O O . ILE A 1 340 ? 3.239 -9.805 3.935 1.00 97.44 340 ILE A O 1
ATOM 2740 N N . VAL A 1 341 ? 3.293 -12.050 3.878 1.00 97.69 341 VAL A N 1
ATOM 2741 C CA . VAL A 1 341 ? 4.695 -12.195 3.495 1.00 97.69 341 VAL A CA 1
ATOM 2742 C C . VAL A 1 341 ? 4.759 -12.760 2.084 1.00 97.69 341 VAL A C 1
ATOM 2744 O O . VAL A 1 341 ? 4.278 -13.869 1.834 1.00 97.69 341 VAL A O 1
ATOM 2747 N N . THR A 1 342 ? 5.389 -12.033 1.165 1.00 95.31 342 THR A N 1
ATOM 2748 C CA . THR A 1 342 ? 5.800 -12.586 -0.131 1.00 95.31 342 THR A CA 1
ATOM 2749 C C . THR A 1 342 ? 7.201 -13.165 0.008 1.00 95.31 342 THR A C 1
ATOM 2751 O O . THR A 1 342 ? 8.179 -12.425 0.085 1.00 95.31 342 THR A O 1
ATOM 2754 N N . GLN A 1 343 ? 7.303 -14.489 0.081 1.00 95.06 343 GLN A N 1
ATOM 2755 C CA . GLN A 1 343 ? 8.568 -15.219 0.131 1.00 95.06 343 GLN A CA 1
ATOM 2756 C C . GLN A 1 343 ? 9.111 -15.407 -1.290 1.00 95.06 343 GLN A C 1
ATOM 2758 O O . GLN A 1 343 ? 8.423 -15.981 -2.139 1.00 95.06 343 GLN A O 1
ATOM 2763 N N . GLN A 1 344 ? 10.359 -14.996 -1.523 1.00 90.81 344 GLN A N 1
ATOM 2764 C CA . GLN A 1 344 ? 11.061 -15.251 -2.781 1.00 90.81 344 GLN A CA 1
ATOM 2765 C C . GLN A 1 344 ? 11.391 -16.734 -2.965 1.00 90.81 344 GLN A C 1
ATOM 2767 O O . GLN A 1 344 ? 11.434 -17.511 -2.012 1.00 90.81 344 GLN A O 1
ATOM 2772 N N . ALA A 1 345 ? 11.639 -17.133 -4.209 1.00 89.94 345 ALA A N 1
ATOM 2773 C CA . ALA A 1 345 ? 12.170 -18.459 -4.487 1.00 89.94 345 ALA A CA 1
ATOM 2774 C C . ALA A 1 345 ? 13.612 -18.603 -3.973 1.00 89.94 345 ALA A C 1
ATOM 2776 O O . ALA A 1 345 ? 14.384 -17.644 -3.970 1.00 89.94 345 ALA A O 1
ATOM 2777 N N . ASP A 1 346 ? 13.986 -19.825 -3.604 1.00 89.31 346 ASP A N 1
ATOM 2778 C CA . ASP A 1 346 ? 15.381 -20.231 -3.430 1.00 89.31 346 ASP A CA 1
ATOM 2779 C C . ASP A 1 346 ? 15.650 -21.351 -4.441 1.00 89.31 346 ASP A C 1
ATOM 2781 O O . ASP A 1 346 ? 15.238 -22.497 -4.243 1.00 89.31 346 ASP A O 1
ATOM 2785 N N . PHE A 1 347 ? 16.266 -20.991 -5.572 1.00 85.38 347 PHE A N 1
ATOM 2786 C CA . PHE A 1 347 ? 16.484 -21.913 -6.692 1.00 85.38 347 PHE A CA 1
ATOM 2787 C C . PHE A 1 347 ? 17.487 -23.015 -6.350 1.00 85.38 347 PHE A C 1
ATOM 2789 O O . PHE A 1 347 ? 17.328 -24.140 -6.820 1.00 85.38 347 PHE A O 1
ATOM 2796 N N . ASP A 1 348 ? 18.468 -22.724 -5.491 1.00 86.62 348 ASP A N 1
ATOM 2797 C CA . ASP A 1 348 ? 19.470 -23.702 -5.059 1.00 86.62 348 ASP A CA 1
ATOM 2798 C C . ASP A 1 348 ? 18.844 -24.773 -4.161 1.00 86.62 348 ASP A C 1
ATOM 2800 O O . ASP A 1 348 ? 19.224 -25.946 -4.210 1.00 86.62 348 ASP A O 1
ATOM 2804 N N . LYS A 1 349 ? 17.853 -24.380 -3.351 1.00 88.44 349 LYS A N 1
ATOM 2805 C CA . LYS A 1 349 ? 17.112 -25.284 -2.461 1.00 88.44 349 LYS A CA 1
ATOM 2806 C C . LYS A 1 349 ? 15.804 -25.819 -3.053 1.00 88.44 349 LYS A C 1
ATOM 2808 O O . LYS A 1 349 ? 15.083 -26.521 -2.345 1.00 88.44 349 LYS A O 1
ATOM 2813 N N . ASP A 1 350 ? 15.488 -25.507 -4.313 1.00 89.19 350 ASP A N 1
ATOM 2814 C CA . ASP A 1 350 ? 14.220 -25.861 -4.981 1.00 89.19 350 ASP A CA 1
ATOM 2815 C C . ASP A 1 350 ? 12.970 -25.428 -4.175 1.00 89.19 350 ASP A C 1
ATOM 2817 O O . ASP A 1 350 ? 11.945 -26.119 -4.118 1.00 89.19 350 ASP A O 1
ATOM 2821 N N . ILE A 1 351 ? 13.051 -24.263 -3.521 1.00 92.19 351 ILE A N 1
ATOM 2822 C CA . ILE A 1 351 ? 11.938 -23.668 -2.774 1.00 92.19 351 ILE A CA 1
ATOM 2823 C C . ILE A 1 351 ? 11.188 -22.718 -3.718 1.00 92.19 351 ILE A C 1
ATOM 2825 O O . ILE A 1 351 ? 11.772 -21.730 -4.169 1.00 92.19 351 ILE A O 1
ATOM 2829 N N . PRO A 1 352 ? 9.900 -22.973 -4.026 1.00 93.81 352 PRO A N 1
ATOM 2830 C CA . PRO A 1 352 ? 9.110 -22.068 -4.855 1.00 93.81 352 PRO A CA 1
ATOM 2831 C C . PRO A 1 352 ? 8.821 -20.748 -4.128 1.00 93.81 352 PRO A C 1
ATOM 2833 O O . PRO A 1 352 ? 8.807 -20.723 -2.891 1.00 93.81 352 PRO A O 1
ATOM 2836 N N . PRO A 1 353 ? 8.482 -19.681 -4.870 1.00 94.56 353 PRO A N 1
ATOM 2837 C CA . PRO A 1 353 ? 7.937 -18.482 -4.254 1.00 94.56 353 PRO A CA 1
ATOM 2838 C C . PRO A 1 353 ? 6.591 -18.779 -3.576 1.00 94.56 353 PRO A C 1
ATOM 2840 O O . PRO A 1 353 ? 5.832 -19.658 -4.011 1.00 94.56 353 PRO A O 1
ATOM 2843 N N . GLN A 1 354 ? 6.292 -18.066 -2.488 1.00 97.00 354 GLN A N 1
ATOM 2844 C CA . GLN A 1 354 ? 5.081 -18.289 -1.690 1.00 97.00 354 GLN A CA 1
ATOM 2845 C C . GLN A 1 354 ? 4.463 -16.984 -1.191 1.00 97.00 354 GLN A C 1
ATOM 2847 O O . GLN A 1 354 ? 5.167 -16.014 -0.928 1.00 97.00 354 GLN A O 1
ATOM 2852 N N . ILE A 1 355 ? 3.150 -17.007 -0.974 1.00 97.94 355 ILE A N 1
ATOM 2853 C CA . ILE A 1 355 ? 2.453 -16.042 -0.121 1.00 97.94 355 ILE A CA 1
ATOM 2854 C C . ILE A 1 355 ? 2.144 -16.737 1.201 1.00 97.94 355 ILE A C 1
ATOM 2856 O O . ILE A 1 355 ? 1.571 -17.830 1.212 1.00 97.94 355 ILE A O 1
ATOM 2860 N N . ILE A 1 356 ? 2.525 -16.114 2.309 1.00 98.31 356 ILE A N 1
ATOM 2861 C CA . ILE A 1 356 ? 2.315 -16.629 3.661 1.00 98.31 356 ILE A CA 1
ATOM 2862 C C . ILE A 1 356 ? 1.527 -15.578 4.439 1.00 98.31 356 ILE A C 1
ATOM 2864 O O . ILE A 1 356 ? 1.949 -14.431 4.518 1.00 98.31 356 ILE A O 1
ATOM 2868 N N . ILE A 1 357 ? 0.391 -15.965 5.018 1.00 97.62 357 ILE A N 1
ATOM 2869 C CA . ILE A 1 357 ? -0.374 -15.116 5.937 1.00 97.62 357 ILE A CA 1
ATOM 2870 C C . ILE A 1 357 ? -0.021 -15.541 7.356 1.00 97.62 357 ILE A C 1
ATOM 2872 O O . ILE A 1 357 ? -0.336 -16.663 7.772 1.00 97.62 357 ILE A O 1
ATOM 2876 N N . LEU A 1 358 ? 0.607 -14.637 8.096 1.00 96.44 358 LEU A N 1
ATOM 2877 C CA . LEU A 1 358 ? 0.875 -14.785 9.516 1.00 96.44 358 LEU A CA 1
ATOM 2878 C C . LEU A 1 358 ? -0.148 -13.965 10.303 1.00 96.44 358 LEU A C 1
ATOM 2880 O O . LEU A 1 358 ? -0.288 -12.761 10.110 1.00 96.44 358 LEU A O 1
ATOM 2884 N N . GLY A 1 359 ? -0.865 -14.631 11.197 1.00 93.00 359 GLY A N 1
ATOM 2885 C CA . GLY A 1 359 ? -1.618 -13.977 12.257 1.00 93.00 359 GLY A CA 1
ATOM 2886 C C . GLY A 1 359 ? -0.845 -14.031 13.567 1.00 93.00 359 GLY A C 1
ATOM 2887 O O . GLY A 1 359 ? 0.283 -14.528 13.631 1.00 93.00 359 GLY A O 1
ATOM 2888 N N . LEU A 1 360 ? -1.499 -13.585 14.631 1.00 90.69 360 LEU A N 1
ATOM 2889 C CA . LEU A 1 360 ? -0.985 -13.710 15.985 1.00 90.69 360 LEU A CA 1
ATOM 2890 C C . LEU A 1 360 ? -2.000 -14.404 16.874 1.00 90.69 360 LEU A C 1
ATOM 2892 O O . LEU A 1 360 ? -3.205 -14.159 16.772 1.00 90.69 360 LEU A O 1
ATOM 2896 N N . ASP A 1 361 ? -1.506 -15.284 17.736 1.00 88.44 361 ASP A N 1
ATOM 2897 C CA . ASP A 1 361 ? -2.324 -15.879 18.778 1.00 88.44 361 ASP A CA 1
ATOM 2898 C C . ASP A 1 361 ? -2.567 -14.898 19.943 1.00 88.44 361 ASP A C 1
ATOM 2900 O O . ASP A 1 361 ? -2.169 -13.727 19.932 1.00 88.44 361 ASP A O 1
ATOM 2904 N N . LYS A 1 362 ? -3.266 -15.390 20.967 1.00 84.38 362 LYS A N 1
ATOM 2905 C CA . LYS A 1 362 ? -3.595 -14.641 22.188 1.00 84.38 362 LYS A CA 1
ATOM 2906 C C . LYS A 1 362 ? -2.366 -14.193 22.993 1.00 84.38 362 LYS A C 1
ATOM 2908 O O . LYS A 1 362 ? -2.485 -13.272 23.793 1.00 84.38 362 LYS A O 1
ATOM 2913 N N . ASP A 1 363 ? -1.227 -14.856 22.802 1.00 86.25 363 ASP A N 1
ATOM 2914 C CA . ASP A 1 363 ? 0.032 -14.600 23.499 1.00 86.25 363 ASP A CA 1
ATOM 2915 C C . ASP A 1 363 ? 0.984 -13.765 22.613 1.00 86.25 363 ASP A C 1
ATOM 2917 O O . ASP A 1 363 ? 2.167 -13.628 22.921 1.00 86.25 363 ASP A O 1
ATOM 2921 N N . ASN A 1 364 ? 0.456 -13.176 21.527 1.00 86.06 364 ASN A N 1
ATOM 2922 C CA . ASN A 1 364 ? 1.180 -12.384 20.529 1.00 86.06 364 ASN A CA 1
ATOM 2923 C C . ASN A 1 364 ? 2.285 -13.158 19.800 1.00 86.06 364 ASN A C 1
ATOM 2925 O O . ASN A 1 364 ? 3.264 -12.565 19.348 1.00 86.06 364 ASN A O 1
ATOM 2929 N N . LYS A 1 365 ? 2.129 -14.477 19.668 1.00 91.06 365 LYS A N 1
ATOM 2930 C CA . LYS A 1 365 ? 3.053 -15.326 18.918 1.00 91.06 365 LYS A CA 1
ATOM 2931 C C . LYS A 1 365 ? 2.564 -15.565 17.506 1.00 91.06 365 LYS A C 1
ATOM 2933 O O . LYS A 1 365 ? 1.364 -15.731 17.269 1.00 91.06 365 LYS A O 1
ATOM 2938 N N . PHE A 1 366 ? 3.503 -15.565 16.564 1.00 94.69 366 PHE A N 1
ATOM 2939 C CA . PHE A 1 366 ? 3.213 -15.795 15.158 1.00 94.69 366 PHE A CA 1
ATOM 2940 C C . PHE A 1 366 ? 2.563 -17.158 14.955 1.00 94.69 366 PHE A C 1
ATOM 2942 O O . PHE A 1 366 ? 3.097 -18.198 15.345 1.00 94.69 366 PHE A O 1
ATOM 2949 N N . ILE A 1 367 ? 1.428 -17.143 14.263 1.00 94.25 367 ILE A N 1
ATOM 2950 C CA . ILE A 1 367 ? 0.756 -18.340 13.776 1.00 94.25 367 ILE A CA 1
ATOM 2951 C C . ILE A 1 367 ? 0.586 -18.244 12.267 1.00 94.25 367 ILE A C 1
ATOM 2953 O O . ILE A 1 367 ? 0.170 -17.222 11.726 1.00 94.25 367 ILE A O 1
ATOM 2957 N N . VAL A 1 368 ? 0.880 -19.333 11.567 1.00 96.25 368 VAL A N 1
ATOM 2958 C CA . VAL A 1 368 ? 0.612 -19.414 10.132 1.00 96.25 368 VAL A CA 1
ATOM 2959 C C . VAL A 1 368 ? -0.884 -19.628 9.937 1.00 96.25 368 VAL A C 1
ATOM 2961 O O . VAL A 1 368 ? -1.405 -20.685 10.290 1.00 96.25 368 VAL A O 1
ATOM 2964 N N . LYS A 1 369 ? -1.576 -18.636 9.370 1.00 94.06 369 LYS A N 1
ATOM 2965 C CA . LYS A 1 369 ? -2.996 -18.751 9.015 1.00 94.06 369 LYS A CA 1
ATOM 2966 C C . LYS A 1 369 ? -3.170 -19.493 7.693 1.00 94.06 369 LYS A C 1
ATOM 2968 O O . LYS A 1 369 ? -3.987 -20.403 7.619 1.00 94.06 369 LYS A O 1
ATOM 2973 N N . ASN A 1 370 ? -2.407 -19.120 6.664 1.00 96.44 370 ASN A N 1
ATOM 2974 C CA . ASN A 1 370 ? -2.449 -19.751 5.342 1.00 96.44 370 ASN A CA 1
ATOM 2975 C C . ASN A 1 370 ? -1.095 -19.654 4.631 1.00 96.44 370 ASN A C 1
ATOM 2977 O O . ASN A 1 370 ? -0.322 -18.729 4.871 1.00 96.44 370 ASN A O 1
ATOM 2981 N N . VAL A 1 371 ? -0.840 -20.590 3.713 1.00 97.06 371 VAL A N 1
ATOM 2982 C CA . VAL A 1 371 ? 0.320 -20.582 2.811 1.00 97.06 371 VAL A CA 1
ATOM 2983 C C . VAL A 1 371 ? -0.133 -20.975 1.414 1.00 97.06 371 VAL A C 1
ATOM 2985 O O . VAL A 1 371 ? -0.884 -21.939 1.246 1.00 97.06 371 VAL A O 1
ATOM 2988 N N . ARG A 1 372 ? 0.366 -20.268 0.403 1.00 97.56 372 ARG A N 1
ATOM 2989 C CA . ARG A 1 372 ? 0.165 -20.603 -1.004 1.00 97.56 372 ARG A CA 1
ATOM 2990 C C . ARG A 1 372 ? 1.491 -20.586 -1.741 1.00 97.56 372 ARG A C 1
ATOM 2992 O O . ARG A 1 372 ? 2.102 -19.535 -1.887 1.00 97.56 372 ARG A O 1
ATOM 2999 N N . SER A 1 373 ? 1.913 -21.744 -2.236 1.00 96.31 373 SER A N 1
ATOM 3000 C CA . SER A 1 373 ? 3.042 -21.838 -3.165 1.00 96.31 373 SER A CA 1
ATOM 3001 C C . SER A 1 373 ? 2.607 -21.480 -4.584 1.00 96.31 373 SER A C 1
ATOM 3003 O O . SER A 1 373 ? 1.506 -21.850 -5.007 1.00 96.31 373 SER A O 1
ATOM 3005 N N . LEU A 1 374 ? 3.475 -20.773 -5.303 1.00 94.69 374 LEU A N 1
ATOM 3006 C CA . LEU A 1 374 ? 3.295 -20.402 -6.705 1.00 94.69 374 LEU A CA 1
ATOM 3007 C C . LEU A 1 374 ? 4.217 -21.244 -7.606 1.00 94.69 374 LEU A C 1
ATOM 3009 O O . LEU A 1 374 ? 4.870 -22.185 -7.144 1.00 94.69 374 LEU A O 1
ATOM 3013 N N . ASP A 1 375 ? 4.226 -20.943 -8.903 1.00 89.94 375 ASP A N 1
ATOM 3014 C CA . ASP A 1 375 ? 4.989 -21.696 -9.899 1.00 89.94 375 ASP A CA 1
ATOM 3015 C C . ASP A 1 375 ? 6.495 -21.691 -9.569 1.00 89.94 375 ASP A C 1
ATOM 3017 O O . ASP A 1 375 ? 7.096 -20.648 -9.304 1.00 89.94 375 ASP A O 1
ATOM 3021 N N . LYS A 1 376 ? 7.124 -22.871 -9.597 1.00 87.62 376 LYS A N 1
ATOM 3022 C CA . LYS A 1 376 ? 8.577 -23.020 -9.418 1.00 87.62 376 LYS A CA 1
ATOM 3023 C C . LYS A 1 376 ? 9.361 -22.262 -10.493 1.00 87.62 376 LYS A C 1
ATOM 3025 O O . LYS A 1 376 ? 8.855 -22.020 -11.584 1.00 87.62 376 LYS A O 1
ATOM 3030 N N . ASN A 1 377 ? 10.635 -21.983 -10.214 1.00 83.19 377 ASN A N 1
ATOM 3031 C CA . ASN A 1 377 ? 11.556 -21.319 -11.145 1.00 83.19 377 ASN A CA 1
ATOM 3032 C C . ASN A 1 377 ? 11.089 -19.915 -11.581 1.00 83.19 377 ASN A C 1
ATOM 3034 O O . ASN A 1 377 ? 11.405 -19.466 -12.685 1.00 83.19 377 ASN A O 1
ATOM 3038 N N . THR A 1 378 ? 10.343 -19.227 -10.714 1.00 87.38 378 THR A N 1
ATOM 3039 C CA . THR A 1 378 ? 9.899 -17.844 -10.908 1.00 87.38 378 THR A CA 1
ATOM 3040 C C . THR A 1 378 ? 10.285 -16.978 -9.710 1.00 87.38 378 THR A C 1
ATOM 3042 O O . THR A 1 378 ? 10.503 -17.489 -8.612 1.00 87.38 378 THR A O 1
ATOM 3045 N N . TYR A 1 379 ? 10.375 -15.670 -9.927 1.00 85.62 379 TYR A N 1
ATOM 3046 C CA . TYR A 1 379 ? 10.418 -14.649 -8.882 1.00 85.62 379 TYR A CA 1
ATOM 3047 C C . TYR A 1 379 ? 9.012 -14.130 -8.634 1.00 85.62 379 TYR A C 1
ATOM 3049 O O . TYR A 1 379 ? 8.206 -14.097 -9.562 1.00 85.62 379 TYR A O 1
ATOM 3057 N N . ILE A 1 380 ? 8.735 -13.701 -7.407 1.00 89.75 380 ILE A N 1
ATOM 3058 C CA . ILE A 1 380 ? 7.458 -13.100 -7.018 1.00 89.75 380 ILE A CA 1
ATOM 3059 C C . ILE A 1 380 ? 7.653 -11.609 -6.763 1.00 89.75 380 ILE A C 1
ATOM 3061 O O . ILE A 1 380 ? 8.679 -11.200 -6.219 1.00 89.75 380 ILE A O 1
ATOM 3065 N N . ILE A 1 381 ? 6.675 -10.797 -7.141 1.00 89.38 381 ILE A N 1
ATOM 3066 C CA . ILE A 1 381 ? 6.645 -9.385 -6.756 1.00 89.38 381 ILE A CA 1
ATOM 3067 C C . ILE A 1 381 ? 5.873 -9.178 -5.441 1.00 89.38 381 ILE A C 1
ATOM 3069 O O . ILE A 1 381 ? 5.013 -10.005 -5.115 1.00 89.38 381 ILE A O 1
ATOM 3073 N N . PRO A 1 382 ? 6.130 -8.101 -4.673 1.00 90.94 382 PRO A N 1
ATOM 3074 C CA . PRO A 1 382 ? 5.318 -7.768 -3.505 1.00 90.94 382 PRO A CA 1
ATOM 3075 C C . PRO A 1 382 ? 3.819 -7.806 -3.830 1.00 90.94 382 PRO A C 1
ATOM 3077 O O . PRO A 1 382 ? 3.391 -7.404 -4.913 1.00 90.94 382 PRO A O 1
ATOM 3080 N N . ALA A 1 383 ? 3.020 -8.345 -2.910 1.00 94.94 383 ALA A N 1
ATOM 3081 C CA . ALA A 1 383 ? 1.578 -8.447 -3.104 1.00 94.94 383 ALA A CA 1
ATOM 3082 C C . ALA A 1 383 ? 0.905 -7.072 -2.965 1.00 94.94 383 ALA A C 1
ATOM 3084 O O . ALA A 1 383 ? 1.495 -6.149 -2.426 1.00 94.94 383 ALA A O 1
ATOM 3085 N N . SER A 1 384 ? -0.338 -6.943 -3.395 1.00 96.50 384 SER A N 1
ATOM 3086 C CA . SER A 1 384 ? -1.199 -5.781 -3.171 1.00 96.50 384 SER A CA 1
ATOM 3087 C C . SER A 1 384 ? -2.518 -6.266 -2.600 1.00 96.50 384 SER A C 1
ATOM 3089 O O . SER A 1 384 ? -2.929 -7.397 -2.867 1.00 96.50 384 SER A O 1
ATOM 3091 N N . VAL A 1 385 ? -3.170 -5.436 -1.795 1.00 96.50 385 VAL A N 1
ATOM 3092 C CA . VAL A 1 385 ? -4.391 -5.817 -1.080 1.00 96.50 385 VAL A CA 1
ATOM 3093 C C . VAL A 1 385 ? -5.485 -4.794 -1.349 1.00 96.50 385 VAL A C 1
ATOM 3095 O O . VAL A 1 385 ? -5.222 -3.598 -1.323 1.00 96.50 385 VAL A O 1
ATOM 3098 N N . GLY A 1 386 ? -6.701 -5.250 -1.621 1.00 94.56 386 GLY A N 1
ATOM 3099 C CA . GLY A 1 386 ? -7.812 -4.358 -1.938 1.00 94.56 386 GLY A CA 1
ATOM 3100 C C . GLY A 1 386 ? -9.132 -5.094 -2.081 1.00 94.56 386 GLY A C 1
ATOM 3101 O O . GLY A 1 386 ? -9.142 -6.255 -2.476 1.00 94.56 386 GLY A O 1
ATOM 3102 N N . ASP A 1 387 ? -10.237 -4.429 -1.758 1.00 92.50 387 ASP A N 1
ATOM 3103 C CA . ASP A 1 387 ? -11.596 -4.941 -1.970 1.00 92.50 387 ASP A CA 1
ATOM 3104 C C . ASP A 1 387 ? -12.022 -4.685 -3.425 1.00 92.50 387 ASP A C 1
ATOM 3106 O O . ASP A 1 387 ? -12.650 -3.678 -3.749 1.00 92.50 387 ASP A O 1
ATOM 3110 N N . ILE A 1 388 ? -11.625 -5.575 -4.339 1.00 92.12 388 ILE A N 1
ATOM 3111 C CA . ILE A 1 388 ? -11.812 -5.363 -5.786 1.00 92.12 388 ILE A CA 1
ATOM 3112 C C . ILE A 1 388 ? -13.255 -5.614 -6.239 1.00 92.12 388 ILE A C 1
ATOM 3114 O O . ILE A 1 388 ? -13.660 -5.255 -7.345 1.00 92.12 388 ILE A O 1
ATOM 3118 N N . ASN A 1 389 ? -14.048 -6.286 -5.405 1.00 86.00 389 ASN A N 1
ATOM 3119 C CA . ASN A 1 389 ? -15.429 -6.645 -5.707 1.00 86.00 389 ASN A CA 1
ATOM 3120 C C . ASN A 1 389 ? -16.443 -5.864 -4.854 1.00 86.00 389 ASN A C 1
ATOM 3122 O O . ASN A 1 389 ? -17.651 -6.082 -5.010 1.00 86.00 389 ASN A O 1
ATOM 3126 N N . ASN A 1 390 ? -15.975 -4.929 -4.021 1.00 83.31 390 ASN A N 1
ATOM 3127 C CA . ASN A 1 390 ? -16.775 -4.180 -3.060 1.00 83.31 390 ASN A CA 1
ATOM 3128 C C . ASN A 1 390 ? -17.629 -5.112 -2.173 1.00 83.31 390 ASN A C 1
ATOM 3130 O O . ASN A 1 390 ? -18.775 -4.784 -1.834 1.00 83.31 390 ASN A O 1
ATOM 3134 N N . ASP A 1 391 ? -17.134 -6.308 -1.826 1.00 80.62 391 ASP A N 1
ATOM 3135 C CA . ASP A 1 391 ? -17.801 -7.247 -0.917 1.00 80.62 391 ASP A CA 1
ATOM 3136 C C . ASP A 1 391 ? -17.484 -6.955 0.563 1.00 80.62 391 ASP A C 1
ATOM 3138 O O . ASP A 1 391 ? -18.163 -7.454 1.473 1.00 80.62 391 ASP A O 1
ATOM 3142 N N . GLY A 1 392 ? -16.582 -6.007 0.793 1.00 79.75 392 GLY A N 1
ATOM 3143 C CA . GLY A 1 392 ? -16.117 -5.576 2.087 1.00 79.75 392 GLY A CA 1
ATOM 3144 C C . GLY A 1 392 ? -15.026 -6.469 2.626 1.00 79.75 392 GLY A C 1
ATOM 3145 O O . GLY A 1 392 ? -14.692 -6.266 3.782 1.00 79.75 392 GLY A O 1
ATOM 3146 N N . LYS A 1 393 ? -14.519 -7.474 1.911 1.00 85.88 393 LYS A N 1
ATOM 3147 C CA . LYS A 1 393 ? -13.377 -8.307 2.293 1.00 85.88 393 LYS A CA 1
ATOM 3148 C C . LYS A 1 393 ? -12.285 -8.093 1.253 1.00 85.88 393 LYS A C 1
ATOM 3150 O O . LYS A 1 393 ? -12.558 -8.168 0.068 1.00 85.88 393 LYS A O 1
ATOM 3155 N N . PRO A 1 394 ? -11.043 -7.863 1.680 1.00 92.25 394 PRO A N 1
ATOM 3156 C CA . PRO A 1 394 ? -9.982 -7.641 0.723 1.00 92.25 394 PRO A CA 1
ATOM 3157 C C . PRO A 1 394 ? -9.560 -8.930 0.013 1.00 92.25 394 PRO A C 1
ATOM 3159 O O . PRO A 1 394 ? -9.420 -10.001 0.618 1.00 92.25 394 PRO A O 1
ATOM 3162 N N . GLU A 1 395 ? -9.262 -8.777 -1.267 1.00 95.25 395 GLU A N 1
ATOM 3163 C CA . GLU A 1 395 ? -8.500 -9.700 -2.089 1.00 95.25 395 GLU A CA 1
ATOM 3164 C C . GLU A 1 395 ? -7.002 -9.362 -2.064 1.00 95.25 395 GLU A C 1
ATOM 3166 O O . GLU A 1 395 ? -6.582 -8.263 -1.700 1.00 95.25 395 GLU A O 1
ATOM 3171 N N . ILE A 1 396 ? -6.183 -10.338 -2.453 1.00 97.88 396 ILE A N 1
ATOM 3172 C CA . ILE A 1 396 ? -4.724 -10.253 -2.498 1.00 97.88 396 ILE A CA 1
ATOM 3173 C C . ILE A 1 396 ? -4.269 -10.545 -3.926 1.00 97.88 396 ILE A C 1
ATOM 3175 O O . ILE A 1 396 ? -4.526 -11.629 -4.455 1.00 97.88 396 ILE A O 1
ATOM 3179 N N . PHE A 1 397 ? -3.541 -9.609 -4.524 1.00 97.81 397 PHE A N 1
ATOM 3180 C CA . PHE A 1 397 ? -2.972 -9.733 -5.861 1.00 97.81 397 PHE A CA 1
ATOM 3181 C C . PHE A 1 397 ? -1.449 -9.780 -5.816 1.00 97.81 397 PHE A C 1
ATOM 3183 O O . PHE A 1 397 ? -0.816 -9.101 -5.022 1.00 97.81 397 PHE A O 1
ATOM 3190 N N . THR A 1 398 ? -0.836 -10.596 -6.662 1.00 95.94 398 THR A N 1
ATOM 3191 C CA . THR A 1 398 ? 0.619 -10.616 -6.878 1.00 95.94 398 THR A CA 1
ATOM 3192 C C . THR A 1 398 ? 0.892 -11.162 -8.273 1.00 95.94 398 THR A C 1
ATOM 3194 O O . THR A 1 398 ? -0.024 -11.614 -8.963 1.00 95.94 398 THR A O 1
ATOM 3197 N N . ALA A 1 399 ? 2.145 -11.175 -8.698 1.00 93.00 399 ALA A N 1
ATOM 3198 C CA . ALA A 1 399 ? 2.525 -11.805 -9.940 1.00 93.00 399 ALA A CA 1
ATOM 3199 C C . ALA A 1 399 ? 3.895 -12.474 -9.841 1.00 93.00 399 ALA A C 1
ATOM 3201 O O . ALA A 1 399 ? 4.696 -12.196 -8.947 1.00 93.00 399 ALA A O 1
ATOM 3202 N N . THR A 1 400 ? 4.148 -13.391 -10.768 1.00 90.94 400 THR A N 1
ATOM 3203 C CA . THR A 1 400 ? 5.438 -14.059 -10.902 1.00 90.94 400 THR A CA 1
ATOM 3204 C C . THR A 1 400 ? 6.026 -13.846 -12.282 1.00 90.94 400 THR A C 1
ATOM 3206 O O . THR A 1 400 ? 5.275 -13.811 -13.256 1.00 90.94 400 THR A O 1
ATOM 3209 N N . THR A 1 401 ? 7.354 -13.778 -12.371 1.00 85.00 401 THR A N 1
ATOM 3210 C CA . THR A 1 401 ? 8.090 -13.762 -13.643 1.00 85.00 401 THR A CA 1
ATOM 3211 C C . THR A 1 401 ? 9.242 -14.760 -13.638 1.00 85.00 401 THR A C 1
ATOM 3213 O O . THR A 1 401 ? 9.868 -14.997 -12.606 1.00 85.00 401 THR A O 1
ATOM 3216 N N . HIS A 1 402 ? 9.560 -15.339 -14.793 1.00 77.81 402 HIS A N 1
ATOM 3217 C CA . HIS A 1 402 ? 10.802 -16.093 -14.965 1.00 77.81 402 HIS A CA 1
ATOM 3218 C C . HIS A 1 402 ? 12.019 -15.158 -15.018 1.00 77.81 402 HIS A C 1
ATOM 3220 O O . HIS A 1 402 ? 11.915 -14.015 -15.469 1.00 77.81 402 HIS A O 1
ATOM 3226 N N . PHE A 1 403 ? 13.181 -15.656 -14.585 1.00 60.16 403 PHE A N 1
ATOM 3227 C CA . PHE A 1 403 ? 14.453 -14.952 -14.747 1.00 60.16 403 PHE A CA 1
ATOM 3228 C C . PHE A 1 403 ? 14.791 -14.852 -16.236 1.00 60.16 403 PHE A C 1
ATOM 3230 O O . PHE A 1 403 ? 15.022 -15.872 -16.886 1.00 60.16 403 PHE A O 1
ATOM 3237 N N . ALA A 1 404 ? 14.819 -13.644 -16.791 1.00 52.41 404 ALA A N 1
ATOM 3238 C CA . ALA A 1 404 ? 15.270 -13.424 -18.156 1.00 52.41 404 ALA A CA 1
ATOM 3239 C C . ALA A 1 404 ? 16.678 -12.824 -18.120 1.00 52.41 404 ALA A C 1
ATOM 3241 O O . ALA A 1 404 ? 16.851 -11.665 -17.760 1.00 52.41 404 ALA A O 1
ATOM 3242 N N . SER A 1 405 ? 17.692 -13.589 -18.531 1.00 44.81 405 SER A N 1
ATOM 3243 C CA . SER A 1 405 ? 19.011 -13.015 -18.829 1.00 44.81 405 SER A CA 1
ATOM 3244 C C . SER A 1 405 ? 18.982 -12.133 -20.087 1.00 44.81 405 SER A C 1
ATOM 3246 O O . SER A 1 405 ? 19.870 -11.308 -20.256 1.00 44.81 405 SER A O 1
ATOM 3248 N N . ASN A 1 406 ? 17.951 -12.279 -20.937 1.00 45.22 406 ASN A N 1
ATOM 3249 C CA . ASN A 1 406 ? 17.717 -11.497 -22.153 1.00 45.22 406 ASN A CA 1
ATOM 3250 C C . ASN A 1 406 ? 16.242 -11.043 -22.217 1.00 45.22 406 ASN A C 1
ATOM 3252 O O . ASN A 1 406 ? 15.346 -11.865 -22.419 1.00 45.22 406 ASN A O 1
ATOM 3256 N N . TYR A 1 407 ? 15.999 -9.736 -22.074 1.00 49.66 407 TYR A N 1
ATOM 3257 C CA . TYR A 1 407 ? 14.680 -9.070 -22.025 1.00 49.66 407 TYR A CA 1
ATOM 3258 C C . TYR A 1 407 ? 13.891 -9.062 -23.359 1.00 49.66 407 TYR A C 1
ATOM 3260 O O . TYR A 1 407 ? 12.846 -8.422 -23.453 1.00 49.66 407 TYR A O 1
ATOM 3268 N N . ILE A 1 408 ? 14.390 -9.736 -24.405 1.00 46.75 408 ILE A N 1
ATOM 3269 C CA . ILE A 1 408 ? 13.964 -9.529 -25.805 1.00 46.75 408 ILE A CA 1
ATOM 3270 C C . ILE A 1 408 ? 13.285 -10.772 -26.431 1.00 46.75 408 ILE A C 1
ATOM 3272 O O . ILE A 1 408 ? 12.618 -10.654 -27.460 1.00 46.75 408 ILE A O 1
ATOM 3276 N N . GLU A 1 409 ? 13.375 -11.957 -25.817 1.00 44.94 409 GLU A N 1
ATOM 3277 C CA . GLU A 1 409 ? 12.793 -13.191 -26.381 1.00 44.94 409 GLU A CA 1
ATOM 3278 C C . GLU A 1 409 ? 11.523 -13.646 -25.638 1.00 44.94 409 GLU A C 1
ATOM 3280 O O . GLU A 1 409 ? 11.528 -13.755 -24.410 1.00 44.94 409 GLU A O 1
ATOM 3285 N N . ASP A 1 410 ? 10.454 -13.898 -26.409 1.00 46.66 410 ASP A N 1
ATOM 3286 C CA . ASP A 1 410 ? 9.096 -14.260 -25.972 1.00 46.66 410 ASP A CA 1
ATOM 3287 C C . ASP A 1 410 ? 9.030 -15.531 -25.118 1.00 46.66 410 ASP A C 1
ATOM 3289 O O . ASP A 1 410 ? 9.763 -16.494 -25.333 1.00 46.66 410 ASP A O 1
ATOM 3293 N N . ASP A 1 411 ? 8.127 -15.501 -24.142 1.00 51.41 411 ASP A N 1
ATOM 3294 C CA . ASP A 1 411 ? 7.049 -16.472 -23.886 1.00 51.41 411 ASP A CA 1
ATOM 3295 C C . ASP A 1 411 ? 6.150 -15.829 -22.796 1.00 51.41 411 ASP A C 1
ATOM 3297 O O . ASP A 1 411 ? 6.544 -14.812 -22.220 1.00 51.41 411 ASP A O 1
ATOM 3301 N N . ASP A 1 412 ? 4.959 -16.367 -22.501 1.00 55.88 412 ASP A N 1
ATOM 3302 C CA . ASP A 1 412 ? 4.065 -15.957 -21.390 1.00 55.88 412 ASP A CA 1
ATOM 3303 C C . ASP A 1 412 ? 4.763 -16.031 -20.006 1.00 55.88 412 ASP A C 1
ATOM 3305 O O . ASP A 1 412 ? 4.504 -16.930 -19.196 1.00 55.88 412 ASP A O 1
ATOM 3309 N N . ARG A 1 413 ? 5.710 -15.132 -19.726 1.00 76.62 413 ARG A N 1
ATOM 3310 C CA . ARG A 1 413 ? 6.588 -15.214 -18.551 1.00 76.62 413 ARG A CA 1
ATOM 3311 C C . ARG A 1 413 ? 5.986 -14.552 -17.330 1.00 76.62 413 ARG A C 1
ATOM 3313 O O . ARG A 1 413 ? 6.356 -14.945 -16.226 1.00 76.62 413 ARG A O 1
ATOM 3320 N N . VAL A 1 414 ? 5.067 -13.604 -17.511 1.00 86.75 414 VAL A N 1
ATOM 3321 C CA . VAL A 1 414 ? 4.336 -12.976 -16.414 1.00 86.75 414 VAL A CA 1
ATOM 3322 C C . VAL A 1 414 ? 3.048 -13.741 -16.153 1.00 86.75 414 VAL A C 1
ATOM 3324 O O . VAL A 1 414 ? 2.230 -13.968 -17.045 1.00 86.75 414 VAL A O 1
ATOM 3327 N N . LYS A 1 415 ? 2.849 -14.113 -14.890 1.00 92.06 415 LYS A N 1
ATOM 3328 C CA . LYS A 1 415 ? 1.621 -14.747 -14.421 1.00 92.06 415 LYS A CA 1
ATOM 3329 C C . LYS A 1 415 ? 1.081 -13.993 -13.219 1.00 92.06 415 LYS A C 1
ATOM 3331 O O . LYS A 1 415 ? 1.749 -13.911 -12.193 1.00 92.06 415 LYS A O 1
ATOM 3336 N N . ILE A 1 416 ? -0.114 -13.438 -13.363 1.00 95.00 416 ILE A N 1
ATOM 3337 C CA . ILE A 1 416 ? -0.767 -12.575 -12.378 1.00 95.00 416 ILE A CA 1
ATOM 3338 C C . ILE A 1 416 ? -1.778 -13.418 -11.611 1.00 95.00 416 ILE A C 1
ATOM 3340 O O . ILE A 1 416 ? -2.597 -14.110 -12.212 1.00 95.00 416 ILE A O 1
ATOM 3344 N N . TYR A 1 417 ? -1.732 -13.372 -10.288 1.00 97.19 417 TYR A N 1
ATOM 3345 C CA . TYR A 1 417 ? -2.590 -14.149 -9.407 1.00 97.19 417 TYR A CA 1
ATOM 3346 C C . TYR A 1 417 ? -3.485 -13.225 -8.591 1.00 97.19 417 TYR A C 1
ATOM 3348 O O . TYR A 1 417 ? -3.002 -12.253 -8.017 1.00 97.19 417 TYR A O 1
ATOM 3356 N N . GLY A 1 418 ? -4.761 -13.592 -8.486 1.00 97.56 418 GLY A N 1
ATOM 3357 C CA . GLY A 1 418 ? -5.713 -13.012 -7.546 1.00 97.56 418 GLY A CA 1
ATOM 3358 C C . GLY A 1 418 ? -6.188 -14.069 -6.558 1.00 97.56 418 GLY A C 1
ATOM 3359 O O . GLY A 1 418 ? -6.549 -15.183 -6.956 1.00 97.56 418 GLY A O 1
ATOM 3360 N N . PHE A 1 419 ? -6.194 -13.732 -5.275 1.00 97.12 419 PHE A N 1
ATOM 3361 C CA . PHE A 1 419 ? -6.650 -14.591 -4.190 1.00 97.12 419 PHE A CA 1
ATOM 3362 C C . PHE A 1 419 ? -7.648 -13.868 -3.294 1.00 97.12 419 PHE A C 1
ATOM 3364 O O . PHE A 1 419 ? -7.595 -12.653 -3.156 1.00 97.12 419 PHE A O 1
ATOM 3371 N N . ASP A 1 420 ? -8.511 -14.619 -2.618 1.00 92.44 420 ASP A N 1
ATOM 3372 C CA . ASP A 1 420 ? -9.229 -14.079 -1.464 1.00 92.44 420 ASP A CA 1
ATOM 3373 C C . ASP A 1 420 ? -8.328 -14.002 -0.213 1.00 92.44 420 ASP A C 1
ATOM 3375 O O . ASP A 1 420 ? -7.220 -14.549 -0.185 1.00 92.44 420 ASP A O 1
ATOM 3379 N N . GLY A 1 421 ? -8.828 -13.399 0.871 1.00 88.69 421 GLY A N 1
ATOM 3380 C CA . GLY A 1 421 ? -8.118 -13.309 2.159 1.00 88.69 421 GLY A CA 1
ATOM 3381 C C . GLY A 1 421 ? -7.756 -14.652 2.828 1.00 88.69 421 GLY A C 1
ATOM 3382 O O . GLY A 1 421 ? -7.118 -14.673 3.877 1.00 88.69 421 GLY A O 1
ATOM 3383 N N . ARG A 1 422 ? -8.137 -15.801 2.248 1.00 90.88 422 ARG A N 1
ATOM 3384 C CA . ARG A 1 422 ? -7.722 -17.150 2.682 1.00 90.88 422 ARG A CA 1
ATOM 3385 C C . ARG A 1 422 ? -6.755 -17.821 1.700 1.00 90.88 422 ARG A C 1
ATOM 3387 O O . ARG A 1 422 ? -6.528 -19.026 1.798 1.00 90.88 422 ARG A O 1
ATOM 3394 N N . LEU A 1 423 ? -6.190 -17.063 0.760 1.00 95.12 423 LEU A N 1
ATOM 3395 C CA . LEU A 1 423 ? -5.332 -17.546 -0.324 1.00 95.12 423 LEU A CA 1
ATOM 3396 C C . LEU A 1 423 ? -6.002 -18.583 -1.245 1.00 95.12 423 LEU A C 1
ATOM 3398 O O . LEU A 1 423 ? -5.328 -19.430 -1.847 1.00 95.12 423 LEU A O 1
ATOM 3402 N N . ARG A 1 424 ? -7.334 -18.539 -1.382 1.00 92.31 424 ARG A N 1
ATOM 3403 C CA . ARG A 1 424 ? -8.046 -19.310 -2.407 1.00 92.31 424 ARG A CA 1
ATOM 3404 C C . ARG A 1 424 ? -8.034 -18.506 -3.696 1.00 92.31 424 ARG A C 1
ATOM 3406 O O . ARG A 1 424 ? -8.366 -17.328 -3.699 1.00 92.31 424 ARG A O 1
ATOM 3413 N N . LEU A 1 425 ? -7.629 -19.156 -4.780 1.00 93.88 425 LEU A N 1
ATOM 3414 C CA . LEU A 1 425 ? -7.530 -18.536 -6.097 1.00 93.88 425 LEU A CA 1
ATOM 3415 C C . LEU A 1 425 ? -8.905 -18.025 -6.542 1.00 93.88 425 LEU A C 1
ATOM 3417 O O . LEU A 1 425 ? -9.889 -18.770 -6.480 1.00 93.88 425 LEU A O 1
ATOM 3421 N N . LEU A 1 426 ? -8.958 -16.770 -6.980 1.00 93.31 426 LEU A N 1
ATOM 3422 C CA . LEU A 1 426 ? -10.171 -16.169 -7.516 1.00 93.31 426 LEU A CA 1
ATOM 3423 C C . LEU A 1 426 ? -10.555 -16.832 -8.839 1.00 93.31 426 LEU A C 1
ATOM 3425 O O . LEU A 1 426 ? -9.725 -17.388 -9.564 1.00 93.31 426 LEU A O 1
ATOM 3429 N N . ARG A 1 427 ? -11.846 -16.779 -9.164 1.00 89.81 427 ARG A N 1
ATOM 3430 C CA . ARG A 1 427 ? -12.353 -17.310 -10.431 1.00 89.81 427 ARG A CA 1
ATOM 3431 C C . ARG A 1 427 ? -11.674 -16.587 -11.600 1.00 89.81 427 ARG A C 1
ATOM 3433 O O . ARG A 1 427 ? -11.515 -15.380 -11.543 1.00 89.81 427 ARG A O 1
ATOM 3440 N N . ASN A 1 428 ? -11.315 -17.334 -12.646 1.00 90.38 428 ASN A N 1
ATOM 3441 C CA . ASN A 1 428 ? -10.607 -16.857 -13.844 1.00 90.38 428 ASN A CA 1
ATOM 3442 C C . ASN A 1 428 ? -9.167 -16.368 -13.612 1.00 90.38 428 ASN A C 1
ATOM 3444 O O . ASN A 1 428 ? -8.496 -16.039 -14.577 1.00 90.38 428 ASN A O 1
ATOM 3448 N N . TRP A 1 429 ? -8.646 -16.385 -12.388 1.00 94.81 429 TRP A N 1
ATOM 3449 C CA . TRP A 1 429 ? -7.225 -16.161 -12.126 1.00 94.81 429 TRP A CA 1
ATOM 3450 C C . TRP A 1 429 ? -6.499 -17.513 -12.046 1.00 94.81 429 TRP A C 1
ATOM 3452 O O . TRP A 1 429 ? -7.116 -18.510 -11.660 1.00 94.81 429 TRP A O 1
ATOM 3462 N N . PRO A 1 430 ? -5.203 -17.603 -12.394 1.00 95.50 430 PRO A N 1
ATOM 3463 C CA . PRO A 1 430 ? -4.303 -16.526 -12.805 1.00 95.50 430 PRO A CA 1
ATOM 3464 C C . PRO A 1 430 ? -4.414 -16.143 -14.286 1.00 95.50 430 PRO A C 1
ATOM 3466 O O . PRO A 1 430 ? -4.755 -16.980 -15.121 1.00 95.50 430 PRO A O 1
ATOM 3469 N N . GLN A 1 431 ? -4.029 -14.906 -14.598 1.00 94.31 431 GLN A N 1
ATOM 3470 C CA . GLN A 1 431 ? -3.863 -14.406 -15.964 1.00 94.31 431 GLN A CA 1
ATOM 3471 C C . GLN A 1 431 ? -2.410 -14.518 -16.414 1.00 94.31 431 GLN A C 1
ATOM 3473 O O . GLN A 1 431 ? -1.490 -14.484 -15.594 1.00 94.31 431 GLN A O 1
ATOM 3478 N N . LYS A 1 432 ? -2.207 -14.675 -17.720 1.00 90.81 432 LYS A N 1
ATOM 3479 C CA . LYS A 1 432 ? -0.881 -14.694 -18.339 1.00 90.81 432 LYS A CA 1
ATOM 3480 C C . LYS A 1 432 ? -0.697 -13.444 -19.174 1.00 90.81 432 LYS A C 1
ATOM 3482 O O . LYS A 1 432 ? -1.628 -13.018 -19.851 1.00 90.81 432 LYS A O 1
ATOM 3487 N N . LEU A 1 433 ? 0.506 -12.899 -19.129 1.00 85.75 433 LEU A N 1
ATOM 3488 C CA . LEU A 1 433 ? 0.880 -11.730 -19.896 1.00 85.75 433 LEU A CA 1
ATOM 3489 C C . LEU A 1 433 ? 2.275 -11.949 -20.485 1.00 85.75 433 LEU A C 1
ATOM 3491 O O . LEU A 1 433 ? 3.194 -12.427 -19.814 1.00 85.75 433 LEU A O 1
ATOM 3495 N N . GLU A 1 434 ? 2.424 -11.606 -21.757 1.00 79.81 434 GLU A N 1
ATOM 3496 C CA . GLU A 1 434 ? 3.730 -11.551 -22.404 1.00 79.81 434 GLU A CA 1
ATOM 3497 C C . GLU A 1 434 ? 4.484 -10.333 -21.880 1.00 79.81 434 GLU A C 1
ATOM 3499 O O . GLU A 1 434 ? 4.008 -9.205 -21.983 1.00 79.81 434 GLU A O 1
ATOM 3504 N N . GLY A 1 435 ? 5.666 -10.552 -21.323 1.00 76.75 435 GLY A N 1
ATOM 3505 C CA . GLY A 1 435 ? 6.462 -9.492 -20.728 1.00 76.75 435 GLY A CA 1
ATOM 3506 C C . GLY A 1 435 ? 7.333 -10.027 -19.610 1.00 76.75 435 GLY A C 1
ATOM 3507 O O . GLY A 1 435 ? 7.421 -11.235 -19.386 1.00 76.75 435 GLY A O 1
ATOM 3508 N N . VAL A 1 436 ? 7.989 -9.117 -18.907 1.00 74.06 436 VAL A N 1
ATOM 3509 C CA . VAL A 1 436 ? 8.801 -9.426 -17.728 1.00 74.06 436 VAL A CA 1
ATOM 3510 C C . VAL A 1 436 ? 8.626 -8.322 -16.700 1.00 74.06 436 VAL A C 1
ATOM 3512 O O . VAL A 1 436 ? 8.521 -7.151 -17.063 1.00 74.06 436 VAL A O 1
ATOM 3515 N N . PHE A 1 437 ? 8.611 -8.684 -15.419 1.00 71.19 437 PHE A N 1
ATOM 3516 C CA . PHE A 1 437 ? 8.751 -7.682 -14.367 1.00 71.19 437 PHE A CA 1
ATOM 3517 C C . PHE A 1 437 ? 10.211 -7.313 -14.188 1.00 71.19 437 PHE A C 1
ATOM 3519 O O . PHE A 1 437 ? 11.091 -8.177 -14.202 1.00 71.19 437 PHE A O 1
ATOM 3526 N N . MET A 1 438 ? 10.440 -6.034 -13.938 1.00 62.88 438 MET A N 1
ATOM 3527 C CA . MET A 1 438 ? 11.651 -5.587 -13.272 1.00 62.88 438 MET A CA 1
ATOM 3528 C C . MET A 1 438 ? 11.504 -5.839 -11.764 1.00 62.88 438 MET A C 1
ATOM 3530 O O . MET A 1 438 ? 10.404 -5.812 -11.209 1.00 62.88 438 MET A O 1
ATOM 3534 N N . SER A 1 439 ? 12.616 -6.140 -11.094 1.00 55.19 439 SER A N 1
ATOM 3535 C CA . SER A 1 439 ? 12.627 -6.437 -9.658 1.00 55.19 439 SER A CA 1
ATOM 3536 C C . SER A 1 439 ? 12.060 -5.263 -8.847 1.00 55.19 439 SER A C 1
ATOM 3538 O O . SER A 1 439 ? 12.613 -4.170 -8.894 1.00 55.19 439 SER A O 1
ATOM 3540 N N . GLY A 1 440 ? 10.994 -5.500 -8.073 1.00 64.06 440 GLY A N 1
ATOM 3541 C CA . GLY A 1 440 ? 10.413 -4.514 -7.148 1.00 64.06 440 GLY A CA 1
ATOM 3542 C C . GLY A 1 440 ? 9.136 -3.803 -7.618 1.00 64.06 440 GLY A C 1
ATOM 3543 O O . GLY A 1 440 ? 8.592 -3.017 -6.847 1.00 64.06 440 GLY A O 1
ATOM 3544 N N . SER A 1 441 ? 8.623 -4.075 -8.824 1.00 77.69 441 SER A N 1
ATOM 3545 C CA . SER A 1 441 ? 7.296 -3.590 -9.249 1.00 77.69 441 SER A CA 1
ATOM 3546 C C . SER A 1 441 ? 6.182 -4.167 -8.371 1.00 77.69 441 SER A C 1
ATOM 3548 O O . SER A 1 441 ? 6.293 -5.289 -7.895 1.00 77.69 441 SER A O 1
ATOM 3550 N N . GLN A 1 442 ? 5.087 -3.440 -8.186 1.00 88.56 442 GLN A N 1
ATOM 3551 C CA . GLN A 1 442 ? 3.913 -3.884 -7.435 1.00 88.56 442 GLN A CA 1
ATOM 3552 C C . GLN A 1 442 ? 2.639 -3.622 -8.253 1.00 88.56 442 GLN A C 1
ATOM 3554 O O . GLN A 1 442 ? 2.625 -2.777 -9.145 1.00 88.56 442 GLN A O 1
ATOM 3559 N N . ILE A 1 443 ? 1.578 -4.385 -7.988 1.00 94.12 443 ILE A N 1
ATOM 3560 C CA . ILE A 1 443 ? 0.290 -4.242 -8.683 1.00 94.12 443 ILE A CA 1
ATOM 3561 C C . ILE A 1 443 ? -0.477 -3.057 -8.094 1.00 94.12 443 ILE A C 1
ATOM 3563 O O . ILE A 1 443 ? -0.544 -2.917 -6.872 1.00 94.12 443 ILE A O 1
ATOM 3567 N N . ILE A 1 444 ? -1.098 -2.243 -8.941 1.00 95.50 444 ILE A N 1
ATOM 3568 C CA . ILE A 1 444 ? -1.979 -1.155 -8.506 1.00 95.50 444 ILE A CA 1
ATOM 3569 C C . ILE A 1 444 ? -3.435 -1.611 -8.584 1.00 95.50 444 ILE A C 1
ATOM 3571 O O . ILE A 1 444 ? -3.826 -2.291 -9.533 1.00 95.50 444 ILE A O 1
ATOM 3575 N N . LEU A 1 445 ? -4.213 -1.267 -7.555 1.00 97.31 445 LEU A N 1
ATOM 3576 C CA . LEU A 1 445 ? -5.633 -1.590 -7.435 1.00 97.31 445 LEU A CA 1
ATOM 3577 C C . LEU A 1 445 ? -6.438 -0.294 -7.343 1.00 97.31 445 LEU A C 1
ATOM 3579 O O . LEU A 1 445 ? -6.474 0.353 -6.289 1.00 97.31 445 LEU A O 1
ATOM 3583 N N . ALA A 1 446 ? -7.062 0.094 -8.448 1.00 95.94 446 ALA A N 1
ATOM 3584 C CA . ALA A 1 446 ? -7.862 1.309 -8.539 1.00 95.94 446 ALA A CA 1
ATOM 3585 C C . ALA A 1 446 ? -8.830 1.241 -9.717 1.00 95.94 446 ALA A C 1
ATOM 3587 O O . ALA A 1 446 ? -8.546 0.580 -10.711 1.00 95.94 446 ALA A O 1
ATOM 3588 N N . ASP A 1 447 ? -9.959 1.932 -9.600 1.00 95.19 447 ASP A N 1
ATOM 3589 C CA . ASP A 1 447 ? -10.899 2.118 -10.706 1.00 95.19 447 ASP A CA 1
ATOM 3590 C C . ASP A 1 447 ? -10.187 2.843 -11.858 1.00 95.19 447 ASP A C 1
ATOM 3592 O O . ASP A 1 447 ? -9.574 3.890 -11.659 1.00 95.19 447 ASP A O 1
ATOM 3596 N N . ALA A 1 448 ? -10.225 2.273 -13.056 1.00 93.19 448 ALA A N 1
ATOM 3597 C CA . ALA A 1 448 ? -9.621 2.825 -14.266 1.00 93.19 448 ALA A CA 1
ATOM 3598 C C . ALA A 1 448 ? -10.680 3.243 -15.295 1.00 93.19 448 ALA A C 1
ATOM 3600 O O . ALA A 1 448 ? -10.417 4.061 -16.183 1.00 93.19 448 ALA A O 1
ATOM 3601 N N . ASN A 1 449 ? -11.867 2.643 -15.229 1.00 91.69 449 ASN A N 1
ATOM 3602 C CA . ASN A 1 449 ? -12.881 2.727 -16.277 1.00 91.69 449 ASN A CA 1
ATOM 3603 C C . ASN A 1 449 ? -14.156 3.486 -15.849 1.00 91.69 449 ASN A C 1
ATOM 3605 O O . ASN A 1 449 ? -15.011 3.757 -16.696 1.00 91.69 449 ASN A O 1
ATOM 3609 N N . GLY A 1 450 ? -14.265 3.859 -14.572 1.00 90.38 450 GLY A N 1
ATOM 3610 C CA . GLY A 1 450 ? -15.367 4.622 -13.989 1.00 90.38 450 GLY A CA 1
ATOM 3611 C C . GLY A 1 450 ? -16.546 3.775 -13.504 1.00 90.38 450 GLY A C 1
ATOM 3612 O O . GLY A 1 450 ? -17.625 4.323 -13.245 1.00 90.38 450 GLY A O 1
ATOM 3613 N N . ASP A 1 451 ? -16.395 2.453 -13.399 1.00 86.62 451 ASP A N 1
ATOM 3614 C CA . ASP A 1 451 ? -17.465 1.533 -12.996 1.00 86.62 451 ASP A CA 1
ATOM 3615 C C . ASP A 1 451 ? -17.583 1.329 -11.473 1.00 86.62 451 ASP A C 1
ATOM 3617 O O . ASP A 1 451 ? -18.518 0.654 -11.022 1.00 86.62 451 ASP A O 1
ATOM 3621 N N . LYS A 1 452 ? -16.716 1.992 -10.686 1.00 86.50 452 LYS A N 1
ATOM 3622 C CA . LYS A 1 452 ? -16.604 1.918 -9.214 1.00 86.50 452 LYS A CA 1
ATOM 3623 C C . LYS A 1 452 ? -16.030 0.610 -8.674 1.00 86.50 452 LYS A C 1
ATOM 3625 O O . LYS A 1 452 ? -16.045 0.411 -7.455 1.00 86.50 452 LYS A O 1
ATOM 3630 N N . TYR A 1 453 ? -15.555 -0.286 -9.527 1.00 90.31 453 TYR A N 1
ATOM 3631 C CA . TYR A 1 453 ? -14.807 -1.461 -9.117 1.00 90.31 453 TYR A CA 1
ATOM 3632 C C . TYR A 1 453 ? -13.316 -1.227 -9.376 1.00 90.31 453 TYR A C 1
ATOM 3634 O O . TYR A 1 453 ? -12.936 -0.739 -10.431 1.00 90.31 453 TYR A O 1
ATOM 3642 N N . PRO A 1 454 ? -12.445 -1.540 -8.408 1.00 94.94 454 PRO A N 1
ATOM 3643 C CA . PRO A 1 454 ? -11.012 -1.449 -8.633 1.00 94.94 454 PRO A CA 1
ATOM 3644 C C . PRO A 1 454 ? -10.534 -2.448 -9.698 1.00 94.94 454 PRO A C 1
ATOM 3646 O O . PRO A 1 454 ? -10.725 -3.660 -9.562 1.00 94.94 454 PRO A O 1
ATOM 3649 N N . GLU A 1 455 ? -9.852 -1.943 -10.722 1.00 96.94 455 GLU A N 1
ATOM 3650 C CA . GLU A 1 455 ? -9.109 -2.741 -11.693 1.00 96.94 455 GLU A CA 1
ATOM 3651 C C . GLU A 1 455 ? -7.734 -3.161 -11.160 1.00 96.94 455 GLU A C 1
ATOM 3653 O O . GLU A 1 455 ? -7.182 -2.575 -10.229 1.00 96.94 455 GLU A O 1
ATOM 3658 N N . ILE A 1 456 ? -7.156 -4.171 -11.810 1.00 97.25 456 ILE A N 1
ATOM 3659 C CA . ILE A 1 456 ? -5.824 -4.703 -11.546 1.00 97.25 456 ILE A CA 1
ATOM 3660 C C . ILE A 1 456 ? -4.876 -4.154 -12.612 1.00 97.25 456 ILE A C 1
ATOM 3662 O O . ILE A 1 456 ? -4.913 -4.592 -13.764 1.00 97.25 456 ILE A O 1
ATOM 3666 N N . MET A 1 457 ? -4.013 -3.212 -12.237 1.00 94.94 457 MET A N 1
ATOM 3667 C CA . MET A 1 457 ? -3.055 -2.586 -13.147 1.00 94.94 457 MET A CA 1
ATOM 3668 C C . MET A 1 457 ? -1.652 -3.155 -12.935 1.00 94.94 457 MET A C 1
ATOM 3670 O O . MET A 1 457 ? -1.128 -3.190 -11.817 1.00 94.94 457 MET A O 1
ATOM 3674 N N . VAL A 1 458 ? -1.034 -3.594 -14.026 1.00 91.69 458 VAL A N 1
ATOM 3675 C CA . VAL A 1 458 ? 0.241 -4.309 -14.025 1.00 91.69 458 VAL A CA 1
ATOM 3676 C C . VAL A 1 458 ? 1.183 -3.657 -15.028 1.00 91.69 458 VAL A C 1
ATOM 3678 O O . VAL A 1 458 ? 0.914 -3.682 -16.227 1.00 91.69 458 VAL A O 1
ATOM 3681 N N . SER A 1 459 ? 2.290 -3.090 -14.540 1.00 87.50 459 SER A N 1
ATOM 3682 C CA . SER A 1 459 ? 3.363 -2.583 -15.401 1.00 87.50 459 SER A CA 1
ATOM 3683 C C . SER A 1 459 ? 4.328 -3.714 -15.760 1.00 87.50 459 SER A C 1
ATOM 3685 O O . SER A 1 459 ? 4.807 -4.431 -14.877 1.00 87.50 459 SER A O 1
ATOM 3687 N N . VAL A 1 460 ? 4.591 -3.904 -17.053 1.00 81.69 460 VAL A N 1
ATOM 3688 C CA . VAL A 1 460 ? 5.543 -4.902 -17.555 1.00 81.69 460 VAL A CA 1
ATOM 3689 C C . VAL A 1 460 ? 6.536 -4.279 -18.528 1.00 81.69 460 VAL A C 1
ATOM 3691 O O . VAL A 1 460 ? 6.250 -3.302 -19.218 1.00 81.69 460 VAL A O 1
ATOM 3694 N N . GLY A 1 461 ? 7.723 -4.875 -18.595 1.00 75.38 461 GLY A N 1
ATOM 3695 C CA . GLY A 1 461 ? 8.705 -4.646 -19.646 1.00 75.38 461 GLY A CA 1
ATOM 3696 C C . GLY A 1 461 ? 8.578 -5.647 -20.799 1.00 75.38 461 GLY A C 1
ATOM 3697 O O . GLY A 1 461 ? 7.738 -6.548 -20.792 1.00 75.38 461 GLY A O 1
ATOM 3698 N N . GLY A 1 462 ? 9.473 -5.535 -21.783 1.00 70.88 462 GLY A N 1
ATOM 3699 C CA . GLY A 1 462 ? 9.528 -6.434 -22.941 1.00 70.88 462 GLY A CA 1
ATOM 3700 C C . GLY A 1 462 ? 8.660 -5.960 -24.111 1.00 70.88 462 GLY A C 1
ATOM 3701 O O . GLY A 1 462 ? 8.555 -4.762 -24.378 1.00 70.88 462 GLY A O 1
ATOM 3702 N N . ARG A 1 463 ? 8.062 -6.895 -24.860 1.00 69.31 463 ARG A N 1
ATOM 3703 C CA . ARG A 1 463 ? 7.302 -6.554 -26.077 1.00 69.31 463 ARG A CA 1
ATOM 3704 C C . ARG A 1 463 ? 6.004 -5.815 -25.792 1.00 69.31 463 ARG A C 1
ATOM 3706 O O . ARG A 1 463 ? 5.728 -4.825 -26.461 1.00 69.31 463 ARG A O 1
ATOM 3713 N N . LYS A 1 464 ? 5.256 -6.241 -24.774 1.00 75.25 464 LYS A N 1
ATOM 3714 C CA . LYS A 1 464 ? 4.049 -5.547 -24.310 1.00 75.25 464 LYS A CA 1
ATOM 3715 C C . LYS A 1 464 ? 4.368 -4.502 -23.236 1.00 75.25 464 LYS A C 1
ATOM 3717 O O . LYS A 1 464 ? 3.669 -4.390 -22.246 1.00 75.25 464 LYS A O 1
ATOM 3722 N N . ARG A 1 465 ? 5.469 -3.764 -23.391 1.00 78.25 465 ARG A N 1
ATOM 3723 C CA . ARG A 1 465 ? 5.888 -2.769 -22.395 1.00 78.25 465 ARG A CA 1
ATOM 3724 C C . ARG A 1 465 ? 4.806 -1.719 -22.118 1.00 78.25 465 ARG A C 1
ATOM 3726 O O . ARG A 1 465 ? 4.169 -1.214 -23.047 1.00 78.25 465 ARG A O 1
ATOM 3733 N N . GLY A 1 466 ? 4.657 -1.376 -20.844 1.00 80.12 466 GLY A N 1
ATOM 3734 C CA . GLY A 1 466 ? 3.667 -0.428 -20.349 1.00 80.12 466 GLY A CA 1
ATOM 3735 C C . GLY A 1 466 ? 2.725 -1.063 -19.332 1.00 80.12 466 GLY A C 1
ATOM 3736 O O . GLY A 1 466 ? 3.047 -2.074 -18.710 1.00 80.12 466 GLY A O 1
ATOM 3737 N N . ILE A 1 467 ? 1.556 -0.452 -19.157 1.00 88.81 467 ILE A N 1
ATOM 3738 C CA . ILE A 1 467 ? 0.571 -0.832 -18.146 1.00 88.81 467 ILE A CA 1
ATOM 3739 C C . ILE A 1 467 ? -0.571 -1.602 -18.797 1.00 88.81 467 ILE A C 1
ATOM 3741 O O . ILE A 1 467 ? -1.231 -1.097 -19.705 1.00 88.81 467 ILE A O 1
ATOM 3745 N N . HIS A 1 468 ? -0.840 -2.794 -18.283 1.00 91.06 468 HIS A N 1
ATOM 3746 C CA . HIS A 1 468 ? -1.985 -3.628 -18.635 1.00 91.06 468 HIS A CA 1
ATOM 3747 C C . HIS A 1 468 ? -3.008 -3.597 -17.511 1.00 91.06 468 HIS A C 1
ATOM 3749 O O . HIS A 1 468 ? -2.647 -3.722 -16.341 1.00 91.06 468 HIS A O 1
ATOM 3755 N N . ILE A 1 469 ? -4.277 -3.422 -17.862 1.00 94.38 469 ILE A N 1
ATOM 3756 C CA . ILE A 1 469 ? -5.351 -3.183 -16.901 1.00 94.38 469 ILE A CA 1
ATOM 3757 C C . ILE A 1 469 ? -6.413 -4.255 -17.095 1.00 94.38 469 ILE A C 1
ATOM 3759 O O . ILE A 1 469 ? -7.045 -4.353 -18.151 1.00 94.38 469 ILE A O 1
ATOM 3763 N N . PHE A 1 470 ? -6.593 -5.061 -16.056 1.00 96.38 470 PHE A N 1
ATOM 3764 C CA . PHE A 1 470 ? -7.535 -6.166 -16.024 1.00 96.38 470 PHE A CA 1
ATOM 3765 C C . PHE A 1 470 ? -8.712 -5.823 -15.123 1.00 96.38 470 PHE A C 1
ATOM 3767 O O . PHE A 1 470 ? -8.528 -5.282 -14.033 1.00 96.38 470 PHE A O 1
ATOM 3774 N N . ASN A 1 471 ? -9.916 -6.198 -15.541 1.00 94.69 471 ASN A N 1
ATOM 3775 C CA . ASN A 1 471 ? -11.064 -6.181 -14.645 1.00 94.69 471 ASN A CA 1
ATOM 3776 C C . ASN A 1 471 ? -10.992 -7.342 -13.634 1.00 94.69 471 ASN A C 1
ATOM 3778 O O . ASN A 1 471 ? -10.189 -8.274 -13.754 1.00 94.69 471 ASN A O 1
ATOM 3782 N N . ARG A 1 472 ? -11.888 -7.326 -12.644 1.00 90.75 472 ARG A N 1
ATOM 3783 C CA . ARG A 1 472 ? -12.005 -8.380 -11.615 1.00 90.75 472 ARG A CA 1
ATOM 3784 C C . ARG A 1 472 ? -12.179 -9.801 -12.168 1.00 90.75 472 ARG A C 1
ATOM 3786 O O . ARG A 1 472 ? -11.790 -10.770 -11.513 1.00 90.75 472 ARG A O 1
ATOM 3793 N N . ASP A 1 473 ? -12.767 -9.926 -13.358 1.00 89.56 473 ASP A N 1
ATOM 3794 C CA . ASP A 1 473 ? -13.049 -11.200 -14.021 1.00 89.56 473 ASP A CA 1
ATOM 3795 C C . ASP A 1 473 ? -11.835 -11.736 -14.804 1.00 89.56 473 ASP A C 1
ATOM 3797 O O . ASP A 1 473 ? -11.913 -12.835 -15.363 1.00 89.56 473 ASP A O 1
ATOM 3801 N N . GLY A 1 474 ? -10.711 -11.009 -14.790 1.00 92.06 474 GLY A N 1
ATOM 3802 C CA . GLY A 1 474 ? -9.446 -11.381 -15.421 1.00 92.06 474 GLY A CA 1
ATOM 3803 C C . GLY A 1 474 ? -9.356 -11.017 -16.904 1.00 92.06 474 GLY A C 1
ATOM 3804 O O . GLY A 1 474 ? -8.431 -11.462 -17.574 1.00 92.06 474 GLY A O 1
ATOM 3805 N N . GLU A 1 475 ? -10.297 -10.239 -17.436 1.00 94.12 475 GLU A N 1
ATOM 3806 C CA . GLU A 1 475 ? -10.239 -9.743 -18.812 1.00 94.12 475 GLU A CA 1
ATOM 3807 C C . GLU A 1 475 ? -9.414 -8.456 -18.870 1.00 94.12 475 GLU A C 1
ATOM 3809 O O . GLU A 1 475 ? -9.637 -7.532 -18.088 1.00 94.12 475 GLU A O 1
ATOM 3814 N N . GLU A 1 476 ? -8.465 -8.391 -19.804 1.00 93.44 476 GLU A N 1
ATOM 3815 C CA . GLU A 1 476 ? -7.724 -7.166 -20.103 1.00 93.44 476 GLU A CA 1
ATOM 3816 C C . GLU A 1 476 ? -8.650 -6.179 -20.825 1.00 93.44 476 GLU A C 1
ATOM 3818 O O . GLU A 1 476 ? -9.029 -6.400 -21.975 1.00 93.44 476 GLU A O 1
ATOM 3823 N N . ILE A 1 477 ? -9.028 -5.096 -20.146 1.00 91.50 477 ILE A N 1
ATOM 3824 C CA . ILE A 1 477 ? -9.981 -4.111 -20.676 1.00 91.50 477 ILE A CA 1
ATOM 3825 C C . ILE A 1 477 ? -9.286 -2.933 -21.363 1.00 91.50 477 ILE A C 1
ATOM 3827 O O . ILE A 1 477 ? -9.885 -2.264 -22.207 1.00 91.50 477 ILE A O 1
ATOM 3831 N N . MET A 1 478 ? -8.029 -2.658 -21.006 1.00 87.94 478 MET A N 1
ATOM 3832 C CA . MET A 1 478 ? -7.231 -1.591 -21.604 1.00 87.94 478 MET A CA 1
ATOM 3833 C C . MET A 1 478 ? -5.730 -1.793 -21.356 1.00 87.94 478 MET A C 1
ATOM 3835 O O . MET A 1 478 ? -5.318 -2.460 -20.410 1.00 87.94 478 MET A O 1
ATOM 3839 N N . SER A 1 479 ? -4.911 -1.137 -22.179 1.00 87.25 479 SER A N 1
ATOM 3840 C CA . SER A 1 479 ? -3.459 -1.057 -21.995 1.00 87.25 479 SER A CA 1
ATOM 3841 C C . SER A 1 479 ? -2.943 0.346 -22.327 1.00 87.25 479 SER A C 1
ATOM 3843 O O . SER A 1 479 ? -3.483 1.002 -23.224 1.00 87.25 479 SER A O 1
ATOM 3845 N N . LYS A 1 480 ? -1.894 0.804 -21.639 1.00 85.06 480 LYS A N 1
ATOM 3846 C CA . LYS A 1 480 ? -1.162 2.048 -21.918 1.00 85.06 480 LYS A CA 1
ATOM 3847 C C . LYS A 1 480 ? 0.291 1.705 -22.230 1.00 85.06 480 LYS A C 1
ATOM 3849 O O . LYS A 1 480 ? 0.991 1.188 -21.368 1.00 85.06 480 LYS A O 1
ATOM 3854 N N . ARG A 1 481 ? 0.742 1.978 -23.455 1.00 76.94 481 ARG A N 1
ATOM 3855 C CA . ARG A 1 481 ? 2.120 1.679 -23.875 1.00 76.94 481 ARG A CA 1
ATOM 3856 C C . ARG A 1 481 ? 3.082 2.799 -23.511 1.00 76.94 481 ARG A C 1
ATOM 3858 O O . ARG A 1 481 ? 2.735 3.975 -23.610 1.00 76.94 481 ARG A O 1
ATOM 3865 N N . THR A 1 482 ? 4.304 2.408 -23.180 1.00 71.56 482 THR A N 1
ATOM 3866 C CA . THR A 1 482 ? 5.462 3.290 -23.019 1.00 71.56 482 THR A CA 1
ATOM 3867 C C . THR A 1 482 ? 6.455 3.092 -24.159 1.00 71.56 482 THR A C 1
ATOM 3869 O O . THR A 1 482 ? 6.408 2.118 -24.916 1.00 71.56 482 THR A O 1
ATOM 3872 N N . PHE A 1 483 ? 7.355 4.058 -24.319 1.00 64.94 483 PHE A N 1
ATOM 3873 C CA . PHE A 1 483 ? 8.395 4.006 -25.342 1.00 64.94 483 PHE A CA 1
ATOM 3874 C C . PHE A 1 483 ? 9.495 3.007 -24.978 1.00 64.94 483 PHE A C 1
ATOM 3876 O O . PHE A 1 483 ? 9.908 2.210 -25.822 1.00 64.94 483 PHE A O 1
ATOM 3883 N N . SER A 1 484 ? 9.886 2.981 -23.707 1.00 62.91 484 SER A N 1
ATOM 3884 C CA . SER A 1 484 ? 10.976 2.174 -23.167 1.00 62.91 484 SER A CA 1
ATOM 3885 C C . SER A 1 484 ? 10.492 1.140 -22.143 1.00 62.91 484 SER A C 1
ATOM 3887 O O . SER A 1 484 ? 9.294 0.987 -21.903 1.00 62.91 484 SER A O 1
ATOM 3889 N N . ILE A 1 485 ? 11.422 0.371 -21.574 1.00 65.50 485 ILE A N 1
ATOM 3890 C CA . ILE A 1 485 ? 11.090 -0.627 -20.556 1.00 65.50 485 ILE A CA 1
ATOM 3891 C C . ILE A 1 485 ? 10.603 0.101 -19.301 1.00 65.50 485 ILE A C 1
ATOM 3893 O O . ILE A 1 485 ? 11.251 1.022 -18.809 1.00 65.50 485 ILE A O 1
ATOM 3897 N N . CYS A 1 486 ? 9.475 -0.348 -18.764 1.00 65.88 486 CYS A N 1
ATOM 3898 C CA . CYS A 1 486 ? 8.989 0.082 -17.464 1.00 65.88 486 CYS A CA 1
ATOM 3899 C C . CYS A 1 486 ? 9.604 -0.771 -16.356 1.00 65.88 486 CYS A C 1
ATOM 3901 O O . CYS A 1 486 ? 9.689 -1.996 -16.486 1.00 65.88 486 CYS A O 1
ATOM 3903 N N . GLY A 1 487 ? 10.041 -0.124 -15.275 1.00 62.12 487 GLY A N 1
ATOM 3904 C CA . GLY A 1 487 ? 10.747 -0.805 -14.190 1.00 62.12 487 GLY A CA 1
ATOM 3905 C C . GLY A 1 487 ? 10.342 -0.423 -12.776 1.00 62.12 487 GLY A C 1
ATOM 3906 O O . GLY A 1 487 ? 10.954 -0.903 -11.825 1.00 62.12 487 GLY A O 1
ATOM 3907 N N . VAL A 1 488 ? 9.315 0.408 -12.627 1.00 75.94 488 VAL A N 1
ATOM 3908 C CA . VAL A 1 488 ? 8.822 0.880 -11.334 1.00 75.94 488 VAL A CA 1
ATOM 3909 C C . VAL A 1 488 ? 7.336 0.592 -11.183 1.00 75.94 488 VAL A C 1
ATOM 3911 O O . VAL A 1 488 ? 6.651 0.233 -12.134 1.00 75.94 488 VAL A O 1
ATOM 3914 N N . THR A 1 489 ? 6.852 0.679 -9.951 1.00 86.88 489 THR A N 1
ATOM 3915 C CA . THR A 1 489 ? 5.425 0.650 -9.652 1.00 86.88 489 THR A CA 1
ATOM 3916 C C . THR A 1 489 ? 4.788 1.961 -10.132 1.00 86.88 489 THR A C 1
ATOM 3918 O O . THR A 1 489 ? 5.289 3.014 -9.722 1.00 86.88 489 THR A O 1
ATOM 3921 N N . PRO A 1 490 ? 3.718 1.915 -10.950 1.00 90.06 490 PRO A N 1
ATOM 3922 C CA . PRO A 1 490 ? 2.965 3.109 -11.316 1.00 90.06 490 PRO A CA 1
ATOM 3923 C C . PRO A 1 490 ? 2.290 3.732 -10.096 1.00 90.06 490 PRO A C 1
ATOM 3925 O O . PRO A 1 490 ? 2.083 3.072 -9.076 1.00 90.06 490 PRO A O 1
ATOM 3928 N N . ALA A 1 491 ? 1.883 4.989 -10.228 1.00 93.94 491 ALA A N 1
ATOM 3929 C CA . ALA A 1 491 ? 0.997 5.639 -9.270 1.00 93.94 491 ALA A CA 1
ATOM 3930 C C . ALA A 1 491 ? -0.329 6.019 -9.930 1.00 93.94 491 ALA A C 1
ATOM 3932 O O . ALA A 1 491 ? -0.388 6.255 -11.137 1.00 93.94 491 ALA A O 1
ATOM 3933 N N . VAL A 1 492 ? -1.388 6.107 -9.129 1.00 95.75 492 VAL A N 1
ATOM 3934 C CA . VAL A 1 492 ? -2.666 6.695 -9.541 1.00 95.75 492 VAL A CA 1
ATOM 3935 C C . VAL A 1 492 ? -3.106 7.768 -8.562 1.00 95.75 492 VAL A C 1
ATOM 3937 O O . VAL A 1 492 ? -3.011 7.592 -7.345 1.00 95.75 492 VAL A O 1
ATOM 3940 N N . ALA A 1 493 ? -3.586 8.882 -9.101 1.00 95.50 493 ALA A N 1
ATOM 3941 C CA . ALA A 1 493 ? -4.097 10.007 -8.332 1.00 95.50 493 ALA A CA 1
ATOM 3942 C C . ALA A 1 493 ? -4.966 10.903 -9.216 1.00 95.50 493 ALA A C 1
ATOM 3944 O O . ALA A 1 493 ? -4.809 10.906 -10.431 1.00 95.50 493 ALA A O 1
ATOM 3945 N N . ASP A 1 494 ? -5.859 11.668 -8.597 1.00 95.25 494 ASP A N 1
ATOM 3946 C CA . ASP A 1 494 ? -6.573 12.775 -9.242 1.00 95.25 494 ASP A CA 1
ATOM 3947 C C . ASP A 1 494 ? -5.677 14.012 -9.178 1.00 95.25 494 ASP A C 1
ATOM 3949 O O . ASP A 1 494 ? -5.647 14.712 -8.165 1.00 95.25 494 ASP A O 1
ATOM 3953 N N . LEU A 1 495 ? -4.854 14.205 -10.211 1.00 95.69 495 LEU A N 1
ATOM 3954 C CA . LEU A 1 495 ? -3.827 15.251 -10.231 1.00 95.69 495 LEU A CA 1
ATOM 3955 C C . LEU A 1 495 ? -4.446 16.625 -10.499 1.00 95.69 495 LEU A C 1
ATOM 3957 O O . LEU A 1 495 ? -3.965 17.642 -10.008 1.00 95.69 495 LEU A O 1
ATOM 3961 N N . ASN A 1 496 ? -5.513 16.669 -11.297 1.00 92.50 496 ASN A N 1
ATOM 3962 C CA . ASN A 1 496 ? -6.108 17.915 -11.779 1.00 92.50 496 ASN A CA 1
ATOM 3963 C C . ASN A 1 496 ? -7.405 18.321 -11.040 1.00 92.50 496 ASN A C 1
ATOM 3965 O O . ASN A 1 496 ? -7.970 19.374 -11.359 1.00 92.50 496 ASN A O 1
ATOM 3969 N N . GLN A 1 497 ? -7.848 17.528 -10.056 1.00 92.62 497 GLN A N 1
ATOM 3970 C CA . GLN A 1 497 ? -9.087 17.687 -9.282 1.00 92.62 497 GLN A CA 1
ATOM 3971 C C . GLN A 1 497 ? -10.377 17.655 -10.118 1.00 92.62 497 GLN A C 1
ATOM 3973 O O . GLN A 1 497 ? -11.367 18.315 -9.775 1.00 92.62 497 GLN A O 1
ATOM 3978 N N . ASP A 1 498 ? -10.404 16.904 -11.217 1.00 90.19 498 ASP A N 1
ATOM 3979 C CA . ASP A 1 498 ? -11.621 16.706 -12.012 1.00 90.19 498 ASP A CA 1
ATOM 3980 C C . ASP A 1 498 ? -12.508 15.558 -11.489 1.00 90.19 498 ASP A C 1
ATOM 3982 O O . ASP A 1 498 ? -13.624 15.351 -11.986 1.00 90.19 498 ASP A O 1
ATOM 3986 N N . GLY A 1 499 ? -12.064 14.869 -10.432 1.00 89.12 499 GLY A N 1
ATOM 3987 C CA . GLY A 1 499 ? -12.750 13.741 -9.809 1.00 89.12 499 GLY A CA 1
ATOM 3988 C C . GLY A 1 499 ? -12.416 12.393 -10.447 1.00 89.12 499 GLY A C 1
ATOM 3989 O O . GLY A 1 499 ? -12.927 11.365 -9.978 1.00 89.12 499 GLY A O 1
ATOM 3990 N N . LYS A 1 500 ? -11.590 12.379 -11.497 1.00 93.94 500 LYS A N 1
ATOM 3991 C CA . LYS A 1 500 ? -11.109 11.174 -12.165 1.00 93.94 500 LYS A CA 1
ATOM 3992 C C . LYS A 1 500 ? -9.639 10.930 -11.855 1.00 93.94 500 LYS A C 1
ATOM 3994 O O . LYS A 1 500 ? -8.925 11.792 -11.366 1.00 93.94 500 LYS A O 1
ATOM 3999 N N . LEU A 1 501 ? -9.206 9.700 -12.085 1.00 95.38 501 LEU A N 1
ATOM 4000 C CA . LEU A 1 501 ? -7.837 9.277 -11.850 1.00 95.38 501 LEU A CA 1
ATOM 4001 C C . LEU A 1 501 ? -6.984 9.481 -13.098 1.00 95.38 501 LEU A C 1
ATOM 4003 O O . LEU A 1 501 ? -7.374 9.135 -14.217 1.00 95.38 501 LEU A O 1
ATOM 4007 N N . GLU A 1 502 ? -5.761 9.930 -12.878 1.00 96.19 502 GLU A N 1
ATOM 4008 C CA . GLU A 1 502 ? -4.653 9.782 -13.800 1.00 96.19 502 GLU A CA 1
ATOM 4009 C C . GLU A 1 502 ? -3.778 8.587 -13.413 1.00 96.19 502 GLU A C 1
ATOM 4011 O O . GLU A 1 502 ? -3.622 8.258 -12.237 1.00 96.19 502 GLU A O 1
ATOM 4016 N N . ILE A 1 503 ? -3.177 7.951 -14.421 1.00 94.75 503 ILE A N 1
ATOM 4017 C CA . ILE A 1 503 ? -2.136 6.934 -14.250 1.00 94.75 503 ILE A CA 1
ATOM 4018 C C . ILE A 1 503 ? -0.787 7.568 -14.569 1.00 94.75 503 ILE A C 1
ATOM 4020 O O . ILE A 1 503 ? -0.598 8.083 -15.674 1.00 94.75 503 ILE A O 1
ATOM 4024 N N . ILE A 1 504 ? 0.140 7.476 -13.622 1.00 94.06 504 ILE A N 1
ATOM 4025 C CA . ILE A 1 504 ? 1.492 8.014 -13.691 1.00 94.06 504 ILE A CA 1
ATOM 4026 C C . ILE A 1 504 ? 2.481 6.859 -13.842 1.00 94.06 504 ILE A C 1
ATOM 4028 O O . ILE A 1 504 ? 2.499 5.946 -13.017 1.00 94.06 504 ILE A O 1
ATOM 4032 N N . GLU A 1 505 ? 3.323 6.924 -14.870 1.00 89.75 505 GLU A N 1
ATOM 4033 C CA . GLU A 1 505 ? 4.379 5.941 -15.123 1.00 89.75 505 GLU A CA 1
ATOM 4034 C C . GLU A 1 505 ? 5.609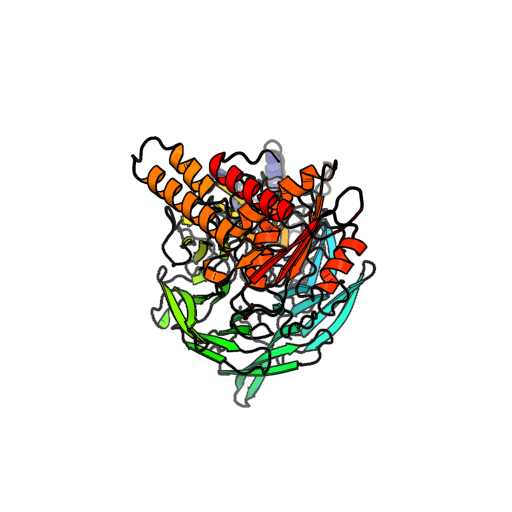 6.616 -15.705 1.00 89.75 505 GLU A C 1
ATOM 4036 O O . GLU A 1 505 ? 5.499 7.500 -16.555 1.00 89.75 505 GLU A O 1
ATOM 4041 N N . ILE A 1 506 ? 6.788 6.147 -15.314 1.00 84.12 506 ILE A N 1
ATOM 4042 C CA . ILE A 1 506 ? 8.048 6.587 -15.904 1.00 84.12 506 ILE A CA 1
ATOM 4043 C C . ILE A 1 506 ? 8.786 5.416 -16.560 1.00 84.12 506 ILE A C 1
ATOM 4045 O O . ILE A 1 506 ? 8.950 4.343 -15.976 1.00 84.12 506 ILE A O 1
ATOM 4049 N N . GLY A 1 507 ? 9.220 5.632 -17.802 1.00 77.25 507 GLY A N 1
ATOM 4050 C CA . GLY A 1 507 ? 10.031 4.674 -18.550 1.00 77.25 507 GLY A CA 1
ATOM 4051 C C . GLY A 1 507 ? 11.525 4.772 -18.221 1.00 77.25 507 GLY A C 1
ATOM 4052 O O . GLY A 1 507 ? 12.002 5.781 -17.704 1.00 77.25 507 GLY A O 1
ATOM 4053 N N . SER A 1 508 ? 12.298 3.745 -18.580 1.00 74.00 508 SER A N 1
ATOM 4054 C CA . SER A 1 508 ? 13.771 3.750 -18.523 1.00 74.00 508 SER A CA 1
ATOM 4055 C C . SER A 1 508 ? 14.438 4.774 -19.462 1.00 74.00 508 SER A C 1
ATOM 4057 O O . SER A 1 508 ? 15.651 4.933 -19.463 1.00 74.00 508 SER A O 1
ATOM 4059 N N . ASP A 1 509 ? 13.661 5.427 -20.322 1.00 70.62 509 ASP A N 1
ATOM 4060 C CA . ASP A 1 509 ? 14.064 6.567 -21.151 1.00 70.62 509 ASP A CA 1
ATOM 4061 C C . ASP A 1 509 ? 13.801 7.916 -20.470 1.00 70.62 509 ASP A C 1
ATOM 4063 O O . ASP A 1 509 ? 13.876 8.948 -21.129 1.00 70.62 509 ASP A O 1
ATOM 4067 N N . TRP A 1 510 ? 13.472 7.910 -19.172 1.00 76.81 510 TRP A N 1
ATOM 4068 C CA . TRP A 1 510 ? 13.210 9.102 -18.360 1.00 76.81 510 TRP A CA 1
ATOM 4069 C C . TRP A 1 510 ? 12.065 9.984 -18.880 1.00 76.81 510 TRP A C 1
ATOM 4071 O O . TRP A 1 510 ? 11.947 11.158 -18.523 1.00 76.81 510 TRP A O 1
ATOM 4081 N N . LYS A 1 511 ? 11.171 9.405 -19.687 1.00 80.94 511 LYS A N 1
ATOM 4082 C CA . LYS A 1 511 ? 9.909 10.037 -20.067 1.00 80.94 511 LYS A CA 1
ATOM 4083 C C . LYS A 1 511 ? 8.836 9.688 -19.046 1.00 80.94 511 LYS A C 1
ATOM 4085 O O . LYS A 1 511 ? 8.548 8.512 -18.806 1.00 80.94 511 LYS A O 1
ATOM 4090 N N . LEU A 1 512 ? 8.237 10.724 -18.472 1.00 88.06 512 LEU A N 1
ATOM 4091 C CA . LEU A 1 512 ? 7.122 10.625 -17.542 1.00 88.06 512 LEU A CA 1
ATOM 4092 C C . LEU A 1 512 ? 5.806 10.734 -18.313 1.00 88.06 512 LEU A C 1
ATOM 4094 O O . LEU A 1 512 ? 5.548 11.722 -19.001 1.00 88.06 512 LEU A O 1
ATOM 4098 N N . PHE A 1 513 ? 4.969 9.715 -18.185 1.00 88.69 513 PHE A N 1
ATOM 4099 C CA . PHE A 1 513 ? 3.649 9.642 -18.787 1.00 88.69 513 PHE A CA 1
ATOM 4100 C C . PHE A 1 513 ? 2.581 9.870 -17.729 1.00 88.69 513 PHE A C 1
ATOM 4102 O O . PHE A 1 513 ? 2.660 9.321 -16.631 1.00 88.69 513 PHE A O 1
ATOM 4109 N N . VAL A 1 514 ? 1.556 10.637 -18.099 1.00 93.62 514 VAL A N 1
ATOM 4110 C CA . VAL A 1 514 ? 0.381 10.868 -17.258 1.00 93.62 514 VAL A CA 1
ATOM 4111 C C . VAL A 1 514 ? -0.867 10.704 -18.112 1.00 93.62 514 VAL A C 1
ATOM 4113 O O . VAL A 1 514 ? -1.238 11.599 -18.876 1.00 93.62 514 VAL A O 1
ATOM 4116 N N . TRP A 1 515 ? -1.501 9.535 -18.030 1.00 92.25 515 TRP A N 1
ATOM 4117 C CA . TRP A 1 515 ? -2.693 9.222 -18.817 1.00 92.25 515 TRP A CA 1
ATOM 4118 C C . TRP A 1 515 ? -3.967 9.508 -18.045 1.00 92.25 515 TRP A C 1
ATOM 4120 O O . TRP A 1 515 ? -4.129 9.049 -16.920 1.00 92.25 515 TRP A O 1
ATOM 4130 N N . LYS A 1 516 ? -4.921 10.149 -18.719 1.00 92.25 516 LYS A N 1
ATOM 4131 C CA . LYS A 1 516 ? -6.280 10.306 -18.205 1.00 92.25 516 LYS A CA 1
ATOM 4132 C C . LYS A 1 516 ? -7.017 8.972 -18.209 1.00 92.25 516 LYS A C 1
ATOM 4134 O O . LYS A 1 516 ? -6.879 8.178 -19.155 1.00 92.25 516 LYS A O 1
ATOM 4139 N N . THR A 1 517 ? -7.849 8.772 -17.197 1.00 92.62 517 THR A N 1
ATOM 4140 C CA . THR A 1 517 ? -8.774 7.642 -17.106 1.00 92.62 517 THR A CA 1
ATOM 4141 C C . THR A 1 517 ? -10.199 8.123 -16.835 1.00 92.62 517 THR A C 1
ATOM 4143 O O . THR A 1 517 ? -10.437 9.312 -16.638 1.00 92.62 517 THR A O 1
ATOM 4146 N N . GLU A 1 518 ? -11.162 7.205 -16.877 1.00 92.25 518 GLU A N 1
ATOM 4147 C CA . GLU A 1 518 ? -12.536 7.478 -16.434 1.00 92.25 518 GLU A CA 1
ATOM 4148 C C . GLU A 1 518 ? -12.759 7.056 -14.973 1.00 92.25 518 GLU A C 1
ATOM 4150 O O . GLU A 1 518 ? -13.837 7.286 -14.425 1.00 92.25 518 GLU A O 1
ATOM 4155 N N . GLY A 1 519 ? -11.741 6.453 -14.352 1.00 92.12 519 GLY A N 1
ATOM 4156 C CA . GLY A 1 519 ? -11.787 5.900 -13.010 1.00 92.12 519 GLY A CA 1
ATOM 4157 C C . GLY A 1 519 ? -11.982 6.956 -11.939 1.00 92.12 519 GLY A C 1
ATOM 4158 O O . GLY A 1 519 ? -11.447 8.055 -12.041 1.00 92.12 519 GLY A O 1
ATOM 4159 N N . LEU A 1 520 ? -12.763 6.644 -10.908 1.00 87.94 520 LEU A N 1
ATOM 4160 C CA . LEU A 1 520 ? -13.132 7.613 -9.880 1.00 87.94 520 LEU A CA 1
ATOM 4161 C C . LEU A 1 520 ? -12.078 7.708 -8.777 1.00 87.94 520 LEU A C 1
ATOM 4163 O O . LEU A 1 520 ? -11.687 6.700 -8.190 1.00 87.94 520 LEU A O 1
ATOM 4167 N N . SER A 1 521 ? -11.724 8.931 -8.376 1.00 88.62 521 SER A N 1
ATOM 4168 C CA . SER A 1 521 ? -10.702 9.175 -7.343 1.00 88.62 521 SER A CA 1
ATOM 4169 C C . SER A 1 521 ? -11.047 8.623 -5.952 1.00 88.62 521 SER A C 1
ATOM 4171 O O . SER A 1 521 ? -10.170 8.349 -5.136 1.00 88.62 521 SER A O 1
ATOM 4173 N N . SER A 1 522 ? -12.331 8.361 -5.696 1.00 80.62 522 SER A N 1
ATOM 4174 C CA . SER A 1 522 ? -12.814 7.697 -4.475 1.00 80.62 522 SER A CA 1
ATOM 4175 C C . SER A 1 522 ? -12.619 6.171 -4.461 1.00 80.62 522 SER A C 1
ATOM 4177 O O . SER A 1 522 ? -12.789 5.540 -3.414 1.00 80.62 522 SER A O 1
ATOM 4179 N N . CYS A 1 523 ? -12.264 5.567 -5.597 1.00 88.94 523 CYS A N 1
ATOM 4180 C CA . CYS A 1 523 ? -12.210 4.118 -5.805 1.00 88.94 523 CYS A CA 1
ATOM 4181 C C . CYS A 1 523 ? -10.768 3.611 -5.976 1.00 88.94 523 CYS A C 1
ATOM 4183 O O . CYS A 1 523 ? -10.469 2.809 -6.856 1.00 88.94 523 CYS A O 1
ATOM 4185 N N . VAL A 1 524 ? -9.870 4.068 -5.101 1.00 92.62 524 VAL A N 1
ATOM 4186 C CA . VAL A 1 524 ? -8.502 3.547 -4.975 1.00 92.62 524 VAL A CA 1
ATOM 4187 C C . VAL A 1 524 ? -8.433 2.600 -3.774 1.00 92.62 524 VAL A C 1
ATOM 4189 O O . VAL A 1 524 ? -8.875 2.946 -2.674 1.00 92.62 524 VAL A O 1
ATOM 4192 N N . GLU A 1 525 ? -7.905 1.394 -3.980 1.00 93.94 525 GLU A N 1
ATOM 4193 C CA . GLU A 1 525 ? -7.623 0.418 -2.915 1.00 93.94 525 GLU A CA 1
ATOM 4194 C C . GLU A 1 525 ? -6.128 0.366 -2.583 1.00 93.94 525 GLU A C 1
ATOM 4196 O O . GLU A 1 525 ? -5.742 0.292 -1.415 1.00 93.94 525 GLU A O 1
ATOM 4201 N N . TRP A 1 526 ? -5.285 0.423 -3.618 1.00 96.00 526 TRP A N 1
ATOM 4202 C CA . TRP A 1 526 ? -3.830 0.356 -3.522 1.00 96.00 526 TRP A CA 1
ATOM 4203 C C . TRP A 1 526 ? -3.210 1.157 -4.669 1.00 96.00 526 TRP A C 1
ATOM 4205 O O . TRP A 1 526 ? -2.968 0.615 -5.743 1.00 96.00 526 TRP A O 1
ATOM 4215 N N . GLY A 1 527 ? -3.020 2.463 -4.466 1.00 93.44 527 GLY A N 1
ATOM 4216 C CA . GLY A 1 527 ? -2.728 3.403 -5.556 1.00 93.44 527 GLY A CA 1
ATOM 4217 C C . GLY A 1 527 ? -1.250 3.609 -5.889 1.00 93.44 527 GLY A C 1
ATOM 4218 O O . GLY A 1 527 ? -0.939 4.187 -6.924 1.00 93.44 527 GLY A O 1
ATOM 4219 N N . MET A 1 528 ? -0.342 3.182 -5.010 1.00 92.38 528 MET A N 1
ATOM 4220 C CA . MET A 1 528 ? 1.102 3.426 -5.121 1.00 92.38 528 MET A CA 1
ATOM 4221 C C . MET A 1 528 ? 1.894 2.246 -4.547 1.00 92.38 528 MET A C 1
ATOM 4223 O O . MET A 1 528 ? 1.325 1.335 -3.930 1.00 92.38 528 MET A O 1
ATOM 4227 N N . TYR A 1 529 ? 3.220 2.274 -4.700 1.00 90.69 529 TYR A N 1
ATOM 4228 C CA . TYR A 1 529 ? 4.099 1.329 -4.012 1.00 90.69 529 TYR A CA 1
ATOM 4229 C C . TYR A 1 529 ? 3.835 1.349 -2.501 1.00 90.69 529 TYR A C 1
ATOM 4231 O O . TYR A 1 529 ? 3.700 2.406 -1.898 1.00 90.69 529 TYR A O 1
ATOM 4239 N N . GLN A 1 530 ? 3.698 0.179 -1.879 1.00 89.88 530 GLN A N 1
ATOM 4240 C CA . GLN A 1 530 ? 3.355 0.049 -0.458 1.00 89.88 530 GLN A CA 1
ATOM 4241 C C . GLN A 1 530 ? 2.123 0.886 -0.019 1.00 89.88 530 GLN A C 1
ATOM 4243 O O . GLN A 1 530 ? 2.034 1.325 1.128 1.00 89.88 530 GLN A O 1
ATOM 4248 N N . ASN A 1 531 ? 1.142 1.015 -0.923 1.00 89.00 531 ASN A N 1
ATOM 4249 C CA . ASN A 1 531 ? -0.201 1.597 -0.775 1.00 89.00 531 ASN A CA 1
ATOM 4250 C C . ASN A 1 531 ? -0.293 3.134 -0.795 1.00 89.00 531 ASN A C 1
ATOM 4252 O O . ASN A 1 531 ? -1.277 3.652 -1.319 1.00 89.00 531 ASN A O 1
ATOM 4256 N N . ASN A 1 532 ? 0.689 3.864 -0.264 1.00 89.31 532 ASN A N 1
ATOM 4257 C CA . ASN A 1 532 ? 0.599 5.316 -0.066 1.00 89.31 532 ASN A CA 1
ATOM 4258 C C . ASN A 1 532 ? 1.961 6.025 -0.216 1.00 89.31 532 ASN A C 1
ATOM 4260 O O . ASN A 1 532 ? 2.981 5.345 -0.263 1.00 89.31 532 ASN A O 1
ATOM 4264 N N . PRO A 1 533 ? 2.013 7.372 -0.233 1.00 88.06 533 PRO A N 1
ATOM 4265 C CA . PRO A 1 533 ? 3.267 8.127 -0.384 1.00 88.06 533 PRO A CA 1
ATOM 4266 C C . PRO A 1 533 ? 4.323 7.862 0.699 1.00 88.06 533 PRO A C 1
ATOM 4268 O O . PRO A 1 533 ? 5.515 8.063 0.492 1.00 88.06 533 PRO A O 1
ATOM 4271 N N . GLN A 1 534 ? 3.903 7.407 1.880 1.00 89.12 534 GLN A N 1
ATOM 4272 C CA . GLN A 1 534 ? 4.810 7.045 2.973 1.00 89.12 534 GLN A CA 1
ATOM 4273 C C . GLN A 1 534 ? 5.314 5.602 2.878 1.00 89.12 534 GLN A C 1
ATOM 4275 O O . GLN A 1 534 ? 6.090 5.172 3.732 1.00 89.12 534 GLN A O 1
ATOM 4280 N N . HIS A 1 535 ? 4.847 4.851 1.878 1.00 88.88 535 HIS A N 1
ATOM 4281 C CA . HIS A 1 535 ? 5.192 3.457 1.642 1.00 88.88 535 HIS A CA 1
ATOM 4282 C C . HIS A 1 535 ? 4.960 2.574 2.883 1.00 88.88 535 HIS A C 1
ATOM 4284 O O . HIS A 1 535 ? 5.764 1.719 3.243 1.00 88.88 535 HIS A O 1
ATOM 4290 N N . THR A 1 536 ? 3.843 2.782 3.584 1.00 87.81 536 THR A N 1
ATOM 4291 C CA . THR A 1 536 ? 3.610 2.109 4.879 1.00 87.81 536 THR A CA 1
ATOM 4292 C C . THR A 1 536 ? 3.363 0.605 4.761 1.00 87.81 536 THR A C 1
ATOM 4294 O O . THR A 1 536 ? 3.574 -0.131 5.726 1.00 87.81 536 THR A O 1
ATOM 4297 N N . GLY A 1 537 ? 2.868 0.147 3.608 1.00 91.19 537 GLY A N 1
ATOM 4298 C CA . GLY A 1 537 ? 2.475 -1.241 3.384 1.00 91.19 537 GLY A CA 1
ATOM 4299 C C . GLY A 1 537 ? 1.304 -1.681 4.264 1.00 91.19 537 GLY A C 1
ATOM 4300 O O . GLY A 1 537 ? 1.179 -2.871 4.537 1.00 91.19 537 GLY A O 1
ATOM 4301 N N . VAL A 1 538 ? 0.467 -0.750 4.739 1.00 92.06 538 VAL A N 1
ATOM 4302 C CA . VAL A 1 538 ? -0.687 -1.047 5.599 1.00 92.06 538 VAL A CA 1
ATOM 4303 C C . VAL A 1 538 ? -1.990 -0.846 4.836 1.00 92.06 538 VAL A C 1
ATOM 4305 O O . VAL A 1 538 ? -2.373 0.278 4.528 1.00 92.06 538 VAL A O 1
ATOM 4308 N N . TYR A 1 539 ? -2.722 -1.933 4.615 1.00 92.19 539 TYR A N 1
ATOM 4309 C CA . TYR A 1 539 ? -4.093 -1.905 4.136 1.00 92.19 539 TYR A CA 1
ATOM 4310 C C . TYR A 1 539 ? -5.073 -1.956 5.303 1.00 92.19 539 TYR A C 1
ATOM 4312 O O . TYR A 1 539 ? -5.196 -2.951 6.025 1.00 92.19 539 TYR A O 1
ATOM 4320 N N . LYS A 1 540 ? -5.821 -0.868 5.464 1.00 85.19 540 LYS A N 1
ATOM 4321 C CA . LYS A 1 540 ? -6.959 -0.830 6.375 1.00 85.19 540 LYS A CA 1
ATOM 4322 C C . LYS A 1 540 ? -8.202 -1.173 5.584 1.00 85.19 540 LYS A C 1
ATOM 4324 O O . LYS A 1 540 ? -8.625 -0.406 4.725 1.00 85.19 540 LYS A O 1
ATOM 4329 N N . ARG A 1 541 ? -8.792 -2.316 5.920 1.00 75.44 541 ARG A N 1
ATOM 4330 C CA . ARG A 1 541 ? -10.060 -2.763 5.362 1.00 75.44 541 ARG A CA 1
ATOM 4331 C C . ARG A 1 541 ? -11.076 -1.632 5.423 1.00 75.44 541 ARG A C 1
ATOM 4333 O O . ARG A 1 541 ? -11.402 -1.146 6.512 1.00 75.44 541 ARG A O 1
ATOM 4340 N N . LYS A 1 542 ? -11.583 -1.224 4.255 1.00 68.56 542 LYS A N 1
ATOM 4341 C CA . LYS A 1 542 ? -12.719 -0.310 4.191 1.00 68.56 542 LYS A CA 1
ATOM 4342 C C . LYS A 1 542 ? -13.841 -0.990 4.952 1.00 68.56 542 LYS A C 1
ATOM 4344 O O . LYS A 1 542 ? -14.292 -2.082 4.599 1.00 68.56 542 LYS A O 1
ATOM 4349 N N . ARG A 1 543 ? -14.268 -0.378 6.056 1.00 50.44 543 ARG A N 1
ATOM 4350 C CA . ARG A 1 543 ? -15.530 -0.778 6.658 1.00 50.44 543 ARG A CA 1
ATOM 4351 C C . ARG A 1 543 ? -16.544 -0.487 5.579 1.00 50.44 543 ARG A C 1
ATOM 4353 O O . ARG A 1 543 ? -16.754 0.676 5.245 1.00 50.44 543 ARG A O 1
ATOM 4360 N N . LYS A 1 544 ? -17.115 -1.540 4.997 1.00 41.06 544 LYS A N 1
ATOM 4361 C CA . LYS A 1 544 ? -18.335 -1.377 4.230 1.00 41.06 544 LYS A CA 1
ATOM 4362 C C . LYS A 1 544 ? -19.225 -0.464 5.076 1.00 41.06 544 LYS A C 1
ATOM 4364 O O . LYS A 1 544 ? -19.417 -0.810 6.250 1.00 41.06 544 LYS A O 1
ATOM 4369 N N . PRO A 1 545 ? -19.793 0.632 4.536 1.00 35.44 545 PRO A N 1
ATOM 4370 C CA . PRO A 1 545 ? -21.092 1.020 5.052 1.00 35.44 545 PRO A CA 1
ATOM 4371 C C . PRO A 1 545 ? -21.864 -0.284 4.971 1.00 35.44 545 PRO A C 1
ATOM 4373 O O . PRO A 1 545 ? -21.954 -0.858 3.879 1.00 35.44 545 PRO A O 1
ATOM 4376 N N . GLN A 1 546 ? -22.216 -0.883 6.112 1.00 31.55 546 GLN A N 1
ATOM 4377 C CA . GLN A 1 546 ? -22.981 -2.113 6.049 1.00 31.55 546 GLN A CA 1
ATOM 4378 C C . GLN A 1 546 ? -24.220 -1.708 5.279 1.00 31.55 546 GLN A C 1
ATOM 4380 O O . GLN A 1 546 ? -25.113 -1.039 5.795 1.00 31.55 546 GLN A O 1
ATOM 4385 N N . ILE A 1 547 ? -24.251 -2.110 4.019 1.00 33.84 547 ILE A N 1
ATOM 4386 C CA . ILE A 1 547 ? -25.477 -2.349 3.333 1.00 33.84 547 ILE A CA 1
ATOM 4387 C C . ILE A 1 547 ? -26.111 -3.390 4.236 1.00 33.84 547 ILE A C 1
ATOM 4389 O O . ILE A 1 547 ? -25.668 -4.539 4.282 1.00 33.84 547 ILE A O 1
ATOM 4393 N N . THR A 1 548 ? -27.033 -2.915 5.072 1.00 34.75 548 THR A N 1
ATOM 4394 C CA . THR A 1 548 ? -27.744 -3.697 6.069 1.00 34.75 548 THR A CA 1
ATOM 4395 C C . THR A 1 548 ? -28.088 -5.031 5.416 1.00 34.75 548 THR A C 1
ATOM 4397 O O . THR A 1 548 ? -28.489 -5.008 4.247 1.00 34.75 548 THR A O 1
ATOM 4400 N N . PRO A 1 549 ? -28.009 -6.180 6.109 1.00 41.16 549 PRO A N 1
ATOM 4401 C CA . PRO A 1 549 ? -28.348 -7.486 5.533 1.00 41.16 549 PRO A CA 1
ATOM 4402 C C . PRO A 1 549 ? -29.666 -7.486 4.741 1.00 41.16 549 PRO A C 1
ATOM 4404 O O . PRO A 1 549 ? -29.852 -8.293 3.843 1.00 41.16 549 PRO A O 1
ATOM 4407 N N . ILE A 1 550 ? -30.558 -6.533 5.029 1.00 40.09 550 ILE A N 1
ATOM 4408 C CA . ILE A 1 550 ? -31.739 -6.172 4.247 1.00 40.09 550 ILE A CA 1
ATOM 4409 C C . ILE A 1 550 ? -31.469 -5.958 2.745 1.00 40.09 550 ILE A C 1
ATOM 4411 O O . ILE A 1 550 ? -32.252 -6.495 1.979 1.00 40.09 550 ILE A O 1
ATOM 4415 N N . LEU A 1 551 ? -30.437 -5.245 2.273 1.00 37.25 551 LEU A N 1
ATOM 4416 C CA . LEU A 1 551 ? -30.246 -5.023 0.822 1.00 37.25 551 LEU A CA 1
ATOM 4417 C C . LEU A 1 551 ? -29.683 -6.257 0.097 1.00 37.25 551 LEU A C 1
ATOM 4419 O O . LEU A 1 551 ? -30.085 -6.537 -1.029 1.00 37.25 551 LEU A O 1
ATOM 4423 N N . GLU A 1 552 ? -28.809 -7.025 0.751 1.00 37.75 552 GLU A N 1
ATOM 4424 C CA . GLU A 1 552 ? -28.348 -8.330 0.254 1.00 37.75 552 GLU A CA 1
ATOM 4425 C C . GLU A 1 552 ? -29.522 -9.332 0.214 1.00 37.75 552 GLU A C 1
ATOM 4427 O O . GLU A 1 552 ? -29.700 -10.069 -0.757 1.00 37.75 552 GLU A O 1
ATOM 4432 N N . LEU A 1 553 ? -30.421 -9.269 1.209 1.00 38.38 553 LEU A N 1
ATOM 4433 C CA . LEU A 1 553 ? -31.713 -9.968 1.214 1.00 38.38 553 LEU A CA 1
ATOM 4434 C C . LEU A 1 553 ? -32.700 -9.436 0.160 1.00 38.38 553 LEU A C 1
ATOM 4436 O O . LEU A 1 553 ? -33.486 -10.222 -0.365 1.00 38.38 553 LEU A O 1
ATOM 4440 N N . LEU A 1 554 ? -32.676 -8.142 -0.173 1.00 41.31 554 LEU A N 1
ATOM 4441 C CA . LEU A 1 554 ? -33.519 -7.533 -1.209 1.00 41.31 554 LEU A CA 1
ATOM 4442 C C . LEU A 1 554 ? -33.061 -7.964 -2.610 1.00 41.31 554 LEU A C 1
ATOM 4444 O O . LEU A 1 554 ? -33.900 -8.319 -3.438 1.00 41.31 554 LEU A O 1
ATOM 4448 N N . LEU A 1 555 ? -31.748 -8.031 -2.851 1.00 40.69 555 LEU A N 1
ATOM 4449 C CA . LEU A 1 555 ? -31.162 -8.591 -4.075 1.00 40.69 555 LEU A CA 1
ATOM 4450 C C . LEU A 1 555 ? -31.515 -10.076 -4.235 1.00 40.69 555 LEU A C 1
ATOM 4452 O O . LEU A 1 555 ? -31.924 -10.494 -5.317 1.00 40.69 555 LEU A O 1
ATOM 4456 N N . LEU A 1 556 ? -31.465 -10.853 -3.147 1.00 40.94 556 LEU A N 1
ATOM 4457 C CA . LEU A 1 556 ? -31.905 -12.253 -3.134 1.00 40.94 556 LEU A CA 1
ATOM 4458 C C . LEU A 1 556 ? -33.426 -12.411 -3.313 1.00 40.94 556 LEU A C 1
ATOM 4460 O O . LEU A 1 556 ? -33.863 -13.398 -3.899 1.00 40.94 556 LEU A O 1
ATOM 4464 N N . SER A 1 557 ? -34.243 -11.452 -2.863 1.00 42.56 557 SER A N 1
ATOM 4465 C CA . SER A 1 557 ? -35.707 -11.489 -3.029 1.00 42.56 557 SER A CA 1
ATOM 4466 C C . SER A 1 557 ? -36.179 -11.219 -4.464 1.00 42.56 557 SER A C 1
ATOM 4468 O O . SER A 1 557 ? -37.253 -11.679 -4.850 1.00 42.56 557 SER A O 1
ATOM 4470 N N . ASN A 1 558 ? -35.357 -10.538 -5.271 1.00 39.81 558 ASN A N 1
ATOM 4471 C CA . ASN A 1 558 ? -35.602 -10.333 -6.702 1.00 39.81 558 ASN A CA 1
ATOM 4472 C C . ASN A 1 558 ? -35.154 -11.525 -7.566 1.00 39.81 558 ASN A C 1
ATOM 4474 O O . ASN A 1 558 ? -35.470 -11.578 -8.755 1.00 39.81 558 ASN A O 1
ATOM 4478 N N . ILE A 1 559 ? -34.473 -12.513 -6.976 1.00 40.97 559 ILE A N 1
ATOM 4479 C CA . ILE A 1 559 ? -34.190 -13.798 -7.612 1.00 40.97 559 ILE A CA 1
ATOM 4480 C C . ILE A 1 559 ? -35.337 -14.742 -7.247 1.00 40.97 559 ILE A C 1
ATOM 4482 O O . ILE A 1 559 ? -35.366 -15.364 -6.188 1.00 40.97 559 ILE A O 1
ATOM 4486 N N . SER A 1 560 ? -36.305 -14.862 -8.149 1.00 37.84 560 SER A N 1
ATOM 4487 C CA . SER A 1 560 ? -37.534 -15.658 -8.005 1.00 37.84 560 SER A CA 1
ATOM 4488 C C . SER A 1 560 ? -37.328 -17.184 -7.902 1.00 37.84 560 SER A C 1
ATOM 4490 O O . SER A 1 560 ? -38.274 -17.944 -8.104 1.00 37.84 560 SER A O 1
ATOM 4492 N N . SER A 1 561 ? -36.123 -17.667 -7.570 1.00 40.97 561 SER A N 1
ATOM 4493 C CA . SER A 1 561 ? -35.761 -19.089 -7.641 1.00 40.97 561 SER A CA 1
ATOM 4494 C C . SER A 1 561 ? -35.362 -19.769 -6.324 1.00 40.97 561 SER A C 1
ATOM 4496 O O . SER A 1 561 ? -35.038 -20.953 -6.368 1.00 40.97 561 SER A O 1
ATOM 4498 N N . PHE A 1 562 ? -35.417 -19.115 -5.156 1.00 38.53 562 PHE A N 1
ATOM 4499 C CA . PHE A 1 562 ? -35.188 -19.796 -3.866 1.00 38.53 562 PHE A CA 1
ATOM 4500 C C . PHE A 1 562 ? -36.390 -19.657 -2.919 1.00 38.53 562 PHE A C 1
ATOM 4502 O O . PHE A 1 562 ? -36.710 -18.580 -2.425 1.00 38.53 562 PHE A O 1
ATOM 4509 N N . GLY A 1 563 ? -37.098 -20.773 -2.719 1.00 38.28 563 GLY A N 1
ATOM 4510 C CA . GLY A 1 563 ? -38.404 -20.840 -2.061 1.00 38.28 563 GLY A CA 1
ATOM 4511 C C . GLY A 1 563 ? -38.408 -20.631 -0.542 1.00 38.28 563 GLY A C 1
ATOM 4512 O O . GLY A 1 563 ? -37.416 -20.873 0.128 1.00 38.28 563 GLY A O 1
ATOM 4513 N N . THR A 1 564 ? -39.574 -20.207 -0.040 1.00 44.41 564 THR A N 1
ATOM 4514 C CA . THR A 1 564 ? -40.210 -20.324 1.301 1.00 44.41 564 THR A CA 1
ATOM 4515 C C . THR A 1 564 ? -39.415 -20.253 2.626 1.00 44.41 564 THR A C 1
ATOM 4517 O O . THR A 1 564 ? -40.044 -19.957 3.637 1.00 44.41 564 THR A O 1
ATOM 4520 N N . SER A 1 565 ? -38.100 -20.491 2.702 1.00 46.94 565 SER A N 1
ATOM 4521 C CA . SER A 1 565 ? -37.323 -20.516 3.959 1.00 46.94 565 SER A CA 1
ATOM 4522 C C . SER A 1 565 ? -36.632 -19.191 4.313 1.00 46.94 565 SER A C 1
ATOM 4524 O O . SER A 1 565 ? -36.348 -18.940 5.483 1.00 46.94 565 SER A O 1
ATOM 4526 N N . SER A 1 566 ? -36.362 -18.323 3.335 1.00 47.75 566 SER A N 1
ATOM 4527 C CA . SER A 1 566 ? -35.695 -17.026 3.546 1.00 47.75 566 SER A CA 1
ATOM 4528 C C . SER A 1 566 ? -36.607 -15.992 4.222 1.00 47.75 566 SER A C 1
ATOM 4530 O O . SER A 1 566 ? -36.163 -15.237 5.088 1.00 47.75 566 SER A O 1
ATOM 4532 N N . SER A 1 567 ? -37.907 -16.002 3.907 1.00 55.06 567 SER A N 1
ATOM 4533 C CA . SER A 1 567 ? -38.896 -15.078 4.477 1.00 55.06 567 SER A CA 1
ATOM 4534 C C . SER A 1 567 ? -39.167 -15.318 5.967 1.00 55.06 567 SER A C 1
ATOM 4536 O O . SER A 1 567 ? -39.385 -14.365 6.712 1.00 55.06 567 SER A O 1
ATOM 4538 N N . SER A 1 568 ? -39.123 -16.572 6.433 1.00 56.28 568 SER A N 1
ATOM 4539 C CA . SER A 1 568 ? -39.319 -16.907 7.852 1.00 56.28 568 SER A CA 1
ATOM 4540 C C . SER A 1 568 ? -38.134 -16.488 8.723 1.00 56.28 568 SER A C 1
ATOM 4542 O O . SER A 1 568 ? -38.339 -15.981 9.823 1.00 56.28 568 SER A O 1
ATOM 4544 N N . ILE A 1 569 ? -36.904 -16.638 8.221 1.00 61.03 569 ILE A N 1
ATOM 4545 C CA . ILE A 1 569 ? -35.680 -16.241 8.936 1.00 61.03 569 ILE A CA 1
ATOM 4546 C C . ILE A 1 569 ? -35.624 -14.716 9.087 1.00 61.03 569 ILE A C 1
ATOM 4548 O O . ILE A 1 569 ? -35.318 -14.209 10.166 1.00 61.03 569 ILE A O 1
ATOM 4552 N N . LEU A 1 570 ? -35.995 -13.978 8.036 1.00 61.06 570 LEU A N 1
ATOM 4553 C CA . LEU A 1 570 ? -36.064 -12.518 8.082 1.00 61.06 570 LEU A CA 1
ATOM 4554 C C . LEU A 1 570 ? -37.085 -12.025 9.117 1.00 61.06 570 LEU A C 1
ATOM 4556 O O . LEU A 1 570 ? -36.797 -11.095 9.868 1.00 61.06 570 LEU A O 1
ATOM 4560 N N . GLN A 1 571 ? -38.259 -12.658 9.184 1.00 69.38 571 GLN A N 1
ATOM 4561 C CA . GLN A 1 571 ? -39.284 -12.300 10.162 1.00 69.38 571 GLN A CA 1
ATOM 4562 C C . GLN A 1 571 ? -38.818 -12.569 11.601 1.00 69.38 571 GLN A C 1
ATOM 4564 O O . GLN A 1 571 ? -39.049 -11.738 12.477 1.00 69.38 571 GLN A O 1
ATOM 4569 N N . MET A 1 572 ? -38.118 -13.686 11.837 1.00 68.88 572 MET A N 1
ATOM 4570 C CA . MET A 1 572 ? -37.536 -14.004 13.146 1.00 68.88 572 MET A CA 1
ATOM 4571 C C . MET A 1 572 ? -36.478 -12.975 13.566 1.00 68.88 572 MET A C 1
ATOM 4573 O O . MET A 1 572 ? -36.549 -12.462 14.681 1.00 68.88 572 MET A O 1
ATOM 4577 N N . LYS A 1 573 ? -35.560 -12.602 12.660 1.00 75.06 573 LYS A N 1
ATOM 4578 C CA . LYS A 1 573 ? -34.503 -11.613 12.943 1.00 75.06 573 LYS A CA 1
ATOM 4579 C C . LYS A 1 573 ? -35.073 -10.214 13.221 1.00 75.06 573 LYS A C 1
ATOM 4581 O O . LYS A 1 573 ? -34.595 -9.516 14.110 1.00 75.06 573 LYS A O 1
ATOM 4586 N N . LYS A 1 574 ? -36.133 -9.800 12.510 1.00 79.19 574 LYS A N 1
ATOM 4587 C CA . LYS A 1 574 ? -36.838 -8.534 12.797 1.00 79.19 574 LYS A CA 1
ATOM 4588 C C . LYS A 1 574 ? -37.429 -8.521 14.206 1.00 79.19 574 LYS A C 1
ATOM 4590 O O . LYS A 1 574 ? -37.318 -7.513 14.899 1.00 79.19 574 LYS A O 1
ATOM 4595 N N . GLU A 1 575 ? -38.056 -9.618 14.619 1.00 81.00 575 GLU A N 1
ATOM 4596 C CA . GLU A 1 575 ? -38.690 -9.705 15.934 1.00 81.00 575 GLU A CA 1
ATOM 4597 C C . GLU A 1 575 ? -37.657 -9.707 17.071 1.00 81.00 575 GLU A C 1
ATOM 4599 O O . GLU A 1 575 ? -37.856 -9.055 18.093 1.00 81.00 575 GLU A O 1
ATOM 4604 N N . GLU A 1 576 ? -36.509 -10.353 16.863 1.00 82.25 576 GLU A N 1
ATOM 4605 C CA . GLU A 1 576 ? -35.369 -10.314 17.784 1.00 82.25 576 GLU A CA 1
ATOM 4606 C C . GLU A 1 576 ? -34.855 -8.882 18.007 1.00 82.25 576 GLU A C 1
ATOM 4608 O O . GLU A 1 576 ? -34.771 -8.424 19.147 1.00 82.25 576 GLU A O 1
ATOM 4613 N N . ILE A 1 577 ? -34.627 -8.123 16.929 1.00 83.06 577 ILE A N 1
ATOM 4614 C CA . ILE A 1 577 ? -34.188 -6.720 17.017 1.00 83.06 577 ILE A CA 1
ATOM 4615 C C . ILE A 1 577 ? -35.247 -5.857 17.720 1.00 83.06 577 ILE A C 1
ATOM 4617 O O . ILE A 1 577 ? -34.910 -5.004 18.542 1.00 83.06 577 ILE A O 1
ATOM 4621 N N . LYS A 1 578 ? -36.542 -6.072 17.453 1.00 84.12 578 LYS A N 1
ATOM 4622 C CA . LYS A 1 578 ? -37.621 -5.347 18.150 1.00 84.12 578 LYS A CA 1
ATOM 4623 C C . LYS A 1 578 ? -37.644 -5.627 19.650 1.00 84.12 578 LYS A C 1
ATOM 4625 O O . LYS A 1 578 ? -37.958 -4.713 20.420 1.00 84.12 578 LYS A O 1
ATOM 4630 N N . ASN A 1 579 ? -37.343 -6.860 20.051 1.00 83.69 579 ASN A N 1
ATOM 4631 C CA . ASN A 1 579 ? -37.250 -7.246 21.454 1.00 83.69 579 ASN A CA 1
ATOM 4632 C C . ASN A 1 579 ? -36.043 -6.584 22.127 1.00 83.69 579 ASN A C 1
ATOM 4634 O O . ASN A 1 579 ? -36.210 -6.009 23.202 1.00 83.69 579 ASN A O 1
ATOM 4638 N N . LEU A 1 580 ? -34.881 -6.565 21.464 1.00 85.25 580 LEU A N 1
ATOM 4639 C CA . LEU A 1 580 ? -33.687 -5.852 21.934 1.00 85.25 580 LEU A CA 1
ATOM 4640 C C . LEU A 1 580 ? -33.939 -4.344 22.081 1.00 85.25 580 LEU A C 1
ATOM 4642 O O . LEU A 1 580 ? -33.668 -3.760 23.127 1.00 85.25 580 LEU A O 1
ATOM 4646 N N . LEU A 1 581 ? -34.558 -3.708 21.082 1.00 85.00 581 LEU A N 1
ATOM 4647 C CA . LEU A 1 581 ? -34.935 -2.290 21.151 1.00 85.00 581 LEU A CA 1
ATOM 4648 C C . LEU A 1 581 ? -35.816 -1.974 22.371 1.00 85.00 581 LEU A C 1
ATOM 4650 O O . LEU A 1 581 ? -35.730 -0.874 22.911 1.00 85.00 581 LEU A O 1
ATOM 4654 N N . GLU A 1 582 ? -36.653 -2.913 22.824 1.00 82.50 582 GLU A N 1
ATOM 4655 C CA . GLU A 1 582 ? -37.499 -2.704 24.002 1.00 82.50 582 GLU A CA 1
ATOM 4656 C C . GLU A 1 582 ? -36.798 -3.027 25.324 1.00 82.50 582 GLU A C 1
ATOM 4658 O O . GLU A 1 582 ? -37.052 -2.342 26.316 1.00 82.50 582 GLU A O 1
ATOM 4663 N N . SER A 1 583 ? -35.920 -4.035 25.354 1.00 78.81 583 SER A N 1
ATOM 4664 C CA . SER A 1 583 ? -35.183 -4.420 26.564 1.00 78.81 583 SER A CA 1
ATOM 4665 C C . SER A 1 583 ? -34.100 -3.404 26.938 1.00 78.81 583 SER A C 1
ATOM 4667 O O . SER A 1 583 ? -33.882 -3.146 28.123 1.00 78.81 583 SER A O 1
ATOM 4669 N N . ILE A 1 584 ? -33.464 -2.792 25.935 1.00 81.19 584 ILE A N 1
ATOM 4670 C CA . ILE A 1 584 ? -32.362 -1.833 26.087 1.00 81.19 584 ILE A CA 1
ATOM 4671 C C . ILE A 1 584 ? -32.884 -0.419 26.428 1.00 81.19 584 ILE A C 1
ATOM 4673 O O . ILE A 1 584 ? -32.194 0.400 27.049 1.00 81.19 584 ILE A O 1
ATOM 4677 N N . ARG A 1 585 ? -34.134 -0.105 26.064 1.00 77.56 585 ARG A N 1
ATOM 4678 C CA . ARG A 1 585 ? -34.747 1.214 26.281 1.00 77.56 585 ARG A CA 1
ATOM 4679 C C . ARG A 1 585 ? -35.026 1.480 27.766 1.00 77.56 585 ARG A C 1
ATOM 4681 O O . ARG A 1 585 ? -35.904 0.863 28.372 1.00 77.56 585 ARG A O 1
ATOM 4688 N N . ARG A 1 586 ? -34.390 2.508 28.340 1.00 66.81 586 ARG A N 1
ATOM 4689 C CA . ARG A 1 586 ? -34.682 3.005 29.698 1.00 66.81 586 ARG A CA 1
ATOM 4690 C C . ARG A 1 586 ? -35.496 4.301 29.672 1.00 66.81 586 ARG A C 1
ATOM 4692 O O . ARG A 1 586 ? -36.111 4.654 28.665 1.00 66.81 586 ARG A O 1
ATOM 4699 N N . SER A 1 587 ? -35.621 4.960 30.826 1.00 52.38 587 SER A N 1
ATOM 4700 C CA . SER A 1 587 ? -36.441 6.164 30.983 1.00 52.38 587 SER A CA 1
ATOM 4701 C C . SER A 1 587 ? -35.808 7.419 30.376 1.00 52.38 587 SER A C 1
ATOM 4703 O O . SER A 1 587 ? -36.551 8.298 29.966 1.00 52.38 587 SER A O 1
ATOM 4705 N N . TYR A 1 588 ? -34.486 7.541 30.288 1.00 56.53 588 TYR A N 1
ATOM 4706 C CA . TYR A 1 588 ? -33.831 8.758 29.772 1.00 56.53 588 TYR A CA 1
ATOM 4707 C C . TYR A 1 588 ? -32.635 8.479 28.849 1.00 56.53 588 TYR A C 1
ATOM 4709 O O . TYR A 1 588 ? -31.981 9.414 28.396 1.00 56.53 588 TYR A O 1
ATOM 4717 N N . ASP A 1 589 ? -32.336 7.209 28.577 1.00 66.44 589 ASP A N 1
ATOM 4718 C CA . ASP A 1 589 ? -31.276 6.762 27.676 1.00 66.44 589 ASP A CA 1
ATOM 4719 C C . ASP A 1 589 ? -31.560 5.344 27.142 1.00 66.44 589 ASP A C 1
ATOM 4721 O O . ASP A 1 589 ? -32.568 4.711 27.485 1.00 66.44 589 ASP A O 1
ATOM 4725 N N . PHE A 1 590 ? -30.690 4.874 26.248 1.00 80.62 590 PHE A N 1
ATOM 4726 C CA . PHE A 1 590 ? -30.728 3.543 25.645 1.00 80.62 590 PHE A CA 1
ATOM 4727 C C . PHE A 1 590 ? -29.492 2.777 26.131 1.00 80.62 590 PHE A C 1
ATOM 4729 O O . PHE A 1 590 ? -28.390 3.149 25.749 1.00 80.62 590 PHE A O 1
ATOM 4736 N N . ARG A 1 591 ? -29.630 1.780 27.019 1.00 84.69 591 ARG A N 1
ATOM 4737 C CA . ARG A 1 591 ? -28.484 1.112 27.675 1.00 84.69 591 ARG A CA 1
ATOM 4738 C C . ARG A 1 591 ? -28.608 -0.396 27.716 1.00 84.69 591 ARG A C 1
ATOM 4740 O O . ARG A 1 591 ? -29.550 -0.933 28.302 1.00 84.69 591 ARG A O 1
ATOM 4747 N N . SER A 1 592 ? -27.604 -1.040 27.148 1.00 87.56 592 SER A N 1
ATOM 4748 C CA . SER A 1 592 ? -27.455 -2.482 27.084 1.00 87.56 592 SER A CA 1
ATOM 4749 C C . SER A 1 592 ? -26.711 -3.009 28.312 1.00 87.56 592 SER A C 1
ATOM 4751 O O . SER A 1 592 ? -25.857 -2.315 28.870 1.00 87.56 592 SER A O 1
ATOM 4753 N N . LYS A 1 593 ? -27.055 -4.229 28.741 1.00 86.31 593 LYS A N 1
ATOM 4754 C CA . LYS A 1 593 ? -26.337 -4.939 29.812 1.00 86.31 593 LYS A CA 1
ATOM 4755 C C . LYS A 1 593 ? -25.098 -5.682 29.308 1.00 86.31 593 LYS A C 1
ATOM 4757 O O . LYS A 1 593 ? -24.198 -5.943 30.102 1.00 86.31 593 LYS A O 1
ATOM 4762 N N . ASP A 1 594 ? -25.081 -5.998 28.019 1.00 86.50 594 ASP A N 1
ATOM 4763 C CA . ASP A 1 594 ? -23.967 -6.605 27.303 1.00 86.50 594 ASP A CA 1
ATOM 4764 C C . ASP A 1 594 ? -23.862 -5.961 25.917 1.00 86.50 594 ASP A C 1
ATOM 4766 O O . ASP A 1 594 ? -24.599 -6.291 24.986 1.00 86.50 594 ASP A O 1
ATOM 4770 N N . ALA A 1 595 ? -22.984 -4.967 25.804 1.00 85.12 595 ALA A N 1
ATOM 4771 C CA . ALA A 1 595 ? -22.876 -4.149 24.605 1.00 85.12 595 ALA A CA 1
ATOM 4772 C C . ALA A 1 595 ? -22.392 -4.933 23.376 1.00 85.12 595 ALA A C 1
ATOM 4774 O O . ALA A 1 595 ? -22.681 -4.527 22.248 1.00 85.12 595 ALA A O 1
ATOM 4775 N N . ASP A 1 596 ? -21.658 -6.027 23.570 1.00 78.25 596 ASP A N 1
ATOM 4776 C CA . ASP A 1 596 ? -21.146 -6.823 22.459 1.00 78.25 596 ASP A CA 1
ATOM 4777 C C . ASP A 1 596 ? -22.200 -7.789 21.919 1.00 78.25 596 ASP A C 1
ATOM 4779 O O . ASP A 1 596 ? -22.254 -8.000 20.706 1.00 78.25 596 ASP A O 1
ATOM 4783 N N . GLU A 1 597 ? -23.103 -8.277 22.772 1.00 78.75 597 GLU A N 1
ATOM 4784 C CA . GLU A 1 597 ? -24.220 -9.126 22.345 1.00 78.75 597 GLU A CA 1
ATOM 4785 C C . GLU A 1 597 ? -25.465 -8.333 21.906 1.00 78.75 597 GLU A C 1
ATOM 4787 O O . GLU A 1 597 ? -26.128 -8.710 20.940 1.00 78.75 597 GLU A O 1
ATOM 4792 N N . GLU A 1 598 ? -25.811 -7.235 22.588 1.00 83.50 598 GLU A N 1
ATOM 4793 C CA . GLU A 1 598 ? -27.105 -6.559 22.400 1.00 83.50 598 GLU A CA 1
ATOM 4794 C C . GLU A 1 598 ? -27.025 -5.280 21.543 1.00 83.50 598 GLU A C 1
ATOM 4796 O O . GLU A 1 598 ? -27.997 -4.943 20.862 1.00 83.50 598 GLU A O 1
ATOM 4801 N N . LEU A 1 599 ? -25.895 -4.551 21.544 1.00 85.31 599 LEU A N 1
ATOM 4802 C CA . LEU A 1 599 ? -25.663 -3.405 20.642 1.00 85.31 599 LEU A CA 1
ATOM 4803 C C . LEU A 1 599 ? -24.989 -3.879 19.351 1.00 85.31 599 LEU A C 1
ATOM 4805 O O . LEU A 1 599 ? -23.878 -3.473 18.983 1.00 85.31 599 LEU A O 1
ATOM 4809 N N . THR A 1 600 ? -25.701 -4.767 18.663 1.00 84.25 600 THR A N 1
ATOM 4810 C CA . THR A 1 600 ? -25.358 -5.220 17.318 1.00 84.25 600 THR A CA 1
ATOM 4811 C C . THR A 1 600 ? -25.456 -4.070 16.327 1.00 84.25 600 THR A C 1
ATOM 4813 O O . THR A 1 600 ? -26.166 -3.085 16.546 1.00 84.25 600 THR A O 1
ATOM 4816 N N . GLU A 1 601 ? -24.754 -4.189 15.207 1.00 81.62 601 GLU A N 1
ATOM 4817 C CA . GLU A 1 601 ? -24.743 -3.148 14.184 1.00 81.62 601 GLU A CA 1
ATOM 4818 C C . GLU A 1 601 ? -26.148 -2.776 13.690 1.00 81.62 601 GLU A C 1
ATOM 4820 O O . GLU A 1 601 ? -26.432 -1.592 13.507 1.00 81.62 601 GLU A O 1
ATOM 4825 N N . GLU A 1 602 ? -27.053 -3.750 13.560 1.00 80.56 602 GLU A N 1
ATOM 4826 C CA . GLU A 1 602 ? -28.438 -3.510 13.155 1.00 80.56 602 GLU A CA 1
ATOM 4827 C C . GLU A 1 602 ? -29.247 -2.748 14.214 1.00 80.56 602 GLU A C 1
ATOM 4829 O O . GLU A 1 602 ? -30.070 -1.899 13.867 1.00 80.56 602 GLU A O 1
ATOM 4834 N N . VAL A 1 603 ? -29.023 -3.010 15.508 1.00 85.75 603 VAL A N 1
ATOM 4835 C CA . VAL A 1 603 ? -29.687 -2.265 16.592 1.00 85.75 603 VAL A CA 1
ATOM 4836 C C . VAL A 1 603 ? -29.229 -0.808 16.586 1.00 85.75 603 VAL A C 1
ATOM 4838 O O . VAL A 1 603 ? -30.068 0.092 16.667 1.00 85.75 603 VAL A O 1
ATOM 4841 N N . ILE A 1 604 ? -27.919 -0.575 16.444 1.00 89.69 604 ILE A N 1
ATOM 4842 C CA . ILE A 1 604 ? -27.328 0.770 16.370 1.00 89.69 604 ILE A CA 1
ATOM 4843 C C . ILE A 1 604 ? -27.919 1.533 15.180 1.00 89.69 604 ILE A C 1
ATOM 4845 O O . ILE A 1 604 ? -28.395 2.659 15.336 1.00 89.69 604 ILE A O 1
ATOM 4849 N N . GLU A 1 605 ? -27.946 0.898 14.007 1.00 85.62 605 GLU A N 1
ATOM 4850 C CA . GLU A 1 605 ? -28.404 1.511 12.764 1.00 85.62 605 GLU A CA 1
ATOM 4851 C C . GLU A 1 605 ? -29.880 1.939 12.844 1.00 85.62 605 GLU A C 1
ATOM 4853 O O . GLU A 1 605 ? -30.252 3.075 12.536 1.00 85.62 605 GLU A O 1
ATOM 4858 N N . VAL A 1 606 ? -30.747 1.029 13.291 1.00 87.50 606 VAL A N 1
ATOM 4859 C CA . VAL A 1 606 ? -32.194 1.267 13.341 1.00 87.50 606 VAL A CA 1
ATOM 4860 C C . VAL A 1 606 ? -32.546 2.269 14.443 1.00 87.50 606 VAL A C 1
ATOM 4862 O O . VAL A 1 606 ? -33.434 3.108 14.254 1.00 87.50 606 VAL A O 1
ATOM 4865 N N . TRP A 1 607 ? -31.835 2.235 15.574 1.00 93.31 607 TRP A N 1
ATOM 4866 C CA . TRP A 1 607 ? -31.974 3.247 16.619 1.00 93.31 607 TRP A CA 1
ATOM 4867 C C . TRP A 1 607 ? -31.576 4.639 16.109 1.00 93.31 607 TRP A C 1
ATOM 4869 O O . TRP A 1 607 ? -32.341 5.590 16.289 1.00 93.31 607 TRP A O 1
ATOM 4879 N N . ALA A 1 608 ? -30.445 4.755 15.402 1.00 93.56 608 ALA A N 1
ATOM 4880 C CA . ALA A 1 608 ? -29.980 6.013 14.819 1.00 93.56 608 ALA A CA 1
ATOM 4881 C C . ALA A 1 608 ? -30.987 6.580 13.805 1.00 93.56 608 ALA A C 1
ATOM 4883 O O . ALA A 1 608 ? -31.339 7.758 13.874 1.00 93.56 608 ALA A O 1
ATOM 4884 N N . LYS A 1 609 ? -31.550 5.734 12.930 1.00 90.12 609 LYS A N 1
ATOM 4885 C CA . LYS A 1 609 ? -32.635 6.127 12.012 1.00 90.12 609 LYS A CA 1
ATOM 4886 C C . LYS A 1 609 ? -33.869 6.638 12.764 1.00 90.12 609 LYS A C 1
ATOM 4888 O O . LYS A 1 609 ? -34.470 7.639 12.368 1.00 90.12 609 LYS A O 1
ATOM 4893 N N . GLY A 1 610 ? -34.242 5.983 13.865 1.00 92.44 610 GLY A N 1
ATOM 4894 C CA . GLY A 1 610 ? -35.317 6.438 14.749 1.00 92.44 610 GLY A CA 1
ATOM 4895 C C . GLY A 1 610 ? -35.041 7.816 15.360 1.00 92.44 610 GLY A C 1
ATOM 4896 O O . GLY A 1 610 ? -35.934 8.668 15.375 1.00 92.44 610 GLY A O 1
ATOM 4897 N N . LEU A 1 611 ? -33.805 8.055 15.815 1.00 94.56 611 LEU A N 1
ATOM 4898 C CA . LEU A 1 611 ? -33.370 9.332 16.385 1.00 94.56 611 LEU A CA 1
ATOM 4899 C C . LEU A 1 611 ? -33.391 10.451 15.338 1.00 94.56 611 LEU A C 1
ATOM 4901 O O . LEU A 1 611 ? -33.965 11.507 15.593 1.00 94.56 611 LEU A O 1
ATOM 4905 N N . VAL A 1 612 ? -32.833 10.213 14.149 1.00 93.56 612 VAL A N 1
ATOM 4906 C CA . VAL A 1 612 ? -32.810 11.194 13.050 1.00 93.56 612 VAL A CA 1
ATOM 4907 C C . VAL A 1 612 ? -34.225 11.562 12.618 1.00 93.56 612 VAL A C 1
ATOM 4909 O O . VAL A 1 612 ? -34.547 12.744 12.501 1.00 93.56 612 VAL A O 1
ATOM 4912 N N . LYS A 1 613 ? -35.107 10.569 12.452 1.00 91.75 613 LYS A N 1
ATOM 4913 C CA . LYS A 1 613 ? -36.517 10.811 12.121 1.00 91.75 613 LYS A CA 1
ATOM 4914 C C . LYS A 1 613 ? -37.222 11.654 13.180 1.00 91.75 613 LYS A C 1
ATOM 4916 O O . LYS A 1 613 ? -38.030 12.518 12.848 1.00 91.75 613 LYS A O 1
ATOM 4921 N N . PHE A 1 614 ? -36.927 11.400 14.452 1.00 93.69 614 PHE A N 1
ATOM 4922 C CA . PHE A 1 614 ? -37.456 12.199 15.546 1.00 93.69 614 PHE A CA 1
ATOM 4923 C C . PHE A 1 614 ? -36.924 13.641 15.498 1.00 93.69 614 PHE A C 1
ATOM 4925 O O . PHE A 1 614 ? -37.725 14.571 15.566 1.00 93.69 614 PHE A O 1
ATOM 4932 N N . GLN A 1 615 ? -35.616 13.829 15.302 1.00 94.56 615 GLN A N 1
ATOM 4933 C CA . GLN A 1 615 ? -34.965 15.142 15.258 1.00 94.56 615 GLN A CA 1
ATOM 4934 C C . GLN A 1 615 ? -35.428 15.998 14.068 1.00 94.56 615 GLN A C 1
ATOM 4936 O O . GLN A 1 615 ? -35.738 17.174 14.251 1.00 94.56 615 GLN A O 1
ATOM 4941 N N . ARG A 1 616 ? -35.571 15.412 12.869 1.00 91.50 616 ARG A N 1
ATOM 4942 C CA . ARG A 1 616 ? -36.173 16.086 11.698 1.00 91.50 616 ARG A CA 1
ATOM 4943 C C . ARG A 1 616 ? -37.616 16.532 11.957 1.00 91.50 616 ARG A C 1
ATOM 4945 O O . ARG A 1 616 ? -38.080 17.497 11.374 1.00 91.50 616 ARG A O 1
ATOM 4952 N N . GLY A 1 617 ? -38.334 15.861 12.859 1.00 90.38 617 GLY A N 1
ATOM 4953 C CA . GLY A 1 617 ? -39.674 16.280 13.277 1.00 90.38 617 GLY A CA 1
ATOM 4954 C C . GLY A 1 617 ? -39.700 17.493 14.217 1.00 90.38 617 GLY A C 1
ATOM 4955 O O . GLY A 1 617 ? -40.774 18.055 14.431 1.00 90.38 617 GLY A O 1
ATOM 4956 N N . LEU A 1 618 ? -38.561 17.878 14.803 1.00 91.19 618 LEU A N 1
ATOM 4957 C CA . LEU A 1 618 ? -38.446 19.014 15.727 1.00 91.19 618 LEU A CA 1
ATOM 4958 C C . LEU A 1 618 ? -37.950 20.294 15.046 1.00 91.19 618 LEU A C 1
ATOM 4960 O O . LEU A 1 618 ? -38.283 21.389 15.506 1.00 91.19 618 LEU A O 1
ATOM 4964 N N . LEU A 1 619 ? -37.169 20.158 13.973 1.00 87.69 619 LEU A N 1
ATOM 4965 C CA . LEU A 1 619 ? -36.524 21.262 13.266 1.00 87.69 619 LEU A CA 1
ATOM 4966 C C . LEU A 1 619 ? -36.926 21.275 11.792 1.00 87.69 619 LEU A C 1
ATOM 4968 O O . LEU A 1 619 ? -36.910 20.244 11.132 1.00 87.69 619 LEU A O 1
ATOM 4972 N N . ASP A 1 620 ? -37.222 22.464 11.276 1.00 80.88 620 ASP A N 1
ATOM 4973 C CA . ASP A 1 620 ? -37.469 22.701 9.851 1.00 80.88 620 ASP A CA 1
ATOM 4974 C C . ASP A 1 620 ? -36.143 23.093 9.181 1.00 80.88 620 ASP A C 1
ATOM 4976 O O . ASP A 1 620 ? -35.844 24.274 8.998 1.00 80.88 620 ASP A O 1
ATOM 4980 N N . LYS A 1 621 ? -35.267 22.100 8.976 1.00 79.94 621 LYS A N 1
ATOM 4981 C CA . LYS A 1 621 ? -33.905 22.285 8.454 1.00 79.94 621 LYS A CA 1
ATOM 4982 C C . LYS A 1 621 ? -33.541 21.149 7.500 1.00 79.94 621 LYS A C 1
ATOM 4984 O O . LYS A 1 621 ? -33.663 19.981 7.865 1.00 79.94 621 LYS A O 1
ATOM 4989 N N . ASP A 1 622 ? -33.033 21.506 6.321 1.00 75.12 622 ASP A N 1
ATOM 4990 C CA . ASP A 1 622 ? -32.695 20.551 5.255 1.00 75.12 622 ASP A CA 1
ATOM 4991 C C . ASP A 1 622 ? -31.520 19.630 5.622 1.00 75.12 622 ASP A C 1
ATOM 4993 O O . ASP A 1 622 ? -31.507 18.453 5.265 1.00 75.12 622 ASP A O 1
ATOM 4997 N N . LYS A 1 623 ? -30.534 20.149 6.368 1.00 85.06 623 LYS A N 1
ATOM 4998 C CA . LYS A 1 623 ? -29.328 19.415 6.774 1.00 85.06 623 LYS A CA 1
ATOM 4999 C C . LYS A 1 623 ? -29.078 19.559 8.272 1.00 85.06 623 LYS A C 1
ATOM 5001 O O . LYS A 1 623 ? -29.047 20.676 8.788 1.00 85.06 623 LYS A O 1
ATOM 5006 N N . LEU A 1 624 ? -28.902 18.435 8.964 1.00 91.31 624 LEU A N 1
ATOM 5007 C CA . LEU A 1 624 ? -28.651 18.394 10.407 1.00 91.31 624 LEU A CA 1
ATOM 5008 C C . LEU A 1 624 ? -27.169 18.141 10.698 1.00 91.31 624 LEU A C 1
ATOM 5010 O O . LEU A 1 624 ? -26.512 17.416 9.951 1.00 91.31 624 LEU A O 1
ATOM 5014 N N . VAL A 1 625 ? -26.684 18.681 11.816 1.00 94.81 625 VAL A N 1
ATOM 5015 C CA . VAL A 1 625 ? -25.335 18.437 12.352 1.00 94.81 625 VAL A CA 1
ATOM 5016 C C . VAL A 1 625 ? -25.424 17.666 13.672 1.00 94.81 625 VAL A C 1
ATOM 5018 O O . VAL A 1 625 ? -26.173 18.062 14.570 1.00 94.81 625 VAL A O 1
ATOM 5021 N N . CYS A 1 626 ? -24.650 16.590 13.812 1.00 97.50 626 CYS A N 1
ATOM 5022 C CA . CYS A 1 626 ? -24.580 15.749 15.004 1.00 97.50 626 CYS A CA 1
ATOM 5023 C C . CYS A 1 626 ? -23.187 15.756 15.640 1.00 97.50 626 CYS A C 1
ATOM 5025 O O . CYS A 1 626 ? -22.202 15.495 14.959 1.00 97.50 626 CYS A O 1
ATOM 5027 N N . VAL A 1 627 ? -23.101 15.979 16.954 1.00 97.69 627 VAL A N 1
ATOM 5028 C CA . VAL A 1 627 ? -21.855 15.780 17.719 1.00 97.69 627 VAL A CA 1
ATOM 5029 C C . VAL A 1 627 ? -21.836 14.390 18.351 1.00 97.69 627 VAL A C 1
ATOM 5031 O O . VAL A 1 627 ? -22.755 14.034 19.092 1.00 97.69 627 VAL A O 1
ATOM 5034 N N . ILE A 1 628 ? -20.775 13.624 18.117 1.00 98.00 628 ILE A N 1
ATOM 5035 C CA . ILE A 1 628 ? -20.591 12.282 18.680 1.00 98.00 628 ILE A CA 1
ATOM 5036 C C . ILE A 1 628 ? -19.364 12.266 19.582 1.00 98.00 628 ILE A C 1
ATOM 5038 O O . ILE A 1 628 ? -18.309 12.756 19.204 1.00 98.00 628 ILE A O 1
ATOM 5042 N N . GLY A 1 629 ? -19.505 11.685 20.770 1.00 95.31 629 GLY A N 1
ATOM 5043 C CA . GLY A 1 629 ? -18.396 11.432 21.685 1.00 95.31 629 GLY A CA 1
ATOM 5044 C C . GLY A 1 629 ? -18.630 10.149 22.468 1.00 95.31 629 GLY A C 1
ATOM 5045 O O . GLY A 1 629 ? -19.767 9.684 22.595 1.00 95.31 629 GLY A O 1
ATOM 5046 N N . TYR A 1 630 ? -17.569 9.561 23.003 1.00 97.06 630 TYR A N 1
ATOM 5047 C CA . TYR A 1 630 ? -17.656 8.279 23.700 1.00 97.06 630 TYR A CA 1
ATOM 5048 C C . TYR A 1 630 ? -16.704 8.192 24.893 1.00 97.06 630 TYR A C 1
ATOM 5050 O O . TYR A 1 630 ? -15.791 9.002 25.026 1.00 97.06 630 TYR A O 1
ATOM 5058 N N . ASP A 1 631 ? -16.953 7.246 25.803 1.00 93.69 631 ASP A N 1
ATOM 5059 C CA . ASP A 1 631 ? -16.092 6.998 26.967 1.00 93.69 631 ASP A CA 1
ATOM 5060 C C . ASP A 1 631 ? -15.187 5.765 26.809 1.00 93.69 631 ASP A C 1
ATOM 5062 O O . ASP A 1 631 ? -15.274 5.041 25.825 1.00 93.69 631 ASP A O 1
ATOM 5066 N N . ILE A 1 632 ? -14.318 5.522 27.797 1.00 91.88 632 ILE A N 1
ATOM 5067 C CA . ILE A 1 632 ? -13.190 4.568 27.762 1.00 91.88 632 ILE A CA 1
ATOM 5068 C C . ILE A 1 632 ? -13.559 3.068 27.673 1.00 91.88 632 ILE A C 1
ATOM 5070 O O . ILE A 1 632 ? -12.696 2.220 27.899 1.00 91.88 632 ILE A O 1
ATOM 5074 N N . ARG A 1 633 ? -14.821 2.692 27.435 1.00 90.06 633 ARG A N 1
ATOM 5075 C CA . ARG A 1 633 ? -15.210 1.273 27.325 1.00 90.06 633 ARG A CA 1
ATOM 5076 C C . ARG A 1 633 ? -14.720 0.666 26.010 1.00 90.06 633 ARG A C 1
ATOM 5078 O O . ARG A 1 633 ? -14.839 1.293 24.967 1.00 90.06 633 ARG A O 1
ATOM 5085 N N . HIS A 1 634 ? -14.277 -0.592 26.039 1.00 84.00 634 HIS A N 1
ATOM 5086 C CA . HIS A 1 634 ? -13.792 -1.305 24.844 1.00 84.00 634 HIS A CA 1
ATOM 5087 C C . HIS A 1 634 ? -14.817 -1.345 23.695 1.00 84.00 634 HIS A C 1
ATOM 5089 O O . HIS A 1 634 ? -14.448 -1.238 22.531 1.00 84.00 634 HIS A O 1
ATOM 5095 N N . SER A 1 635 ? -16.114 -1.436 24.010 1.00 81.44 635 SER A N 1
ATOM 5096 C CA . SER A 1 635 ? -17.185 -1.433 23.005 1.00 81.44 635 SER A CA 1
ATOM 5097 C C . SER A 1 635 ? -17.473 -0.047 22.408 1.00 81.44 635 SER A C 1
ATOM 5099 O O . SER A 1 635 ? -18.104 0.043 21.354 1.00 81.44 635 SER A O 1
ATOM 5101 N N . SER A 1 636 ? -17.015 1.040 23.043 1.00 88.38 636 SER A N 1
ATOM 5102 C CA . SER A 1 636 ? -17.342 2.417 22.652 1.00 88.38 636 SER A CA 1
ATOM 5103 C C . SER A 1 636 ? -16.839 2.786 21.261 1.00 88.38 636 SER A C 1
ATOM 5105 O O . SER A 1 636 ? -17.592 3.389 20.502 1.00 88.38 636 SER A O 1
ATOM 5107 N N . GLU A 1 637 ? -15.613 2.404 20.895 1.00 85.75 637 GLU A N 1
ATOM 5108 C CA . GLU A 1 637 ? -15.039 2.743 19.585 1.00 85.75 637 GLU A CA 1
ATOM 5109 C C . GLU A 1 637 ? -15.801 2.069 18.435 1.00 85.75 637 GLU A C 1
ATOM 5111 O O . GLU A 1 637 ? -16.154 2.723 17.449 1.00 85.75 637 GLU A O 1
ATOM 5116 N N . ARG A 1 638 ? -16.139 0.777 18.580 1.00 91.81 638 ARG A N 1
ATOM 5117 C CA . ARG A 1 638 ? -16.964 0.040 17.605 1.00 91.81 638 ARG A CA 1
ATOM 5118 C C . ARG A 1 638 ? -18.347 0.674 17.461 1.00 91.81 638 ARG A C 1
ATOM 5120 O O . ARG A 1 638 ? -18.810 0.885 16.340 1.00 91.81 638 ARG A O 1
ATOM 5127 N N . ILE A 1 639 ? -18.997 0.981 18.586 1.00 90.25 639 ILE A N 1
ATOM 5128 C CA . ILE A 1 639 ? -20.335 1.582 18.608 1.00 90.25 639 ILE A CA 1
ATOM 5129 C C . ILE A 1 639 ? -20.311 2.986 17.989 1.00 90.25 639 ILE A C 1
ATOM 5131 O O . ILE A 1 639 ? -21.194 3.311 17.195 1.00 90.25 639 ILE A O 1
ATOM 5135 N N . SER A 1 640 ? -19.295 3.793 18.311 1.00 87.81 640 SER A N 1
ATOM 5136 C CA . SER A 1 640 ? -19.119 5.151 17.784 1.00 87.81 640 SER A CA 1
ATOM 5137 C C . SER A 1 640 ? -18.954 5.139 16.281 1.00 87.81 640 SER A C 1
ATOM 5139 O O . SER A 1 640 ? -19.747 5.751 15.572 1.00 87.81 640 SER A O 1
ATOM 5141 N N . ALA A 1 641 ? -18.010 4.349 15.779 1.00 74.69 641 ALA A N 1
ATOM 5142 C CA . ALA A 1 641 ? -17.769 4.260 14.351 1.00 74.69 641 ALA A CA 1
ATOM 5143 C C . ALA A 1 641 ? -19.013 3.794 13.574 1.00 74.69 641 ALA A C 1
ATOM 5145 O O . ALA A 1 641 ? -19.315 4.350 12.521 1.00 74.69 641 ALA A O 1
ATOM 5146 N N . LYS A 1 642 ? -19.779 2.828 14.107 1.00 90.56 642 LYS A N 1
ATOM 5147 C CA . LYS A 1 642 ? -21.031 2.383 13.476 1.00 90.56 642 LYS A CA 1
ATOM 5148 C C . LYS A 1 642 ? -22.115 3.463 13.480 1.00 90.56 642 LYS A C 1
ATOM 5150 O O . LYS A 1 642 ? -22.857 3.613 12.505 1.00 90.56 642 LYS A O 1
ATOM 5155 N N . LEU A 1 643 ? -22.238 4.199 14.582 1.00 89.69 643 LEU A N 1
ATOM 5156 C CA . LEU A 1 643 ? -23.197 5.290 14.701 1.00 89.69 643 LEU A CA 1
ATOM 5157 C C . LEU A 1 643 ? -22.852 6.432 13.733 1.00 89.69 643 LEU A C 1
ATOM 5159 O O . LEU A 1 643 ? -23.747 6.916 13.044 1.00 89.69 643 LEU A O 1
ATOM 5163 N N . ILE A 1 644 ? -21.573 6.808 13.639 1.00 85.12 644 ILE A N 1
ATOM 5164 C CA . ILE A 1 644 ? -21.064 7.824 12.705 1.00 85.12 644 ILE A CA 1
ATOM 5165 C C . ILE A 1 644 ? -21.351 7.408 11.259 1.00 85.12 644 ILE A C 1
ATOM 5167 O O . ILE A 1 644 ? -21.982 8.172 10.534 1.00 85.12 644 ILE A O 1
ATOM 5171 N N . ASP A 1 645 ? -20.977 6.185 10.868 1.00 77.38 645 ASP A N 1
ATOM 5172 C CA . ASP A 1 645 ? -21.256 5.637 9.532 1.00 77.38 645 ASP A CA 1
ATOM 5173 C C . ASP A 1 645 ? -22.754 5.707 9.196 1.00 77.38 645 ASP A C 1
ATOM 5175 O O . ASP A 1 645 ? -23.153 6.220 8.150 1.00 77.38 645 ASP A O 1
ATOM 5179 N N . THR A 1 646 ? -23.615 5.287 10.127 1.00 80.94 646 THR A N 1
ATOM 5180 C CA . THR A 1 646 ? -25.068 5.356 9.923 1.00 80.94 646 THR A CA 1
ATOM 5181 C C . THR A 1 646 ? -25.549 6.796 9.727 1.00 80.94 646 THR A C 1
ATOM 5183 O O . THR A 1 646 ? -26.369 7.052 8.850 1.00 80.94 646 THR A O 1
ATOM 5186 N N . LEU A 1 647 ? -25.073 7.744 10.537 1.00 85.38 647 LEU A N 1
ATOM 5187 C CA . LEU A 1 647 ? -25.489 9.145 10.458 1.00 85.38 647 LEU A CA 1
ATOM 5188 C C . LEU A 1 647 ? -25.034 9.805 9.148 1.00 85.38 647 LEU A C 1
ATOM 5190 O O . LEU A 1 647 ? -25.847 10.473 8.504 1.00 85.38 647 LEU A O 1
ATOM 5194 N N . LEU A 1 648 ? -23.796 9.555 8.714 1.00 78.69 648 LEU A N 1
ATOM 5195 C CA . LEU A 1 648 ? -23.274 10.036 7.431 1.00 78.69 648 LEU A CA 1
ATOM 5196 C C . LEU A 1 648 ? -24.102 9.490 6.257 1.00 78.69 648 LEU A C 1
ATOM 5198 O O . LEU A 1 648 ? -24.526 10.258 5.393 1.00 78.69 648 LEU A O 1
ATOM 5202 N N . ASN A 1 649 ? -24.446 8.196 6.280 1.00 73.00 649 ASN A N 1
ATOM 5203 C CA . ASN A 1 649 ? -25.306 7.564 5.271 1.00 73.00 649 ASN A CA 1
ATOM 5204 C C . ASN A 1 649 ? -26.742 8.130 5.240 1.00 73.00 649 ASN A C 1
ATOM 5206 O O . ASN A 1 649 ? -27.445 7.991 4.240 1.00 73.00 649 ASN A O 1
ATOM 5210 N N . LEU A 1 650 ? -27.192 8.789 6.313 1.00 80.12 650 LEU A N 1
ATOM 5211 C CA . LEU A 1 650 ? -28.481 9.490 6.382 1.00 80.12 650 LEU A CA 1
ATOM 5212 C C . LEU A 1 650 ? -28.397 10.968 5.953 1.00 80.12 650 LEU A C 1
ATOM 5214 O O . LEU A 1 650 ? -29.400 11.687 6.049 1.00 80.12 650 LEU A O 1
ATOM 5218 N N . GLY A 1 651 ? -27.226 11.423 5.493 1.00 81.44 651 GLY A N 1
ATOM 5219 C CA . GLY A 1 651 ? -26.966 12.805 5.087 1.00 81.44 651 GLY A CA 1
ATOM 5220 C C . GLY A 1 651 ? -26.803 13.778 6.260 1.00 81.44 651 GLY A C 1
ATOM 5221 O O . GLY A 1 651 ? -27.063 14.972 6.101 1.00 81.44 651 GLY A O 1
ATOM 5222 N N . ILE A 1 652 ? -26.437 13.280 7.445 1.00 86.69 652 ILE A N 1
ATOM 5223 C CA . ILE A 1 652 ? -26.182 14.087 8.646 1.00 86.69 652 ILE A CA 1
ATOM 5224 C C . ILE A 1 652 ? -24.689 14.411 8.701 1.00 86.69 652 ILE A C 1
ATOM 5226 O O . ILE A 1 652 ? -23.867 13.502 8.619 1.00 86.69 652 ILE A O 1
ATOM 5230 N N . ASP A 1 653 ? -24.334 15.683 8.880 1.00 90.44 653 ASP A N 1
ATOM 5231 C CA . ASP A 1 653 ? -22.938 16.057 9.125 1.00 90.44 653 ASP A CA 1
ATOM 5232 C C . ASP A 1 653 ? -22.551 15.653 10.545 1.00 90.44 653 ASP A C 1
ATOM 5234 O O . ASP A 1 653 ? -23.288 15.933 11.493 1.00 90.44 653 ASP A O 1
ATOM 5238 N N . VAL A 1 654 ? -21.399 15.008 10.710 1.00 93.31 654 VAL A N 1
ATOM 5239 C CA . VAL A 1 654 ? -20.957 14.502 12.011 1.00 93.31 654 VAL A CA 1
ATOM 5240 C C . VAL A 1 654 ? -19.681 15.205 12.459 1.00 93.31 654 VAL A C 1
ATOM 5242 O O . VAL A 1 654 ? -18.704 15.270 11.721 1.00 93.31 654 VAL A O 1
ATOM 5245 N N . ILE A 1 655 ? -19.694 15.705 13.693 1.00 92.19 655 ILE A N 1
ATOM 5246 C CA . ILE A 1 655 ? -18.526 16.212 14.410 1.00 92.19 655 ILE A CA 1
ATOM 5247 C C . ILE A 1 655 ? -18.155 15.158 15.453 1.00 92.19 655 ILE A C 1
ATOM 5249 O O . ILE A 1 655 ? -18.798 15.055 16.501 1.00 92.19 655 ILE A O 1
ATOM 5253 N N . ASP A 1 656 ? -17.140 14.356 15.147 1.00 95.44 656 ASP A N 1
ATOM 5254 C CA . ASP A 1 656 ? -16.583 13.385 16.087 1.00 95.44 656 ASP A CA 1
ATOM 5255 C C . ASP A 1 656 ? -15.594 14.087 17.023 1.00 95.44 656 ASP A C 1
ATOM 5257 O O . ASP A 1 656 ? -14.558 14.593 16.594 1.00 95.44 656 ASP A O 1
ATOM 5261 N N . ILE A 1 657 ? -15.937 14.148 18.308 1.00 91.81 657 ILE A N 1
ATOM 5262 C CA . ILE A 1 657 ? -15.067 14.695 19.357 1.00 91.81 657 ILE A CA 1
ATOM 5263 C C . ILE A 1 657 ? -14.298 13.596 20.101 1.00 91.81 657 ILE A C 1
ATOM 5265 O O . ILE A 1 657 ? -13.557 13.899 21.034 1.00 91.81 657 ILE A O 1
ATOM 5269 N N . GLY A 1 658 ? -14.450 12.335 19.687 1.00 88.44 658 GLY A N 1
ATOM 5270 C CA . GLY A 1 658 ? -13.658 11.207 20.149 1.00 88.44 658 GLY A CA 1
ATOM 5271 C C . GLY A 1 658 ? -13.900 10.816 21.607 1.00 88.44 658 GLY A C 1
ATOM 5272 O O . GLY A 1 658 ? -15.014 10.896 22.142 1.00 88.44 658 GLY A O 1
ATOM 5273 N N . LEU A 1 659 ? -12.822 10.365 22.251 1.00 93.88 659 LEU A N 1
ATOM 5274 C CA . LEU A 1 659 ? -12.814 9.936 23.642 1.00 93.88 659 LEU A CA 1
ATOM 5275 C C . LEU A 1 659 ? -12.916 11.139 24.590 1.00 93.88 659 LEU A C 1
ATOM 5277 O O . LEU A 1 659 ? -11.943 11.861 24.814 1.00 93.88 659 LEU A O 1
ATOM 5281 N N . VAL A 1 660 ? -14.085 11.332 25.198 1.00 94.88 660 VAL A N 1
ATOM 5282 C CA . VAL A 1 660 ? -14.374 12.492 26.050 1.00 94.88 660 VAL A CA 1
ATOM 5283 C C . VAL A 1 660 ? -15.205 12.126 27.276 1.00 94.88 660 VAL A C 1
ATOM 5285 O O . VAL A 1 660 ? -15.765 11.042 27.409 1.00 94.88 660 VAL A O 1
ATOM 5288 N N . THR A 1 661 ? -15.328 13.067 28.210 1.00 92.38 661 THR A N 1
ATOM 5289 C CA . THR A 1 661 ? -16.318 12.953 29.287 1.00 92.38 661 THR A CA 1
ATOM 5290 C C . THR A 1 661 ? -17.669 13.506 28.828 1.00 92.38 661 THR A C 1
ATOM 5292 O O . THR A 1 661 ? -17.731 14.422 28.010 1.00 92.38 661 THR A O 1
ATOM 5295 N N . THR A 1 662 ? -18.777 13.008 29.389 1.00 92.94 662 THR A N 1
ATOM 5296 C CA . THR A 1 662 ? -20.132 13.467 29.020 1.00 92.94 662 THR A CA 1
ATOM 5297 C C . THR A 1 662 ? -20.329 14.997 29.061 1.00 92.94 662 THR A C 1
ATOM 5299 O O . THR A 1 662 ? -21.017 15.510 28.181 1.00 92.94 662 THR A O 1
ATOM 5302 N N . PRO A 1 663 ? -19.753 15.763 30.016 1.00 94.62 663 PRO A N 1
ATOM 5303 C CA . PRO A 1 663 ? -19.842 17.225 29.994 1.00 94.62 663 PRO A CA 1
ATOM 5304 C C . PRO A 1 663 ? -19.238 17.882 28.746 1.00 94.62 663 PRO A C 1
ATOM 5306 O O . PRO A 1 663 ? -19.759 18.903 28.306 1.00 94.62 663 PRO A O 1
ATOM 5309 N N . ILE A 1 664 ? -18.186 17.299 28.160 1.00 96.44 664 ILE A N 1
ATOM 5310 C CA . ILE A 1 664 ? -17.572 17.816 26.929 1.00 96.44 664 ILE A CA 1
ATOM 5311 C C . ILE A 1 664 ? -18.524 17.656 25.748 1.00 96.44 664 ILE A C 1
ATOM 5313 O O . ILE A 1 664 ? -18.619 18.577 24.948 1.00 96.44 664 ILE A O 1
ATOM 5317 N N . LEU A 1 665 ? -19.296 16.563 25.677 1.00 96.31 665 LEU A N 1
ATOM 5318 C CA . LEU A 1 665 ? -20.322 16.420 24.641 1.00 96.31 665 LEU A CA 1
ATOM 5319 C C . LEU A 1 665 ? -21.376 17.529 24.737 1.00 96.31 665 LEU A C 1
ATOM 5321 O O . LEU A 1 665 ? -21.682 18.158 23.732 1.00 96.31 665 LEU A O 1
ATOM 5325 N N . TYR A 1 666 ? -21.890 17.821 25.936 1.00 94.00 666 TYR A N 1
ATOM 5326 C CA . TYR A 1 666 ? -22.864 18.907 26.113 1.00 94.00 666 TYR A CA 1
ATOM 5327 C C . TYR A 1 666 ? -22.286 20.288 25.787 1.00 94.00 666 TYR A C 1
ATOM 5329 O O . TYR A 1 666 ? -22.984 21.145 25.251 1.00 94.00 666 TYR A O 1
ATOM 5337 N N . PHE A 1 667 ? -21.017 20.521 26.129 1.00 94.38 667 PHE A N 1
ATOM 5338 C CA . PHE A 1 667 ? -20.332 21.749 25.748 1.00 94.38 667 PHE A CA 1
ATOM 5339 C C . PHE A 1 667 ? -20.174 21.837 24.227 1.00 94.38 667 PHE A C 1
ATOM 5341 O O . PHE A 1 667 ? -20.499 22.865 23.645 1.00 94.38 667 PHE A O 1
ATOM 5348 N N . ALA A 1 668 ? -19.722 20.760 23.585 1.00 91.38 668 ALA A N 1
ATOM 5349 C CA . ALA A 1 668 ? -19.473 20.701 22.153 1.00 91.38 668 ALA A CA 1
ATOM 5350 C C . ALA A 1 668 ? -20.758 20.861 21.336 1.00 91.38 668 ALA A C 1
ATOM 5352 O O . ALA A 1 668 ? -20.749 21.599 20.354 1.00 91.38 668 ALA A O 1
ATOM 5353 N N . THR A 1 669 ? -21.878 20.253 21.753 1.00 95.12 669 THR A N 1
ATOM 5354 C CA . THR A 1 669 ? -23.161 20.470 21.070 1.00 95.12 669 THR A CA 1
ATOM 5355 C C . THR A 1 669 ? -23.515 21.953 21.062 1.00 95.12 669 THR A C 1
ATOM 5357 O O . THR A 1 669 ? -23.874 22.473 20.008 1.00 95.12 669 THR A O 1
ATOM 5360 N N . LEU A 1 670 ? -23.355 22.663 22.185 1.00 93.62 670 LEU A N 1
ATOM 5361 C CA . LEU A 1 670 ? -23.623 24.104 22.265 1.00 93.62 670 LEU A CA 1
ATOM 5362 C C . LEU A 1 670 ? -22.598 24.930 21.476 1.00 93.62 670 LEU A C 1
ATOM 5364 O O . LEU A 1 670 ? -22.976 25.864 20.777 1.00 93.62 670 LEU A O 1
ATOM 5368 N N . TYR A 1 671 ? -21.314 24.583 21.579 1.00 93.62 671 TYR A N 1
ATOM 5369 C CA . TYR A 1 671 ? -20.207 25.296 20.941 1.00 93.62 671 TYR A CA 1
ATOM 5370 C C . TYR A 1 671 ? -20.302 25.269 19.411 1.00 93.62 671 TYR A C 1
ATOM 5372 O O . TYR A 1 671 ? -20.112 26.297 18.767 1.00 93.62 671 TYR A O 1
ATOM 5380 N N . PHE A 1 672 ? -20.645 24.113 18.841 1.00 89.38 672 PHE A N 1
ATOM 5381 C CA . PHE A 1 672 ? -20.817 23.934 17.398 1.00 89.38 672 PHE A CA 1
ATOM 5382 C C . PHE A 1 672 ? -22.236 24.252 16.900 1.00 89.38 672 PHE A C 1
ATOM 5384 O O . PHE A 1 672 ? -22.531 24.031 15.729 1.00 89.38 672 PHE A O 1
ATOM 5391 N N . ASP A 1 673 ? -23.127 24.729 17.778 1.00 90.50 673 ASP A N 1
ATOM 5392 C CA . ASP A 1 673 ? -24.558 24.929 17.504 1.00 90.50 673 ASP A CA 1
ATOM 5393 C C . ASP A 1 673 ? -25.245 23.711 16.843 1.00 90.50 673 ASP A C 1
ATOM 5395 O O . ASP A 1 673 ? -26.136 23.834 15.998 1.00 90.50 673 ASP A O 1
ATOM 5399 N N . ALA A 1 674 ? -24.834 22.505 17.243 1.00 93.56 674 ALA A N 1
ATOM 5400 C CA . ALA A 1 674 ? -25.286 21.258 16.640 1.00 93.56 674 ALA A CA 1
ATOM 5401 C C . ALA A 1 674 ? -26.791 21.013 16.848 1.00 93.56 674 ALA A C 1
ATOM 5403 O O . ALA A 1 674 ? -27.394 21.444 17.837 1.00 93.56 674 ALA A O 1
ATOM 5404 N N . ASP A 1 675 ? -27.411 20.284 15.922 1.00 95.94 675 ASP A N 1
ATOM 5405 C CA . ASP A 1 675 ? -28.847 19.990 15.950 1.00 95.94 675 ASP A CA 1
ATOM 5406 C C . ASP A 1 675 ? -29.173 18.750 16.795 1.00 95.94 675 ASP A C 1
ATOM 5408 O O . ASP A 1 675 ? -30.293 18.590 17.277 1.00 95.94 675 ASP A O 1
ATOM 5412 N N . LEU A 1 676 ? -28.187 17.877 16.994 1.00 95.56 676 LEU A N 1
ATOM 5413 C CA . LEU A 1 676 ? -28.263 16.726 17.882 1.00 95.56 676 LEU A CA 1
ATOM 5414 C C . LEU A 1 676 ? -26.871 16.351 18.407 1.00 95.56 676 LEU A C 1
ATOM 5416 O O . LEU A 1 676 ? -25.844 16.773 17.877 1.00 95.56 676 LEU A O 1
ATOM 5420 N N . GLY A 1 677 ? -26.824 15.505 19.427 1.00 97.31 677 GLY A N 1
ATOM 5421 C CA . GLY A 1 677 ? -25.588 14.862 19.854 1.00 97.31 677 GLY A CA 1
ATOM 5422 C C . GLY A 1 677 ? -25.838 13.502 20.481 1.00 97.31 677 GLY A C 1
ATOM 5423 O O . GLY A 1 677 ? -26.945 13.226 20.938 1.00 97.31 677 GLY A O 1
ATOM 5424 N N . VAL A 1 678 ? -24.831 12.636 20.511 1.00 97.94 678 VAL A N 1
ATOM 5425 C CA . VAL A 1 678 ? -24.927 11.336 21.184 1.00 97.94 678 VAL A CA 1
ATOM 5426 C C . VAL A 1 678 ? -23.635 11.055 21.933 1.00 97.94 678 VAL A C 1
ATOM 5428 O O . VAL A 1 678 ? -22.575 10.919 21.331 1.00 97.94 678 VAL A O 1
ATOM 5431 N N . MET A 1 679 ? -23.741 10.933 23.258 1.00 97.38 679 MET A N 1
ATOM 5432 C CA . MET A 1 679 ? -22.667 10.371 24.071 1.00 97.38 679 MET A CA 1
ATOM 5433 C C . MET A 1 679 ? -22.843 8.860 24.166 1.00 97.38 679 MET A C 1
ATOM 5435 O O . MET A 1 679 ? -23.884 8.391 24.635 1.00 97.38 679 MET A O 1
ATOM 5439 N N . ILE A 1 680 ? -21.815 8.110 23.786 1.00 97.50 680 ILE A N 1
ATOM 5440 C CA . ILE A 1 680 ? -21.769 6.658 23.951 1.00 97.50 680 ILE A CA 1
ATOM 5441 C C . ILE A 1 680 ? -21.166 6.353 25.314 1.00 97.50 680 ILE A C 1
ATOM 5443 O O . ILE A 1 680 ? -19.999 6.640 25.584 1.00 97.50 680 ILE A O 1
ATOM 5447 N N . THR A 1 681 ? -22.020 5.893 26.221 1.00 93.88 681 THR A N 1
ATOM 5448 C CA . THR A 1 681 ? -21.670 5.707 27.625 1.00 93.88 681 THR A CA 1
ATOM 5449 C C . THR A 1 681 ? -22.720 4.870 28.346 1.00 93.88 681 THR A C 1
ATOM 5451 O O . THR A 1 681 ? -23.925 5.030 28.134 1.00 93.88 681 THR A O 1
ATOM 5454 N N . ALA A 1 682 ? -22.286 4.061 29.313 1.00 89.38 682 ALA A N 1
ATOM 5455 C CA . ALA A 1 682 ? -23.166 3.541 30.362 1.00 89.38 682 ALA A CA 1
ATOM 5456 C C . ALA A 1 682 ? -22.974 4.262 31.709 1.00 89.38 682 ALA A C 1
ATOM 5458 O O . ALA A 1 682 ? -23.396 3.775 32.759 1.00 89.38 682 ALA A O 1
ATOM 5459 N N . SER A 1 683 ? -22.386 5.463 31.704 1.00 83.81 683 SER A N 1
ATOM 5460 C CA . SER A 1 683 ? -22.103 6.260 32.899 1.00 83.81 683 SER A CA 1
ATOM 5461 C C . SER A 1 683 ? -21.255 5.464 33.906 1.00 83.81 683 SER A C 1
ATOM 5463 O O . SER A 1 683 ? -20.146 5.054 33.572 1.00 83.81 683 SER A O 1
ATOM 5465 N N . HIS A 1 684 ? -21.762 5.224 35.118 1.00 83.81 684 HIS A N 1
ATOM 5466 C CA . HIS A 1 684 ? -21.089 4.503 36.206 1.00 83.81 684 HIS A CA 1
ATOM 5467 C C . HIS A 1 684 ? -21.337 2.985 36.199 1.00 83.81 684 HIS A C 1
ATOM 5469 O O . HIS A 1 684 ? -20.987 2.302 37.160 1.00 83.81 684 HIS A O 1
ATOM 5475 N N . ASN A 1 685 ? -21.979 2.459 35.156 1.00 85.75 685 ASN A N 1
ATOM 5476 C CA . ASN A 1 685 ? -22.270 1.034 35.047 1.00 85.75 685 ASN A CA 1
ATOM 5477 C C . ASN A 1 685 ? -21.000 0.211 34.753 1.00 85.75 685 ASN A C 1
ATOM 5479 O O . ASN A 1 685 ? -19.988 0.780 34.328 1.00 85.75 685 ASN A O 1
ATOM 5483 N N . PRO A 1 686 ? -21.053 -1.120 34.932 1.00 88.12 686 PRO A N 1
ATOM 5484 C CA . PRO A 1 686 ? -19.945 -2.013 34.606 1.00 88.12 686 PRO A CA 1
ATOM 5485 C C . PRO A 1 686 ? -19.372 -1.835 33.179 1.00 88.12 686 PRO A C 1
ATOM 5487 O O . PRO A 1 686 ? -20.076 -1.335 32.296 1.00 88.12 686 PRO A O 1
ATOM 5490 N N . PRO A 1 687 ? -18.109 -2.240 32.931 1.00 83.75 687 PRO A N 1
ATOM 5491 C CA . PRO A 1 687 ? -17.432 -2.045 31.641 1.00 83.75 687 PRO A CA 1
ATOM 5492 C C . PRO A 1 687 ? -18.119 -2.698 30.434 1.00 83.75 687 PRO A C 1
ATOM 5494 O O . PRO A 1 687 ? -18.039 -2.155 29.337 1.00 83.75 687 PRO A O 1
ATOM 5497 N N . GLN A 1 688 ? -18.796 -3.832 30.637 1.00 84.31 688 GLN A N 1
ATOM 5498 C CA . GLN A 1 688 ? -19.522 -4.565 29.594 1.00 84.31 688 GLN A CA 1
ATOM 5499 C C . GLN A 1 688 ? -20.850 -3.904 29.183 1.00 84.31 688 GLN A C 1
ATOM 5501 O O . GLN A 1 688 ? -21.384 -4.199 28.118 1.00 84.31 688 GLN A O 1
ATOM 5506 N N . GLU A 1 689 ? -21.390 -2.996 30.005 1.00 91.81 689 GLU A N 1
ATOM 5507 C CA . GLU A 1 689 ? -22.586 -2.225 29.653 1.00 91.81 689 GLU A CA 1
ATOM 5508 C C . GLU A 1 689 ? -22.196 -1.025 28.788 1.00 91.81 689 GLU A C 1
ATOM 5510 O O . GLU A 1 689 ? -21.247 -0.317 29.114 1.00 91.81 689 GLU A O 1
ATOM 5515 N N . ASN A 1 690 ? -22.966 -0.710 27.749 1.00 93.50 690 ASN A N 1
ATOM 5516 C CA . ASN A 1 690 ? -22.800 0.529 26.982 1.00 93.50 690 ASN A CA 1
ATOM 5517 C C . ASN A 1 690 ? -24.156 1.030 26.469 1.00 93.50 690 ASN A C 1
ATOM 5519 O O . ASN A 1 690 ? -25.188 0.379 26.659 1.00 93.50 690 ASN A O 1
ATOM 5523 N N . GLY A 1 691 ? -24.197 2.212 25.869 1.00 93.19 691 GLY A N 1
ATOM 5524 C CA . GLY A 1 691 ? -25.458 2.784 25.432 1.00 93.19 691 GLY A CA 1
ATOM 5525 C C . GLY A 1 691 ? -25.354 4.165 24.822 1.00 93.19 691 GLY A C 1
ATOM 5526 O O . GLY A 1 691 ? -24.280 4.749 24.740 1.00 93.19 691 GLY A O 1
ATOM 5527 N N . PHE A 1 692 ? -26.505 4.698 24.432 1.00 94.69 692 PHE A N 1
ATOM 5528 C CA . PHE A 1 692 ? -26.643 6.015 23.837 1.00 94.69 692 PHE A CA 1
ATOM 5529 C C . PHE A 1 692 ? -27.323 6.974 24.796 1.00 94.69 692 PHE A C 1
ATOM 5531 O O . PHE A 1 692 ? -28.444 6.739 25.264 1.00 94.69 692 PHE A O 1
ATOM 5538 N N . LYS A 1 693 ? -26.669 8.110 25.013 1.00 93.62 693 LYS A N 1
ATOM 5539 C CA . LYS A 1 693 ? -27.229 9.261 25.702 1.00 93.62 693 LYS A CA 1
ATOM 5540 C C . LYS A 1 693 ? -27.401 10.413 24.703 1.00 93.62 693 LYS A C 1
ATOM 5542 O O . LYS A 1 693 ? -26.454 11.172 24.488 1.00 93.62 693 LYS A O 1
ATOM 5547 N N . PRO A 1 694 ? -28.576 10.511 24.058 1.00 95.31 694 PRO A N 1
ATOM 5548 C CA . PRO A 1 694 ? -28.841 11.529 23.051 1.00 95.31 694 PRO A CA 1
ATOM 5549 C C . PRO A 1 694 ? -29.086 12.917 23.657 1.00 95.31 694 PRO A C 1
ATOM 5551 O O . PRO A 1 694 ? -29.656 13.056 24.739 1.00 95.31 694 PRO A O 1
ATOM 5554 N N . VAL A 1 695 ? -28.724 13.933 22.885 1.00 95.69 695 VAL A N 1
ATOM 5555 C CA . VAL A 1 695 ? -29.066 15.347 23.028 1.00 95.69 695 VAL A CA 1
ATOM 5556 C C . VAL A 1 695 ? -29.856 15.728 21.783 1.00 95.69 695 VAL A C 1
ATOM 5558 O O . VAL A 1 695 ? -29.438 15.419 20.668 1.00 95.69 695 VAL A O 1
ATOM 5561 N N . ILE A 1 696 ? -30.999 16.375 21.970 1.00 95.56 696 ILE A N 1
ATOM 5562 C CA . ILE A 1 696 ? -31.872 16.850 20.895 1.00 95.56 696 ILE A CA 1
ATOM 5563 C C . ILE A 1 696 ? -31.966 18.373 20.948 1.00 95.56 696 ILE A C 1
ATOM 5565 O O . ILE A 1 696 ? -31.796 18.970 22.015 1.00 95.56 696 ILE A O 1
ATOM 5569 N N . LYS A 1 697 ? -32.270 19.002 19.816 1.00 95.12 697 LYS A N 1
ATOM 5570 C CA . LYS A 1 697 ? -32.548 20.441 19.737 1.00 95.12 697 LYS A CA 1
ATOM 5571 C C . LYS A 1 697 ? -33.979 20.662 19.269 1.00 95.12 697 LYS A C 1
ATOM 5573 O O . LYS A 1 697 ? -34.392 20.112 18.252 1.00 95.12 697 LYS A O 1
ATOM 5578 N N . ASP A 1 698 ? -34.739 21.458 20.001 1.00 92.31 698 ASP A N 1
ATOM 5579 C CA . ASP A 1 698 ? -36.030 21.968 19.541 1.00 92.31 698 ASP A CA 1
ATOM 5580 C C . ASP A 1 698 ? -35.993 23.502 19.471 1.00 92.31 698 ASP A C 1
ATOM 5582 O O . ASP A 1 698 ? -34.926 24.119 19.534 1.00 92.31 698 ASP A O 1
ATOM 5586 N N . LYS A 1 699 ? -37.156 24.136 19.297 1.00 87.44 699 LYS A N 1
ATOM 5587 C CA . LYS A 1 699 ? -37.264 25.598 19.187 1.00 87.44 699 LYS A CA 1
ATOM 5588 C C . LYS A 1 699 ? -36.818 26.340 20.454 1.00 87.44 699 LYS A C 1
ATOM 5590 O O . LYS A 1 699 ? -36.562 27.538 20.371 1.00 87.44 699 LYS A O 1
ATOM 5595 N N . GLU A 1 700 ? -36.743 25.664 21.600 1.00 87.75 700 GLU A N 1
ATOM 5596 C CA . GLU A 1 700 ? -36.308 26.233 22.881 1.00 87.75 700 GLU A CA 1
ATOM 5597 C C . GLU A 1 700 ? -34.806 26.018 23.140 1.00 87.75 700 GLU A C 1
ATOM 5599 O O . GLU A 1 700 ? -34.246 26.628 24.050 1.00 87.75 700 GLU A O 1
ATOM 5604 N N . GLY A 1 701 ? -34.133 25.207 22.316 1.00 89.31 701 GLY A N 1
ATOM 5605 C CA . GLY A 1 701 ? -32.693 24.962 22.375 1.00 89.31 701 GLY A CA 1
ATOM 5606 C C . GLY A 1 701 ? -32.333 23.492 22.587 1.00 89.31 701 GLY A C 1
ATOM 5607 O O . GLY A 1 701 ? -33.140 22.586 22.374 1.00 89.31 701 GLY A O 1
ATOM 5608 N N . GLN A 1 702 ? -31.076 23.245 22.966 1.00 91.44 702 GLN A N 1
ATOM 5609 C CA . GLN A 1 702 ? -30.561 21.895 23.201 1.00 91.44 702 GLN A CA 1
ATOM 5610 C C . GLN A 1 702 ? -30.972 21.363 24.574 1.00 91.44 702 GLN A C 1
ATOM 5612 O O . GLN A 1 702 ? -30.811 22.036 25.594 1.00 91.44 702 GLN A O 1
ATOM 5617 N N . ARG A 1 703 ? -31.449 20.119 24.612 1.00 93.06 703 ARG A N 1
ATOM 5618 C CA . ARG A 1 703 ? -31.823 19.415 25.842 1.00 93.06 703 ARG A CA 1
ATOM 5619 C C . ARG A 1 703 ? -31.735 17.902 25.677 1.00 93.06 703 ARG A C 1
ATOM 5621 O O . ARG A 1 703 ? -31.667 17.371 24.574 1.00 93.06 703 ARG A O 1
ATOM 5628 N N . ASN A 1 704 ? -31.810 17.186 26.793 1.00 90.94 704 ASN A N 1
ATOM 5629 C CA . ASN A 1 704 ? -32.002 15.739 26.751 1.00 90.94 704 ASN A CA 1
ATOM 5630 C C . ASN A 1 704 ? -33.468 15.409 26.402 1.00 90.94 704 ASN A C 1
ATOM 5632 O O . ASN A 1 704 ? -34.381 16.113 26.860 1.00 90.94 704 ASN A O 1
ATOM 5636 N N . PRO A 1 705 ? -33.726 14.338 25.635 1.00 90.69 705 PRO A N 1
ATOM 5637 C CA . PRO A 1 705 ? -35.081 13.861 25.400 1.00 90.69 705 PRO A CA 1
ATOM 5638 C C . PRO A 1 705 ? -35.714 13.323 26.687 1.00 90.69 705 PRO A C 1
ATOM 5640 O O . PRO A 1 705 ? -35.066 12.734 27.553 1.00 90.69 705 PRO A O 1
ATOM 5643 N N . THR A 1 706 ? -37.021 13.509 26.794 1.00 89.94 706 THR A N 1
ATOM 5644 C CA . THR A 1 706 ? -37.857 12.977 27.870 1.00 89.94 706 THR A CA 1
ATOM 5645 C C . THR A 1 706 ? -38.152 11.487 27.664 1.00 89.94 706 THR A C 1
ATOM 5647 O O . THR A 1 706 ? -38.004 10.940 26.570 1.00 89.94 706 THR A O 1
ATOM 5650 N N . THR A 1 707 ? -38.648 10.806 28.703 1.00 84.75 707 THR A N 1
ATOM 5651 C CA . THR A 1 707 ? -39.043 9.390 28.598 1.00 84.75 707 THR A CA 1
ATOM 5652 C C . THR A 1 707 ? -40.050 9.101 27.479 1.00 84.75 707 THR A C 1
ATOM 5654 O O . THR A 1 707 ? -39.856 8.117 26.759 1.00 84.75 707 THR A O 1
ATOM 5657 N N . PRO A 1 708 ? -41.113 9.908 27.282 1.00 88.88 708 PRO A N 1
ATOM 5658 C CA . PRO A 1 708 ? -42.016 9.722 26.147 1.00 88.88 708 PRO A CA 1
ATOM 5659 C C . PRO A 1 708 ? -41.331 9.898 24.785 1.00 88.88 708 PRO A C 1
ATOM 5661 O O . PRO A 1 708 ? -41.670 9.193 23.839 1.00 88.88 708 PRO A O 1
ATOM 5664 N N . GLU A 1 709 ? -40.346 10.789 24.675 1.00 92.06 709 GLU A N 1
ATOM 5665 C CA . GLU A 1 709 ? -39.615 11.028 23.424 1.00 92.06 709 GLU A CA 1
ATOM 5666 C C . GLU A 1 709 ? -38.657 9.880 23.092 1.00 92.06 709 GLU A C 1
ATOM 5668 O O . GLU A 1 709 ? -38.638 9.419 21.955 1.00 92.06 709 GLU A O 1
ATOM 5673 N N . ILE A 1 710 ? -37.957 9.323 24.087 1.00 89.69 710 ILE A N 1
ATOM 5674 C CA . ILE A 1 710 ? -37.156 8.097 23.921 1.00 89.69 710 ILE A CA 1
ATOM 5675 C C . ILE A 1 710 ? -38.030 6.915 23.466 1.00 89.69 710 ILE A C 1
ATOM 5677 O O . ILE A 1 710 ? -37.630 6.135 22.596 1.00 89.69 710 ILE A O 1
ATOM 5681 N N . ARG A 1 711 ? -39.254 6.788 24.003 1.00 88.31 711 ARG A N 1
ATOM 5682 C CA . ARG A 1 711 ? -40.231 5.796 23.516 1.00 88.31 711 ARG A CA 1
ATOM 5683 C C . ARG A 1 711 ? -40.594 6.040 22.059 1.00 88.31 711 ARG A C 1
ATOM 5685 O O . ARG A 1 711 ? -40.544 5.104 21.273 1.00 88.31 711 ARG A O 1
ATOM 5692 N N . LYS A 1 712 ? -40.867 7.289 21.683 1.00 91.19 712 LYS A N 1
ATOM 5693 C CA . LYS A 1 712 ? -41.210 7.658 20.306 1.00 91.19 712 LYS A CA 1
ATOM 5694 C C . LYS A 1 712 ? -40.067 7.395 19.316 1.00 91.19 712 LYS A C 1
ATOM 5696 O O . LYS A 1 712 ? -40.317 6.886 18.228 1.00 91.19 712 LYS A O 1
ATOM 5701 N N . ILE A 1 713 ? -38.818 7.667 19.701 1.00 92.69 713 ILE A N 1
ATOM 5702 C CA . ILE A 1 713 ? -37.615 7.295 18.931 1.00 92.69 713 ILE A CA 1
ATOM 5703 C C . ILE A 1 713 ? -37.580 5.779 18.694 1.00 92.69 713 ILE A C 1
ATOM 5705 O O . ILE A 1 713 ? -37.374 5.322 17.570 1.00 92.69 713 ILE A O 1
ATOM 5709 N N . THR A 1 714 ? -37.856 4.996 19.738 1.00 90.25 714 THR A N 1
ATOM 5710 C CA . THR A 1 714 ? -37.876 3.526 19.664 1.00 90.25 714 THR A CA 1
ATOM 5711 C C . THR A 1 714 ? -39.039 3.009 18.808 1.00 90.25 714 THR A C 1
ATOM 5713 O O . THR A 1 714 ? -38.880 2.062 18.043 1.00 90.25 714 THR A O 1
ATOM 5716 N N . GLU A 1 715 ? -40.210 3.643 18.869 1.00 89.88 715 GLU A N 1
ATOM 5717 C CA . GLU A 1 715 ? -41.345 3.326 17.995 1.00 89.88 715 GLU A CA 1
ATOM 5718 C C . GLU A 1 715 ? -41.033 3.622 16.524 1.00 89.88 715 GLU A C 1
ATOM 5720 O O . GLU A 1 715 ? -41.380 2.825 15.650 1.00 89.88 715 GLU A O 1
ATOM 5725 N N . PHE A 1 716 ? -40.336 4.726 16.232 1.00 90.50 716 PHE A N 1
ATOM 5726 C CA . PHE A 1 716 ? -39.860 5.005 14.879 1.00 90.50 716 PHE A CA 1
ATOM 5727 C C . PHE A 1 716 ? -38.875 3.945 14.396 1.00 90.50 716 PHE A C 1
ATOM 5729 O O . PHE A 1 716 ? -39.063 3.426 13.297 1.00 90.50 716 PHE A O 1
ATOM 5736 N N . ALA A 1 717 ? -37.896 3.581 15.226 1.00 87.88 717 ALA A N 1
ATOM 5737 C CA . ALA A 1 717 ? -36.956 2.496 14.959 1.00 87.88 717 ALA A CA 1
ATOM 5738 C C . ALA A 1 717 ? -37.694 1.185 14.604 1.00 87.88 717 ALA A C 1
ATOM 5740 O O . ALA A 1 717 ? -37.467 0.594 13.548 1.00 87.88 717 ALA A O 1
ATOM 5741 N N . LYS A 1 718 ? -38.679 0.781 15.415 1.00 85.81 718 LYS A N 1
ATOM 5742 C CA . LYS A 1 718 ? -39.498 -0.417 15.158 1.00 85.81 718 LYS A CA 1
ATOM 5743 C C . LYS A 1 718 ? -40.306 -0.330 13.867 1.00 85.81 718 LYS A C 1
ATOM 5745 O O . LYS A 1 718 ? -40.352 -1.298 13.113 1.00 85.81 718 LYS A O 1
ATOM 5750 N N . LYS A 1 719 ? -40.919 0.822 13.586 1.00 83.44 719 LYS A N 1
ATOM 5751 C CA . LYS A 1 719 ? -41.705 1.019 12.361 1.00 83.44 719 LYS A CA 1
ATOM 5752 C C . LYS A 1 719 ? -40.839 0.904 11.106 1.00 83.44 719 LYS A C 1
ATOM 5754 O O . LYS A 1 719 ? -41.291 0.329 10.124 1.00 83.44 719 LYS A O 1
ATOM 5759 N N . ILE A 1 720 ? -39.602 1.400 11.151 1.00 81.88 720 ILE A N 1
ATOM 5760 C CA . ILE A 1 720 ? -38.646 1.321 10.035 1.00 81.88 720 ILE A CA 1
ATOM 5761 C C . ILE A 1 720 ? -38.301 -0.140 9.699 1.00 81.88 720 ILE A C 1
ATOM 5763 O O . ILE A 1 720 ? -38.217 -0.488 8.522 1.00 81.88 720 ILE A O 1
ATOM 5767 N N . LEU A 1 721 ? -38.188 -1.019 10.704 1.00 77.06 721 LEU A N 1
ATOM 5768 C CA . LEU A 1 721 ? -38.003 -2.464 10.485 1.00 77.06 721 LEU A CA 1
ATOM 5769 C C . LEU A 1 721 ? -39.187 -3.112 9.751 1.00 77.06 721 LEU A C 1
ATOM 5771 O O . LEU A 1 721 ? -38.996 -4.045 8.961 1.00 77.06 721 LEU A O 1
ATOM 5775 N N . ASP A 1 722 ? -40.405 -2.634 10.009 1.00 73.44 722 ASP A N 1
ATOM 5776 C CA . ASP A 1 722 ? -41.630 -3.179 9.422 1.00 73.44 722 ASP A CA 1
ATOM 5777 C C . ASP A 1 722 ? -41.865 -2.690 7.998 1.00 73.44 722 ASP A C 1
ATOM 5779 O O . ASP A 1 722 ? -42.139 -3.501 7.115 1.00 73.44 722 ASP A O 1
ATOM 5783 N N . THR A 1 723 ? -41.736 -1.384 7.763 1.00 66.31 723 THR A N 1
ATOM 5784 C CA . THR A 1 723 ? -42.093 -0.780 6.476 1.00 66.31 723 THR A CA 1
ATOM 5785 C C . THR A 1 723 ? -40.987 -0.866 5.438 1.00 66.31 723 THR A C 1
ATOM 5787 O O . THR A 1 723 ? -41.285 -0.691 4.264 1.00 66.31 723 THR A O 1
ATOM 5790 N N . GLN A 1 724 ? -39.727 -1.091 5.840 1.00 54.31 724 GLN A N 1
ATOM 5791 C CA . GLN A 1 724 ? -38.521 -1.020 4.988 1.00 54.31 724 GLN A CA 1
ATOM 5792 C C . GLN A 1 724 ? -38.298 0.330 4.277 1.00 54.31 724 GLN A C 1
ATOM 5794 O O . GLN A 1 724 ? -37.210 0.591 3.778 1.00 54.31 724 GLN A O 1
ATOM 5799 N N . GLU A 1 725 ? -39.281 1.225 4.296 1.00 46.19 725 GLU A N 1
ATOM 5800 C CA . GLU A 1 725 ? -39.171 2.607 3.868 1.00 46.19 725 GLU A CA 1
ATOM 5801 C C . GLU A 1 725 ? -38.594 3.474 4.989 1.00 46.19 725 GLU A C 1
ATOM 5803 O O . GLU A 1 725 ? -39.244 3.742 6.008 1.00 46.19 725 GLU A O 1
ATOM 5808 N N . PHE A 1 726 ? -37.382 3.974 4.765 1.00 49.19 726 PHE A N 1
ATOM 5809 C CA . PHE A 1 726 ? -36.927 5.206 5.389 1.00 49.19 726 PHE A CA 1
ATOM 5810 C C . PHE A 1 726 ? -37.170 6.346 4.395 1.00 49.19 726 PHE A C 1
ATOM 5812 O O . PHE A 1 726 ? -36.321 6.649 3.567 1.00 49.19 726 PHE A O 1
ATOM 5819 N N . VAL A 1 727 ? -38.362 6.949 4.446 1.00 43.16 727 VAL A N 1
ATOM 5820 C CA . VAL A 1 727 ? -38.567 8.277 3.852 1.00 43.16 727 VAL A CA 1
ATOM 5821 C C . VAL A 1 727 ? -38.054 9.266 4.882 1.00 43.16 727 VAL A C 1
ATOM 5823 O O . VAL A 1 727 ? -38.705 9.488 5.911 1.00 43.16 727 VAL A O 1
ATOM 5826 N N . GLY A 1 728 ? -36.847 9.761 4.653 1.00 34.59 728 GLY A N 1
ATOM 5827 C CA . GLY A 1 728 ? -36.208 10.744 5.502 1.00 34.59 728 GLY A CA 1
ATOM 5828 C C . GLY A 1 728 ? -35.493 11.765 4.669 1.00 34.59 728 GLY A C 1
ATOM 5829 O O . GLY A 1 728 ? -34.700 11.342 3.806 1.00 34.59 728 GLY A O 1
#

Radius of gyration: 30.08 Å; chains: 1; bounding box: 86×55×87 Å

Sequence (728 aa):
MDIKGIVEGNVKNWKLEYGRADELFYWQLPPEEWNLIAEGLNSKEGILGSLDIREHIFPEGDYMLRLKATNIYGEEFTDFIYLTILNAAQLPGFPLDLLDICPHPFPIYTPFFATPTVHSLVYDVDKDKKPEIIVGDIDVNRVYIINEDGSFQYLETPAPTRVAIDDLDGDQSPELVVIGWGNEILKVWSFREGEWIEKWSKQINNGLSFAGYNYPPLVIADLDGDGKKEIITIYRHRIDFSDGSHLIKEFLLILNSKGEEIYRQYIGETEFDNRVIIESIVVGDVLSNRRGKEIIAGDYSGYVRIISSQDFHTEDTYKISAPVGGLILADLDSGRPEVIVTQQADFDKDIPPQIIILGLDKDNKFIVKNVRSLDKNTYIIPASVGDINNDGKPEIFTATTHFASNYIEDDDRVKIYGFDGRLRLLRNWPQKLEGVFMSGSQIILADANGDKYPEIMVSVGGRKRGIHIFNRDGEEIMSKRTFSICGVTPAVADLNQDGKLEIIEIGSDWKLFVWKTEGLSSCVEWGMYQNNPQHTGVYKRKRKPQITPILELLLLSNISSFGTSSSSILQMKKEEIKNLLESIRRSYDFRSKDADEELTEEVIEVWAKGLVKFQRGLLDKDKLVCVIGYDIRHSSERISAKLIDTLLNLGIDVIDIGLVTTPILYFATLYFDADLGVMITASHNPPQENGFKPVIKDKEGQRNPTTPEIRKITEFAKKILDTQEFVG